Protein AF-A0A812T1U4-F1 (afdb_monomer_lite)

pLDDT: mean 76.72, std 20.04, range [26.53, 98.31]

Foldseek 3Di:
DDDDDDDDPADQVLVPDDDPPPDDDDDFAWDQDPVGIDTPCNVVPDDDPSRVVSNVVRVVVVLVVVVKDKDKDDFADPVLVVCVVVVDDDDDDDDDDDCSNDRIDIDIDDDPPDDDDDDDDDDADDPFPDDVVVVVVVVVVVVVLVVVLVVCVVVQVVLLVPADPLLSLLCVVDSLVSVVVVCVVVVQQQPCVSVCSRQPDALFAEDDDSVPFAWDWDAFPDAPVRLLVCLLVQVVCLFVVQVVQCPDVVLLVVQVVVQVVCVVSSQKADQADPVVVCVVPNSRFHAFEWHWDDDDPDIDIATHLPVSRSQSRYIGTGDDDDDDVVVVVVVVVQLVVCQDAPRQKGWDQDPVRDIRMDGHHPCSNHVVSVVDDDDDDDDVPVQSSTFHRPVCQSHQKYWGQPSVVRGITIIGGGTGGPPRPSSND

Radius of gyration: 28.0 Å; chains: 1; bounding box: 69×72×66 Å

Structure (mmCIF, N/CA/C/O backbone):
data_AF-A0A812T1U4-F1
#
_entry.id   AF-A0A812T1U4-F1
#
loop_
_atom_site.group_PDB
_atom_site.id
_atom_site.type_symbol
_atom_site.label_atom_id
_atom_site.label_alt_id
_atom_site.label_comp_id
_atom_site.label_asym_id
_atom_site.label_entity_id
_atom_site.label_seq_id
_atom_site.pdbx_PDB_ins_code
_atom_site.Cartn_x
_atom_site.Cartn_y
_atom_site.Cartn_z
_atom_site.occupancy
_atom_site.B_iso_or_equiv
_atom_site.auth_seq_id
_atom_site.auth_comp_id
_atom_site.auth_asym_id
_atom_site.auth_atom_id
_atom_site.pdbx_PDB_model_num
ATOM 1 N N . GLN A 1 1 ? 27.457 31.556 13.138 1.00 38.19 1 GLN A N 1
ATOM 2 C CA . GLN A 1 1 ? 26.352 31.742 12.168 1.00 38.19 1 GLN A CA 1
ATOM 3 C C . GLN A 1 1 ? 26.131 30.428 11.429 1.00 38.19 1 GLN A C 1
ATOM 5 O O . GLN A 1 1 ? 27.093 29.910 10.874 1.00 38.19 1 GLN A O 1
ATOM 10 N N . LYS A 1 2 ? 24.913 29.862 11.443 1.00 26.53 2 LYS A N 1
ATOM 11 C CA . LYS A 1 2 ? 24.573 28.718 10.578 1.00 26.53 2 LYS A CA 1
ATOM 12 C C . LYS A 1 2 ? 24.678 29.180 9.121 1.00 26.53 2 LYS A C 1
ATOM 14 O O . LYS A 1 2 ? 23.979 30.112 8.738 1.00 26.53 2 LYS A O 1
ATOM 19 N N . LYS A 1 3 ? 25.567 28.565 8.339 1.00 39.50 3 LYS A N 1
ATOM 20 C CA . LYS A 1 3 ? 25.643 28.759 6.888 1.00 39.50 3 LYS A CA 1
ATOM 21 C C . LYS A 1 3 ? 24.873 27.618 6.235 1.00 39.50 3 LYS A C 1
ATOM 23 O O . LYS A 1 3 ? 25.298 26.471 6.315 1.00 39.50 3 LYS A O 1
ATOM 28 N N . THR A 1 4 ? 23.729 27.926 5.640 1.00 40.19 4 THR A N 1
ATOM 29 C CA . THR A 1 4 ? 22.984 26.981 4.804 1.00 40.19 4 THR A CA 1
ATOM 30 C C . THR A 1 4 ? 23.529 27.117 3.386 1.00 40.19 4 THR A C 1
ATOM 32 O O . THR A 1 4 ? 23.420 28.188 2.796 1.00 40.19 4 THR A O 1
ATOM 35 N N . GLY A 1 5 ? 24.182 26.077 2.870 1.00 48.78 5 GLY A N 1
ATOM 36 C CA . GLY A 1 5 ? 24.695 26.037 1.500 1.00 48.78 5 GLY A CA 1
ATOM 37 C C . GLY A 1 5 ? 23.808 25.162 0.622 1.00 48.78 5 GLY A C 1
ATOM 38 O O . GLY A 1 5 ? 23.358 24.106 1.062 1.00 48.78 5 GLY A O 1
ATOM 39 N N . LEU A 1 6 ? 23.561 25.594 -0.613 1.00 52.59 6 LEU A N 1
ATOM 40 C CA . LEU A 1 6 ? 23.028 24.714 -1.648 1.00 52.59 6 LEU A CA 1
ATOM 41 C C . LEU A 1 6 ? 24.143 23.740 -2.052 1.00 52.59 6 LEU A C 1
ATOM 43 O O . LEU A 1 6 ? 25.269 24.175 -2.300 1.00 52.59 6 LEU A O 1
ATOM 47 N N . LEU A 1 7 ? 23.854 22.441 -2.113 1.00 48.19 7 LEU A N 1
ATOM 48 C CA . LEU A 1 7 ? 24.822 21.464 -2.609 1.00 48.19 7 LEU A CA 1
ATOM 49 C C . LEU A 1 7 ? 25.038 21.720 -4.112 1.00 48.19 7 LEU A C 1
ATOM 51 O O . LEU A 1 7 ? 24.124 21.522 -4.907 1.00 48.19 7 LEU A O 1
ATOM 55 N N . SER A 1 8 ? 26.218 22.205 -4.496 1.00 54.97 8 SER A N 1
ATOM 56 C CA . SER A 1 8 ? 26.558 22.532 -5.886 1.00 54.97 8 SER A CA 1
ATOM 57 C C . SER A 1 8 ? 27.960 22.031 -6.220 1.00 54.97 8 SER A C 1
ATOM 59 O O . SER A 1 8 ? 28.877 22.153 -5.410 1.00 54.97 8 SER A O 1
ATOM 61 N N . THR A 1 9 ? 28.139 21.496 -7.430 1.00 57.91 9 THR A N 1
ATOM 62 C CA . THR A 1 9 ? 29.446 21.072 -7.965 1.00 57.91 9 THR A CA 1
ATOM 63 C C . THR A 1 9 ? 30.246 22.229 -8.568 1.00 57.91 9 THR A C 1
ATOM 65 O O . THR A 1 9 ? 31.389 22.043 -8.985 1.00 57.91 9 THR A O 1
ATOM 68 N N . ILE A 1 10 ? 29.658 23.429 -8.616 1.00 62.69 10 ILE A N 1
ATOM 69 C CA . ILE A 1 10 ? 30.299 24.655 -9.094 1.00 62.69 10 ILE A CA 1
ATOM 70 C C . ILE A 1 10 ? 30.198 25.773 -8.043 1.00 62.69 10 ILE A C 1
ATOM 72 O O . ILE A 1 10 ? 29.199 25.837 -7.318 1.00 62.69 10 ILE A O 1
ATOM 76 N N . PRO A 1 11 ? 31.191 26.676 -7.952 1.00 70.31 11 PRO A N 1
ATOM 77 C CA . PRO A 1 11 ? 31.105 27.843 -7.079 1.00 70.31 11 PRO A CA 1
ATOM 78 C C . PRO A 1 11 ? 29.953 28.772 -7.489 1.00 70.31 11 PRO A C 1
ATOM 80 O O . PRO A 1 11 ? 29.873 29.166 -8.651 1.00 70.31 11 PRO A O 1
ATOM 83 N N . LEU A 1 12 ? 29.102 29.153 -6.530 1.00 75.56 12 LEU A N 1
ATOM 84 C CA . LEU A 1 12 ? 27.962 30.064 -6.725 1.00 75.56 12 LEU A CA 1
ATOM 85 C C . LEU A 1 12 ? 28.115 31.324 -5.843 1.00 75.56 12 LEU A C 1
ATOM 87 O O . LEU A 1 12 ? 27.427 31.469 -4.828 1.00 75.56 12 LEU A O 1
ATOM 91 N N . PRO A 1 13 ? 29.077 32.219 -6.147 1.00 73.38 13 PRO A N 1
ATOM 92 C CA . PRO A 1 13 ? 29.398 33.363 -5.294 1.00 73.38 13 PRO A CA 1
ATOM 93 C C . PRO A 1 13 ? 28.250 34.372 -5.146 1.00 73.38 13 PRO A C 1
ATOM 95 O O . PRO A 1 13 ? 28.152 35.025 -4.106 1.00 73.38 13 PRO A O 1
ATOM 98 N N . GLY A 1 14 ? 27.347 34.473 -6.124 1.00 70.31 14 GLY A N 1
ATOM 99 C CA . GLY A 1 14 ? 26.141 35.298 -6.067 1.00 70.31 14 GLY A CA 1
ATOM 100 C C . GLY A 1 14 ? 25.152 34.867 -4.979 1.00 70.31 14 GLY A C 1
ATOM 101 O O . GLY A 1 14 ? 24.302 35.663 -4.572 1.00 70.31 14 GLY A O 1
ATOM 102 N N . MET A 1 15 ? 25.299 33.646 -4.450 1.00 67.06 15 MET A N 1
ATOM 103 C CA . MET A 1 15 ? 24.523 33.133 -3.317 1.00 67.06 15 MET A CA 1
ATOM 104 C C . MET A 1 15 ? 25.089 33.531 -1.950 1.00 67.06 15 MET A C 1
ATOM 106 O O . MET A 1 15 ? 24.393 33.407 -0.945 1.00 67.06 15 MET A O 1
ATOM 110 N N . HIS A 1 16 ? 26.321 34.041 -1.874 1.00 69.88 16 HIS A N 1
ATOM 111 C CA . HIS A 1 16 ? 26.973 34.401 -0.609 1.00 69.88 16 HIS A CA 1
ATOM 112 C C . HIS A 1 16 ? 26.516 35.758 -0.045 1.00 69.88 16 HIS A C 1
ATOM 114 O O . HIS A 1 16 ? 27.284 36.460 0.616 1.00 69.88 16 HIS A O 1
ATOM 120 N N . LYS A 1 17 ? 25.260 36.153 -0.285 1.00 65.31 17 LYS A N 1
ATOM 121 C CA . LYS A 1 17 ? 24.719 37.402 0.255 1.00 65.31 17 LYS A CA 1
ATOM 122 C C . LYS A 1 17 ? 24.514 37.281 1.761 1.00 65.31 17 LYS A C 1
ATOM 124 O O . LYS A 1 17 ? 23.802 36.405 2.244 1.00 65.31 17 LYS A O 1
ATOM 129 N N . VAL A 1 18 ? 25.122 38.201 2.500 1.00 65.75 18 VAL A N 1
ATOM 130 C CA . VAL A 1 18 ? 24.920 38.344 3.942 1.00 65.75 18 VAL A CA 1
ATOM 131 C C . VAL A 1 18 ? 23.742 39.286 4.174 1.00 65.75 18 VAL A C 1
ATOM 133 O O . VAL A 1 18 ? 23.595 40.291 3.477 1.00 65.75 18 VAL A O 1
ATOM 136 N N . CYS A 1 19 ? 22.884 38.957 5.140 1.00 67.50 19 CYS A N 1
ATOM 137 C CA . CYS A 1 19 ? 21.792 39.842 5.530 1.00 67.50 19 CYS A CA 1
ATOM 138 C C . CYS A 1 19 ? 22.345 41.207 5.969 1.00 67.50 19 CYS A C 1
ATOM 140 O O . CYS A 1 19 ? 23.274 41.280 6.770 1.00 67.50 19 CYS A O 1
ATOM 142 N N . SER A 1 20 ? 21.736 42.290 5.481 1.00 75.56 20 SER A N 1
ATOM 143 C CA . SER A 1 20 ? 22.103 43.667 5.836 1.00 75.56 20 SER A CA 1
ATOM 144 C C . SER A 1 20 ? 21.688 44.080 7.253 1.00 75.56 20 SER A C 1
ATOM 146 O O . SER A 1 20 ? 21.967 45.203 7.662 1.00 75.56 20 SER A O 1
ATOM 148 N N . GLY A 1 21 ? 20.961 43.223 7.980 1.00 75.25 21 GLY A N 1
ATOM 149 C CA . GLY A 1 21 ? 20.426 43.501 9.316 1.00 75.25 21 GLY A CA 1
ATOM 150 C C . GLY A 1 21 ? 19.278 44.518 9.350 1.00 75.25 21 GLY A C 1
ATOM 151 O O . GLY A 1 21 ? 18.773 44.826 10.421 1.00 75.25 21 GLY A O 1
ATOM 152 N N . ARG A 1 22 ? 18.838 45.038 8.194 1.00 77.50 22 ARG A N 1
ATOM 153 C CA . ARG A 1 22 ? 17.796 46.083 8.093 1.00 77.50 22 ARG A CA 1
ATOM 154 C C . ARG A 1 22 ? 16.358 45.551 8.117 1.00 77.50 22 ARG A C 1
ATOM 156 O O . ARG A 1 22 ? 15.426 46.307 7.865 1.00 77.50 22 ARG A O 1
ATOM 163 N N . HIS A 1 23 ? 16.168 44.260 8.365 1.00 68.25 23 HIS A N 1
ATOM 164 C CA . HIS A 1 23 ? 14.854 43.630 8.460 1.00 68.25 23 HIS A CA 1
ATOM 165 C C . HIS A 1 23 ? 14.842 42.583 9.573 1.00 68.25 23 HIS A C 1
ATOM 167 O O . HIS A 1 23 ? 15.887 42.081 9.988 1.00 68.25 23 HIS A O 1
ATOM 173 N N . VAL A 1 24 ? 13.645 42.250 10.051 1.00 72.75 24 VAL A N 1
ATOM 174 C CA . VAL A 1 24 ? 13.451 41.254 11.106 1.00 72.75 24 VAL A CA 1
ATOM 175 C C . VAL A 1 24 ? 13.296 39.878 10.469 1.00 72.75 24 VAL A C 1
ATOM 177 O O . VAL A 1 24 ? 12.391 39.656 9.666 1.00 72.75 24 VAL A O 1
ATOM 180 N N . HIS A 1 25 ? 14.165 38.942 10.841 1.00 66.19 25 HIS A N 1
ATOM 181 C CA . HIS A 1 25 ? 13.988 37.539 10.485 1.00 66.19 25 HIS A CA 1
ATOM 182 C C . HIS A 1 25 ? 12.832 36.950 11.296 1.00 66.19 25 HIS A C 1
ATOM 184 O O . HIS A 1 25 ? 12.813 37.046 12.525 1.00 66.19 25 HIS A O 1
ATOM 190 N N . LEU A 1 26 ? 11.868 36.325 10.619 1.00 62.53 26 LEU A N 1
ATOM 191 C CA . LEU A 1 26 ? 10.802 35.601 11.302 1.00 62.53 26 LEU A CA 1
ATOM 192 C C . LEU A 1 26 ? 11.386 34.402 12.059 1.00 62.53 26 LEU A C 1
ATOM 194 O O . LEU A 1 26 ? 12.300 33.723 11.589 1.00 62.53 26 LEU A O 1
ATOM 198 N N . ARG A 1 27 ? 10.844 34.135 13.250 1.00 56.94 27 ARG A N 1
ATOM 199 C CA . ARG A 1 27 ? 11.218 32.958 14.039 1.00 56.94 27 ARG A CA 1
ATOM 200 C C . ARG A 1 27 ? 10.773 31.680 13.328 1.00 56.94 27 ARG A C 1
ATOM 202 O O . ARG A 1 27 ? 9.658 31.605 12.817 1.00 56.94 27 ARG A O 1
ATOM 209 N N . TRP A 1 28 ? 11.626 30.664 13.353 1.00 53.03 28 TRP A N 1
ATOM 210 C CA . TRP A 1 28 ? 11.275 29.330 12.876 1.00 53.03 28 TRP A CA 1
ATOM 211 C C . TRP A 1 28 ? 10.192 28.718 13.7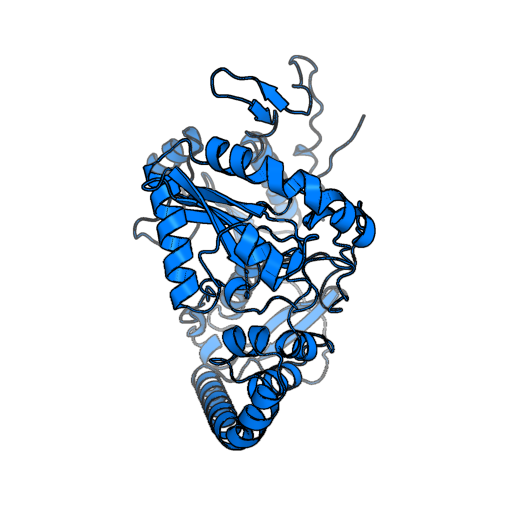79 1.00 53.03 28 TRP A C 1
ATOM 213 O O . TRP A 1 28 ? 10.327 28.747 15.003 1.00 53.03 28 TRP A O 1
ATOM 223 N N . GLY A 1 29 ? 9.116 28.190 13.188 1.00 60.25 29 GLY A N 1
ATOM 224 C CA . GLY A 1 29 ? 8.018 27.554 13.921 1.00 60.25 29 GLY A CA 1
ATOM 225 C C . GLY A 1 29 ? 6.615 27.988 13.476 1.00 60.25 29 GLY A C 1
ATOM 226 O O . GLY A 1 29 ? 6.457 28.734 12.507 1.00 60.25 29 GLY A O 1
ATOM 227 N N . PRO A 1 30 ? 5.570 27.509 14.169 1.00 56.62 30 PRO A N 1
ATOM 228 C CA . PRO A 1 30 ? 4.186 27.842 13.862 1.00 56.62 30 PRO A CA 1
ATOM 229 C C . PRO A 1 30 ? 3.851 29.297 14.231 1.00 56.62 30 PRO A C 1
ATOM 231 O O . PRO A 1 30 ? 4.093 29.765 15.344 1.00 56.62 30 PRO A O 1
ATOM 234 N N . ILE A 1 31 ? 3.249 30.008 13.283 1.00 65.00 31 ILE A N 1
ATOM 235 C CA . ILE A 1 31 ? 2.696 31.354 13.418 1.00 65.00 31 ILE A CA 1
ATOM 236 C C . ILE A 1 31 ? 1.168 31.301 13.318 1.00 65.00 31 ILE A C 1
ATOM 238 O O . ILE A 1 31 ? 0.587 30.636 12.458 1.00 65.00 31 ILE A O 1
ATOM 242 N N . LYS A 1 32 ? 0.501 32.005 14.232 1.00 62.50 32 LYS A N 1
ATOM 243 C CA . LYS A 1 32 ? -0.959 32.101 14.284 1.00 62.50 32 LYS A CA 1
ATOM 244 C C . LYS A 1 32 ? -1.407 33.313 13.469 1.00 62.50 32 LYS A C 1
ATOM 246 O O . LYS A 1 32 ? -1.052 34.438 13.808 1.00 62.50 32 LYS A O 1
ATOM 251 N N . SER A 1 33 ? -2.178 33.086 12.410 1.00 64.81 33 SER A N 1
ATOM 252 C CA . SER A 1 33 ? -2.801 34.132 11.594 1.00 64.81 33 SER A CA 1
ATOM 253 C C . SER A 1 33 ? -4.320 34.164 11.818 1.00 64.81 33 SER A C 1
ATOM 255 O O . SER A 1 33 ? -4.885 33.300 12.493 1.00 64.81 33 SER A O 1
ATOM 257 N N . LYS A 1 34 ? -5.012 35.145 11.219 1.00 60.62 34 LYS A N 1
ATOM 258 C CA . LYS A 1 34 ? -6.488 35.217 11.217 1.00 60.62 34 LYS A CA 1
ATOM 259 C C . LYS A 1 34 ? -7.152 34.007 10.529 1.00 60.62 34 LYS A C 1
ATOM 261 O O . LYS A 1 34 ? -8.337 33.780 10.733 1.00 60.62 34 LYS A O 1
ATOM 266 N N . GLN A 1 35 ? -6.398 33.239 9.739 1.00 58.62 35 GLN A N 1
ATOM 267 C CA . GLN A 1 35 ? -6.857 32.072 8.973 1.00 58.62 35 GLN A CA 1
ATOM 268 C C . GLN A 1 35 ? -6.468 30.733 9.627 1.00 58.62 35 GLN A C 1
ATOM 270 O O . GLN A 1 35 ? -6.761 29.675 9.078 1.00 58.62 35 GLN A O 1
ATOM 275 N N . GLY A 1 36 ? -5.824 30.761 10.800 1.00 70.44 36 GLY A N 1
ATOM 276 C CA . GLY A 1 36 ? -5.428 29.570 11.550 1.00 70.44 36 GLY A CA 1
ATOM 277 C C . GLY A 1 36 ? -3.931 29.514 11.849 1.00 70.44 36 GLY A C 1
ATOM 278 O O . GLY A 1 36 ? -3.212 30.510 11.764 1.00 70.44 36 GLY A O 1
ATOM 279 N N . TRP A 1 37 ? -3.458 28.337 12.247 1.00 64.50 37 TRP A N 1
ATOM 280 C CA . TRP A 1 37 ? -2.034 28.087 12.454 1.00 64.50 37 TRP A CA 1
ATOM 281 C C . TRP A 1 37 ? -1.370 27.749 11.118 1.00 64.50 37 TRP A C 1
ATOM 283 O O . TRP A 1 37 ? -1.842 26.883 10.389 1.00 64.50 37 TRP A O 1
ATOM 293 N N . SER A 1 38 ? -0.264 28.419 10.809 1.00 58.03 38 SER A N 1
ATOM 294 C CA . SER A 1 38 ? 0.562 28.161 9.624 1.00 58.03 38 SER A CA 1
ATOM 295 C C . SER A 1 38 ? 2.026 28.103 10.043 1.00 58.03 38 SER A C 1
ATOM 297 O O . SER A 1 38 ? 2.408 28.750 11.011 1.00 58.03 38 SER A O 1
ATOM 299 N N . PHE A 1 39 ? 2.863 27.317 9.375 1.00 59.88 39 PHE A N 1
ATOM 300 C CA . PHE A 1 39 ? 4.300 27.348 9.661 1.00 59.88 39 PHE A CA 1
ATOM 301 C C . PHE A 1 39 ? 4.907 28.614 9.047 1.00 59.88 39 PHE A C 1
ATOM 303 O O . PHE A 1 39 ? 4.528 28.980 7.934 1.00 59.88 39 PHE A O 1
ATOM 310 N N . ALA A 1 40 ? 5.838 29.283 9.733 1.00 58.09 40 ALA A N 1
ATOM 311 C CA . ALA A 1 40 ? 6.442 30.530 9.243 1.00 58.09 40 ALA A CA 1
ATOM 312 C C . ALA A 1 40 ? 7.093 30.380 7.854 1.00 58.09 40 ALA A C 1
ATOM 314 O O . ALA A 1 40 ? 7.128 31.331 7.085 1.00 58.09 40 ALA A O 1
ATOM 315 N N . THR A 1 41 ? 7.518 29.162 7.510 1.00 54.84 41 THR A N 1
ATOM 316 C CA . THR A 1 41 ? 8.144 28.797 6.232 1.00 54.84 41 THR A CA 1
ATOM 317 C C . THR A 1 41 ? 7.149 28.291 5.178 1.00 54.84 41 THR A C 1
ATOM 319 O O . THR A 1 41 ? 7.551 27.828 4.118 1.00 54.84 41 THR A O 1
ATOM 322 N N . SER A 1 42 ? 5.837 28.341 5.432 1.00 53.03 42 SER A N 1
ATOM 323 C CA . SER A 1 42 ? 4.819 27.827 4.494 1.00 53.03 42 SER A CA 1
ATOM 324 C C . SER A 1 42 ? 4.758 28.584 3.159 1.00 53.03 42 SER A C 1
ATOM 326 O O . SER A 1 42 ? 4.234 28.046 2.191 1.00 53.03 42 SER A O 1
ATOM 328 N N . GLN A 1 43 ? 5.329 29.792 3.088 1.00 49.81 43 GLN A N 1
ATOM 329 C CA . GLN A 1 43 ? 5.524 30.551 1.845 1.00 49.81 43 GLN A CA 1
ATOM 330 C C . GLN A 1 43 ? 6.910 30.333 1.203 1.00 49.81 43 GLN A C 1
ATOM 332 O O . GLN A 1 43 ? 7.129 30.762 0.075 1.00 49.81 43 GLN A O 1
ATOM 337 N N . GLU A 1 44 ? 7.837 29.641 1.877 1.00 51.44 44 GLU A N 1
ATOM 338 C CA . GLU A 1 44 ? 9.193 29.338 1.377 1.00 51.44 44 GLU A CA 1
ATOM 339 C C . GLU A 1 44 ? 9.232 28.110 0.450 1.00 51.44 44 GLU A C 1
ATOM 341 O O . GLU A 1 44 ? 10.293 27.726 -0.035 1.00 51.44 44 GLU A O 1
ATOM 346 N N . THR A 1 45 ? 8.085 27.488 0.153 1.00 42.31 45 THR A N 1
ATOM 347 C CA . THR A 1 45 ? 7.982 26.374 -0.808 1.00 42.31 45 THR A CA 1
ATOM 348 C C . THR A 1 45 ? 8.310 26.771 -2.254 1.00 42.31 45 THR A C 1
ATOM 350 O O . THR A 1 45 ? 8.355 25.904 -3.123 1.00 42.31 45 THR A O 1
ATOM 353 N N . ALA A 1 46 ? 8.548 28.058 -2.524 1.00 53.19 46 ALA A N 1
ATOM 354 C CA . ALA A 1 46 ? 9.036 28.570 -3.798 1.00 53.19 46 ALA A CA 1
ATOM 355 C C . ALA A 1 46 ? 10.349 29.343 -3.590 1.00 53.19 46 ALA A C 1
ATOM 357 O O . ALA A 1 46 ? 10.442 30.203 -2.715 1.00 53.19 46 ALA A O 1
ATOM 358 N N . TYR A 1 47 ? 11.362 29.059 -4.413 1.00 58.94 47 TYR A N 1
ATOM 359 C CA . TYR A 1 47 ? 12.610 29.821 -4.414 1.00 58.94 47 TYR A CA 1
ATOM 360 C C . TYR A 1 47 ? 12.350 31.283 -4.832 1.00 58.94 47 TYR A C 1
ATOM 362 O O . TYR A 1 47 ? 11.717 31.499 -5.871 1.00 58.94 47 TYR A O 1
ATOM 370 N N . PRO A 1 48 ? 12.836 32.294 -4.081 1.00 64.62 48 PRO A N 1
ATOM 371 C CA . PRO A 1 48 ? 12.642 33.698 -4.439 1.00 64.62 48 PRO A CA 1
ATOM 372 C C . PRO A 1 48 ? 13.208 34.042 -5.831 1.00 64.62 48 PRO A C 1
ATOM 374 O O . PRO A 1 48 ? 14.257 33.513 -6.212 1.00 64.62 48 PRO A O 1
ATOM 377 N N . PRO A 1 49 ? 12.589 34.956 -6.597 1.00 60.06 49 PRO A N 1
ATOM 378 C CA . PRO A 1 49 ? 13.076 35.340 -7.926 1.00 60.06 49 PRO A CA 1
ATOM 379 C C . PRO A 1 49 ? 14.536 35.813 -7.941 1.00 60.06 49 PRO A C 1
ATOM 381 O O . PRO A 1 49 ? 15.304 35.467 -8.839 1.00 60.06 49 PRO A O 1
ATOM 384 N N . GLU A 1 50 ? 14.949 36.567 -6.925 1.00 62.53 50 GLU A N 1
ATOM 385 C CA . GLU A 1 50 ? 16.310 37.080 -6.774 1.00 62.53 50 GLU A CA 1
ATOM 386 C C . GLU A 1 50 ? 17.316 35.954 -6.520 1.00 62.53 50 GLU A C 1
ATOM 388 O O . GLU A 1 50 ? 18.449 36.022 -6.999 1.00 62.53 50 GLU A O 1
ATOM 393 N N . PHE A 1 51 ? 16.891 34.909 -5.801 1.00 68.88 51 PHE A N 1
ATOM 394 C CA . PHE A 1 51 ? 17.674 33.694 -5.592 1.00 68.88 51 PHE A CA 1
ATOM 395 C C . PHE A 1 51 ? 17.882 32.966 -6.923 1.00 68.88 51 PHE A C 1
ATOM 397 O O . PHE A 1 51 ? 19.021 32.706 -7.312 1.00 68.88 51 PHE A O 1
ATOM 404 N N . CYS A 1 52 ? 16.802 32.711 -7.666 1.00 67.00 52 CYS A N 1
ATOM 405 C CA . CYS A 1 52 ? 16.862 32.030 -8.960 1.00 67.00 52 CYS A CA 1
ATOM 406 C C . CYS A 1 52 ? 17.737 32.792 -9.967 1.00 67.00 52 CYS A C 1
ATOM 408 O O . CYS A 1 52 ? 18.532 32.186 -10.685 1.00 67.00 52 CYS A O 1
ATOM 410 N N . LYS A 1 53 ? 17.638 34.128 -9.986 1.00 68.38 53 LYS A N 1
ATOM 411 C CA . LYS A 1 53 ? 18.433 34.992 -10.867 1.00 68.38 53 LYS A CA 1
ATOM 412 C C . LYS A 1 53 ? 19.928 34.927 -10.549 1.00 68.38 53 LYS A C 1
ATOM 414 O O . LYS A 1 53 ? 20.727 34.830 -11.476 1.00 68.38 53 LYS A O 1
ATOM 419 N N . ALA A 1 54 ? 20.300 34.945 -9.268 1.00 71.12 54 ALA A N 1
ATOM 420 C CA . ALA A 1 54 ? 21.698 34.849 -8.850 1.00 71.12 54 ALA A CA 1
ATOM 421 C C . ALA A 1 54 ? 22.322 33.499 -9.250 1.00 71.12 54 ALA A C 1
ATOM 423 O O . ALA A 1 54 ? 23.400 33.469 -9.837 1.00 71.12 54 ALA A O 1
ATOM 424 N N . VAL A 1 55 ? 21.604 32.393 -9.020 1.00 71.75 55 VAL A N 1
ATOM 425 C CA . VAL A 1 55 ? 22.054 31.045 -9.409 1.00 71.75 55 VAL A CA 1
ATOM 426 C C . VAL A 1 55 ? 22.219 30.930 -10.928 1.00 71.75 55 VAL A C 1
ATOM 428 O O . VAL A 1 55 ? 23.241 30.439 -11.405 1.00 71.75 55 VAL A O 1
ATOM 431 N N . ALA A 1 56 ? 21.247 31.421 -11.702 1.00 70.88 56 ALA A N 1
ATOM 432 C CA . ALA A 1 56 ? 21.304 31.383 -13.163 1.00 70.88 56 ALA A CA 1
ATOM 433 C C . ALA A 1 56 ? 22.492 32.183 -13.729 1.00 70.88 56 ALA A C 1
ATOM 435 O O . ALA A 1 56 ? 23.136 31.737 -14.679 1.00 70.88 56 ALA A O 1
ATOM 436 N N . GLN A 1 57 ? 22.805 33.339 -13.137 1.00 74.25 57 GLN A N 1
ATOM 437 C CA . GLN A 1 57 ? 23.946 34.168 -13.535 1.00 74.25 57 GLN A CA 1
ATOM 438 C C . GLN A 1 57 ? 25.287 33.475 -13.268 1.00 74.25 57 GLN A C 1
ATOM 440 O O . GLN A 1 57 ? 26.135 33.430 -14.160 1.00 74.25 57 GLN A O 1
ATOM 445 N N . ASP A 1 58 ? 25.468 32.890 -12.085 1.00 74.62 58 ASP A N 1
ATOM 446 C CA . ASP A 1 58 ? 26.710 32.191 -11.739 1.00 74.62 58 ASP A CA 1
ATOM 447 C C . ASP A 1 58 ? 26.940 30.960 -12.633 1.00 74.62 58 ASP A C 1
ATOM 449 O O . ASP A 1 58 ? 28.055 30.737 -13.115 1.00 74.62 58 ASP A O 1
ATOM 453 N N . ILE A 1 59 ? 25.877 30.201 -12.935 1.00 71.00 59 ILE A N 1
ATOM 454 C CA . ILE A 1 59 ? 25.924 29.077 -13.884 1.00 71.00 59 ILE A CA 1
ATOM 455 C C . ILE A 1 59 ? 26.304 29.568 -15.287 1.00 71.00 59 ILE A C 1
ATOM 457 O O . ILE A 1 59 ? 27.168 28.972 -15.931 1.00 71.00 59 ILE A O 1
ATOM 461 N N . ALA A 1 60 ? 25.697 30.658 -15.764 1.00 67.75 60 ALA A N 1
ATOM 462 C CA . ALA A 1 60 ? 25.991 31.223 -17.079 1.00 67.75 60 ALA A CA 1
ATOM 463 C C . ALA A 1 60 ? 27.471 31.627 -17.210 1.00 67.75 60 ALA A C 1
ATOM 465 O O . ALA A 1 60 ? 28.132 31.262 -18.183 1.00 67.75 60 ALA A O 1
ATOM 466 N N . ILE A 1 61 ? 28.020 32.300 -16.197 1.00 72.38 61 ILE A N 1
ATOM 467 C CA . ILE A 1 61 ? 29.437 32.688 -16.158 1.00 72.38 61 ILE A CA 1
ATOM 468 C C . ILE A 1 61 ? 30.342 31.450 -16.141 1.00 72.38 61 ILE A C 1
ATOM 470 O O . ILE A 1 61 ? 31.348 31.404 -16.854 1.00 72.38 61 ILE A O 1
ATOM 474 N N . ALA A 1 62 ? 29.999 30.430 -15.349 1.00 70.25 62 ALA A N 1
ATOM 475 C CA . ALA A 1 62 ? 30.765 29.187 -15.283 1.00 70.25 62 ALA A CA 1
ATOM 476 C C . ALA A 1 62 ? 30.787 28.442 -16.630 1.00 70.25 62 ALA A C 1
ATOM 478 O O . ALA A 1 62 ? 31.822 27.894 -17.011 1.00 70.25 62 ALA A O 1
ATOM 479 N N . LEU A 1 63 ? 29.673 28.453 -17.366 1.00 59.56 63 LEU A N 1
ATOM 480 C CA . LEU A 1 63 ? 29.574 27.870 -18.704 1.00 59.56 63 LEU A CA 1
ATOM 481 C C . LEU A 1 63 ? 30.383 28.672 -19.732 1.00 59.56 63 LEU A C 1
ATOM 483 O O . LEU A 1 63 ? 31.171 28.086 -20.470 1.00 59.56 63 LEU A O 1
ATOM 487 N N . GLN A 1 64 ? 30.285 30.002 -19.738 1.00 71.31 64 GLN A N 1
ATOM 488 C CA . GLN A 1 64 ? 31.083 30.845 -20.640 1.00 71.31 64 GLN A CA 1
ATOM 489 C C . GLN A 1 64 ? 32.591 30.645 -20.441 1.00 71.31 64 GLN A C 1
ATOM 491 O O . GLN A 1 64 ? 33.327 30.486 -21.412 1.00 71.31 64 GLN A O 1
ATOM 496 N N . LYS A 1 65 ? 33.054 30.553 -19.185 1.00 67.50 65 LYS A N 1
ATOM 497 C CA . LYS A 1 65 ? 34.464 30.263 -18.861 1.00 67.50 65 LYS A CA 1
ATOM 498 C C . LYS A 1 65 ? 34.950 28.912 -19.389 1.00 67.50 65 LYS A C 1
ATOM 500 O O . LYS A 1 65 ? 36.145 28.739 -19.593 1.00 67.50 65 LYS A O 1
ATOM 505 N N . LYS A 1 66 ? 34.041 27.960 -19.610 1.00 59.84 66 LYS A N 1
ATOM 506 C CA . LYS A 1 66 ? 34.340 26.645 -20.193 1.00 59.84 66 LYS A CA 1
ATOM 507 C C . LYS A 1 66 ? 34.180 26.610 -21.720 1.00 59.84 66 LYS A C 1
ATOM 509 O O . LYS A 1 66 ? 34.156 25.529 -22.297 1.00 59.84 66 LYS A O 1
ATOM 514 N N . GLY A 1 67 ? 34.068 27.772 -22.368 1.00 55.53 67 GLY A N 1
ATOM 515 C CA . GLY A 1 67 ? 34.007 27.892 -23.826 1.00 55.53 67 GLY A CA 1
ATOM 516 C C . GLY A 1 67 ? 32.618 27.674 -24.426 1.00 55.53 67 GLY A C 1
ATOM 517 O O . GLY A 1 67 ? 32.502 27.503 -25.636 1.00 55.53 67 GLY A O 1
ATOM 518 N N . PHE A 1 68 ? 31.561 27.672 -23.609 1.00 55.22 68 PHE A N 1
ATOM 519 C CA . PHE A 1 68 ? 30.193 27.545 -24.105 1.00 55.22 68 PHE A CA 1
ATOM 520 C C . PHE A 1 68 ? 29.628 28.909 -24.514 1.00 55.22 68 PHE A C 1
ATOM 522 O O . PHE A 1 68 ? 29.708 29.884 -23.763 1.00 55.22 68 PHE A O 1
ATOM 529 N N . SER A 1 69 ? 28.994 28.969 -25.684 1.00 61.75 69 SER A N 1
ATOM 530 C CA . SER A 1 69 ? 28.258 30.155 -26.132 1.00 61.75 69 SER A CA 1
ATOM 531 C C . SER A 1 69 ? 26.823 30.113 -25.609 1.00 61.75 69 SER A C 1
ATOM 533 O O . SER A 1 69 ? 26.154 29.083 -25.714 1.00 61.75 69 SER A O 1
ATOM 535 N N . LEU A 1 70 ? 26.358 31.232 -25.047 1.00 57.00 70 LEU A N 1
ATOM 536 C CA . LEU A 1 70 ? 25.008 31.391 -24.508 1.00 57.00 70 LEU A CA 1
ATOM 537 C C . LEU A 1 70 ? 24.222 32.372 -25.382 1.00 57.00 70 LEU A C 1
ATOM 539 O O . LEU A 1 70 ? 24.646 33.516 -25.538 1.00 57.00 70 LEU A O 1
ATOM 543 N N . THR A 1 71 ? 23.072 31.956 -25.911 1.00 56.72 71 THR A N 1
ATOM 544 C CA . THR A 1 71 ? 22.133 32.836 -26.633 1.00 56.72 71 THR A CA 1
ATOM 545 C C . THR A 1 71 ? 20.821 32.957 -25.863 1.00 56.72 71 THR A C 1
ATOM 547 O O . THR A 1 71 ? 20.270 31.946 -25.417 1.00 56.72 71 THR A O 1
ATOM 550 N N . GLN A 1 72 ? 20.324 34.187 -25.694 1.00 52.12 72 GLN A N 1
ATOM 551 C CA . GLN A 1 72 ? 19.003 34.450 -25.114 1.00 52.12 72 GLN A CA 1
ATOM 552 C C . GLN A 1 72 ? 17.912 34.164 -26.152 1.00 52.12 72 GLN A C 1
ATOM 554 O O . GLN A 1 72 ? 17.993 34.648 -27.279 1.00 52.12 72 GLN A O 1
ATOM 559 N N . GLU A 1 73 ? 16.893 33.390 -25.778 1.00 49.81 73 GLU A N 1
ATOM 560 C CA . GLU A 1 73 ? 15.648 33.312 -26.559 1.00 49.81 73 GLU A CA 1
ATOM 561 C C . GLU A 1 73 ? 14.679 34.458 -26.190 1.00 49.81 73 GLU A C 1
ATOM 563 O O . GLU A 1 73 ? 14.851 35.061 -25.126 1.00 49.81 73 GLU A O 1
ATOM 568 N N . PRO A 1 74 ? 13.662 34.761 -27.030 1.00 44.06 74 PRO A N 1
ATOM 569 C CA . PRO A 1 74 ? 12.758 35.899 -26.834 1.00 44.06 74 PRO A CA 1
ATOM 570 C C . PRO A 1 74 ? 12.012 35.886 -25.489 1.00 44.06 74 PRO A C 1
ATOM 572 O O . PRO A 1 74 ? 11.725 34.823 -24.934 1.00 44.06 74 PRO A O 1
ATOM 575 N N . GLU A 1 75 ? 11.671 37.083 -24.998 1.00 48.97 75 GLU A N 1
ATOM 576 C CA . GLU A 1 75 ? 11.009 37.301 -23.705 1.00 48.97 75 GLU A CA 1
ATOM 577 C C . GLU A 1 75 ? 9.628 36.633 -23.591 1.00 48.97 75 GLU A C 1
ATOM 579 O O . GLU A 1 75 ? 8.886 36.457 -24.561 1.00 48.97 75 GLU A O 1
ATOM 584 N N . ALA A 1 76 ? 9.283 36.258 -22.357 1.00 50.81 76 ALA A N 1
ATOM 585 C CA . ALA A 1 76 ? 8.034 35.588 -22.026 1.00 50.81 76 ALA A CA 1
ATOM 586 C C . ALA A 1 76 ? 6.800 36.495 -22.213 1.00 50.81 76 ALA A C 1
ATOM 588 O O . ALA A 1 76 ? 6.829 37.701 -21.994 1.00 50.81 76 ALA A O 1
ATOM 589 N N . THR A 1 77 ? 5.664 35.898 -22.578 1.00 52.47 77 THR A N 1
ATOM 590 C CA . THR A 1 77 ? 4.399 36.623 -22.810 1.00 52.47 77 THR A CA 1
ATOM 591 C C . THR A 1 77 ? 3.827 37.286 -21.540 1.00 52.47 77 THR A C 1
ATOM 593 O O . THR A 1 77 ? 4.078 36.832 -20.421 1.00 52.47 77 THR A O 1
ATOM 596 N N . GLN A 1 78 ? 2.975 38.312 -21.676 1.00 49.81 78 GLN A N 1
ATOM 597 C CA . GLN A 1 78 ? 2.297 38.966 -20.534 1.00 49.81 78 GLN A CA 1
ATOM 598 C C . GLN A 1 78 ? 1.497 37.988 -19.645 1.00 49.81 78 GLN A C 1
ATOM 600 O O . GLN A 1 78 ? 1.429 38.169 -18.429 1.00 49.81 78 GLN A O 1
ATOM 605 N N . ALA A 1 79 ? 0.953 36.908 -20.220 1.00 48.47 79 ALA A N 1
ATOM 606 C CA . ALA A 1 79 ? 0.242 35.862 -19.479 1.00 48.47 79 ALA A CA 1
ATOM 607 C C . ALA A 1 79 ? 1.155 35.095 -18.500 1.00 48.47 79 ALA A C 1
ATOM 609 O O . ALA A 1 79 ? 0.748 34.779 -17.382 1.00 48.47 79 ALA A O 1
ATOM 610 N N . SER A 1 80 ? 2.411 34.851 -18.887 1.00 51.00 80 SER A N 1
ATOM 611 C CA . SER A 1 80 ? 3.437 34.242 -18.027 1.00 51.00 80 SER A CA 1
ATOM 612 C C . SER A 1 80 ? 3.830 35.158 -16.861 1.00 51.00 80 SER A C 1
ATOM 614 O O . SER A 1 80 ? 3.986 34.684 -15.738 1.00 51.00 80 SER A O 1
ATOM 616 N N . HIS A 1 81 ? 3.900 36.475 -17.081 1.00 50.44 81 HIS A N 1
ATOM 617 C CA . HIS A 1 81 ? 4.181 37.446 -16.016 1.00 50.44 81 HIS A CA 1
ATOM 618 C C . HIS A 1 81 ? 3.063 37.509 -14.960 1.00 50.44 81 HIS A C 1
ATOM 620 O O . HIS A 1 81 ? 3.349 37.556 -13.762 1.00 50.44 81 HIS A O 1
ATOM 626 N N . ALA A 1 82 ? 1.795 37.443 -15.380 1.00 50.09 82 ALA A N 1
ATOM 627 C CA . ALA A 1 82 ? 0.647 37.450 -14.471 1.00 50.09 82 ALA A CA 1
ATOM 628 C C . ALA A 1 82 ? 0.550 36.175 -13.603 1.00 50.09 82 ALA A C 1
ATOM 630 O O . ALA A 1 82 ? 0.193 36.253 -12.426 1.00 50.09 82 ALA A O 1
ATOM 631 N N . ALA A 1 83 ? 0.908 35.005 -14.148 1.00 49.25 83 ALA A N 1
ATOM 632 C CA . ALA A 1 83 ? 0.916 33.737 -13.409 1.00 49.25 83 ALA A CA 1
ATOM 633 C C . ALA A 1 83 ? 2.009 33.686 -12.322 1.00 49.25 83 ALA A C 1
ATOM 635 O O . ALA A 1 83 ? 1.760 33.201 -11.216 1.00 49.25 83 ALA A O 1
ATOM 636 N N . ILE A 1 84 ? 3.188 34.255 -12.608 1.00 50.38 84 ILE A N 1
ATOM 637 C CA . ILE A 1 84 ? 4.313 34.365 -11.665 1.00 50.38 84 ILE A CA 1
ATOM 638 C C . ILE A 1 84 ? 3.972 35.322 -10.512 1.00 50.38 84 ILE A C 1
ATOM 640 O O . ILE A 1 84 ? 4.179 34.979 -9.348 1.00 50.38 84 ILE A O 1
ATOM 644 N N . ALA A 1 85 ? 3.391 36.491 -10.811 1.00 50.78 85 ALA A N 1
ATOM 645 C CA . ALA A 1 85 ? 3.007 37.481 -9.798 1.00 50.78 85 ALA A CA 1
ATOM 646 C C . ALA A 1 85 ? 1.940 36.960 -8.815 1.00 50.78 85 ALA A C 1
ATOM 648 O O . ALA A 1 85 ? 1.898 37.375 -7.659 1.00 50.78 85 ALA A O 1
ATOM 649 N N . ALA A 1 86 ? 1.095 36.025 -9.254 1.00 48.81 86 ALA A N 1
ATOM 650 C CA . ALA A 1 86 ? 0.043 35.436 -8.433 1.00 48.81 86 ALA A CA 1
ATOM 651 C C . ALA A 1 86 ? 0.503 34.244 -7.569 1.00 48.81 86 ALA A C 1
ATOM 653 O O . ALA A 1 86 ? -0.330 33.695 -6.847 1.00 48.81 86 ALA A O 1
ATOM 654 N N . GLN A 1 87 ? 1.766 33.794 -7.675 1.00 47.31 87 GLN A N 1
ATOM 655 C CA . GLN A 1 87 ? 2.281 32.554 -7.056 1.00 47.31 87 GLN A CA 1
ATOM 656 C C . GLN A 1 87 ? 1.360 31.326 -7.253 1.00 47.31 87 GLN A C 1
ATOM 658 O O . GLN A 1 87 ? 1.364 30.380 -6.465 1.00 47.31 87 GLN A O 1
ATOM 663 N N . LYS A 1 88 ? 0.538 31.323 -8.309 1.00 39.50 88 LYS A N 1
ATOM 664 C CA . LYS A 1 88 ? -0.396 30.238 -8.618 1.00 39.50 88 LYS A CA 1
ATOM 665 C C . LYS A 1 88 ? 0.238 29.346 -9.673 1.00 39.50 88 LYS A C 1
ATOM 667 O O . LYS A 1 88 ? 0.391 29.772 -10.810 1.00 39.50 88 LYS A O 1
ATOM 672 N N . GLN A 1 89 ? 0.528 28.092 -9.330 1.00 38.59 89 GLN A N 1
ATOM 673 C CA . GLN A 1 89 ? 0.792 27.071 -10.347 1.00 38.59 89 GLN A CA 1
ATOM 674 C C . GLN A 1 89 ? -0.528 26.697 -11.046 1.00 38.59 89 GLN A C 1
ATOM 676 O O . GLN A 1 89 ? -1.448 26.210 -10.376 1.00 38.59 89 GLN A O 1
ATOM 681 N N . PRO A 1 90 ? -0.675 26.909 -12.366 1.00 36.25 90 PRO A N 1
ATOM 682 C CA . PRO A 1 90 ? -1.891 26.523 -13.066 1.00 36.25 90 PRO A CA 1
ATOM 683 C C . PRO A 1 90 ? -1.946 25.002 -13.274 1.00 36.25 90 PRO A C 1
ATOM 685 O O . PRO A 1 90 ? -0.984 24.364 -13.699 1.00 36.25 90 PRO A O 1
ATOM 688 N N . ARG A 1 91 ? -3.112 24.397 -13.009 1.00 37.22 91 ARG A N 1
ATOM 689 C CA . ARG A 1 91 ? -3.404 23.002 -13.372 1.00 37.22 91 ARG A CA 1
ATOM 690 C C . ARG A 1 91 ? -4.028 22.941 -14.772 1.00 37.22 91 ARG A C 1
ATOM 692 O O . ARG A 1 91 ? -5.044 23.575 -15.018 1.00 37.22 91 ARG A O 1
ATOM 699 N N . LYS A 1 92 ? -3.393 22.147 -15.644 1.00 34.09 92 LYS A N 1
ATOM 700 C CA . LYS A 1 92 ? -3.798 21.618 -16.968 1.00 34.09 92 LYS A CA 1
ATOM 701 C C . LYS A 1 92 ? -5.041 22.216 -17.661 1.00 34.09 92 LYS A C 1
ATOM 703 O O . LYS A 1 92 ? -6.171 21.877 -17.331 1.00 34.09 92 LYS A O 1
ATOM 708 N N . GLY A 1 93 ? -4.786 22.851 -18.805 1.00 33.31 93 GLY A N 1
ATOM 709 C CA . GLY A 1 93 ? -5.655 22.879 -19.986 1.00 33.31 93 GLY A CA 1
ATOM 710 C C . GLY A 1 93 ? -4.791 22.658 -21.236 1.00 33.31 93 GLY A C 1
ATOM 711 O O . GLY A 1 93 ? -3.650 23.100 -21.267 1.00 33.31 93 GLY A O 1
ATOM 712 N N . ARG A 1 94 ? -5.284 21.887 -22.211 1.00 37.44 94 ARG A N 1
ATOM 713 C CA . ARG A 1 94 ? -4.555 21.370 -23.390 1.00 37.44 94 ARG A CA 1
ATOM 714 C C . ARG A 1 94 ? -3.742 22.459 -24.132 1.00 37.44 94 ARG A C 1
ATOM 716 O O . ARG A 1 94 ? -4.327 23.335 -24.751 1.00 37.44 94 ARG A O 1
ATOM 723 N N . GLY A 1 95 ? -2.413 22.344 -24.110 1.00 33.56 95 GLY A N 1
ATOM 724 C CA . GLY A 1 95 ? -1.424 23.193 -24.798 1.00 33.56 95 GLY A CA 1
ATOM 725 C C . GLY A 1 95 ? -0.010 22.605 -24.622 1.00 33.56 95 GLY A C 1
ATOM 726 O O . GLY A 1 95 ? 0.143 21.727 -23.771 1.00 33.56 95 GLY A O 1
ATOM 727 N N . PRO A 1 96 ? 0.985 22.975 -25.454 1.00 30.19 96 PRO A N 1
ATOM 728 C CA . PRO A 1 96 ? 2.194 22.185 -25.717 1.00 30.19 96 PRO A CA 1
ATOM 729 C C . PRO A 1 96 ? 3.025 21.887 -24.462 1.00 30.19 96 PRO A C 1
ATOM 731 O O . PRO A 1 96 ? 3.126 22.690 -23.541 1.00 30.19 96 PRO A O 1
ATOM 734 N N . VAL A 1 97 ? 3.612 20.691 -24.445 1.00 31.80 97 VAL A N 1
ATOM 735 C CA . VAL A 1 97 ? 4.330 20.118 -23.302 1.00 31.80 97 VAL A CA 1
ATOM 736 C C . VAL A 1 97 ? 5.777 20.623 -23.285 1.00 31.80 97 VAL A C 1
ATOM 738 O O . VAL A 1 97 ? 6.554 20.313 -24.183 1.00 31.80 97 VAL A O 1
ATOM 741 N N . GLY A 1 98 ? 6.113 21.392 -22.250 1.00 37.88 98 GLY A N 1
ATOM 742 C CA . GLY A 1 98 ? 7.427 21.956 -21.912 1.00 37.88 98 GLY A CA 1
ATOM 743 C C . GLY A 1 98 ? 7.210 23.168 -20.990 1.00 37.88 98 GLY A C 1
ATOM 744 O O . GLY A 1 98 ? 6.179 23.822 -21.149 1.00 37.88 98 GLY A O 1
ATOM 745 N N . PRO A 1 99 ? 8.083 23.477 -20.010 1.00 35.94 99 PRO A N 1
ATOM 746 C CA . PRO A 1 99 ? 7.844 24.601 -19.106 1.00 35.94 99 PRO A CA 1
ATOM 747 C C . PRO A 1 99 ? 7.877 25.917 -19.899 1.00 35.94 99 PRO A C 1
ATOM 749 O O . PRO A 1 99 ? 8.938 26.412 -20.279 1.00 35.94 99 PRO A O 1
ATOM 752 N N . SER A 1 100 ? 6.702 26.486 -20.181 1.00 42.41 100 SER A N 1
ATOM 753 C CA . SER A 1 100 ? 6.538 27.800 -20.823 1.00 42.41 100 SER A CA 1
ATOM 754 C C . SER A 1 100 ? 6.630 28.954 -19.815 1.00 42.41 100 SER A C 1
ATOM 756 O O . SER A 1 100 ? 6.157 30.053 -20.084 1.00 42.41 100 SER A O 1
ATOM 758 N N . GLU A 1 101 ? 7.163 28.685 -18.626 1.00 45.91 101 GLU A N 1
ATOM 759 C CA . GLU A 1 101 ? 6.961 29.489 -17.417 1.00 45.91 101 GLU A CA 1
ATOM 760 C C . GLU A 1 101 ? 8.232 30.189 -16.909 1.00 45.91 101 GLU A C 1
ATOM 762 O O . GLU A 1 101 ? 8.217 30.815 -15.854 1.00 45.91 101 GLU A O 1
ATOM 767 N N . TYR A 1 102 ? 9.319 30.169 -17.687 1.00 46.34 102 TYR A N 1
ATOM 768 C CA . TYR A 1 102 ? 10.529 30.936 -17.385 1.00 46.34 102 TYR A CA 1
ATOM 769 C C . TYR A 1 102 ? 10.572 32.245 -18.180 1.00 46.34 102 TYR A C 1
ATOM 771 O O . TYR A 1 102 ? 10.432 32.237 -19.401 1.00 46.34 102 TYR A O 1
ATOM 779 N N . ALA A 1 103 ? 10.817 33.360 -17.484 1.00 43.16 103 ALA A N 1
ATOM 780 C CA . ALA A 1 103 ? 10.949 34.695 -18.077 1.00 43.16 103 ALA A CA 1
ATOM 781 C C . ALA A 1 103 ? 12.142 34.828 -19.047 1.00 43.16 103 ALA A C 1
ATOM 783 O O . ALA A 1 103 ? 12.157 35.722 -19.888 1.00 43.16 103 ALA A O 1
ATOM 784 N N . THR A 1 104 ? 13.146 33.950 -18.941 1.00 43.94 104 THR A N 1
ATOM 785 C CA . THR A 1 104 ? 14.345 33.957 -19.788 1.00 43.94 104 THR A CA 1
ATOM 786 C C . THR A 1 104 ? 14.824 32.526 -20.005 1.00 43.94 104 THR A C 1
ATOM 788 O O . THR A 1 104 ? 14.915 31.752 -19.050 1.00 43.94 104 THR A O 1
ATOM 791 N N . LYS A 1 105 ? 15.150 32.168 -21.250 1.00 48.69 105 LYS A N 1
ATOM 792 C CA . LYS A 1 105 ? 15.763 30.880 -21.601 1.00 48.69 105 LYS A CA 1
ATOM 793 C C . LYS A 1 105 ? 17.160 31.118 -22.156 1.00 48.69 105 LYS A C 1
ATOM 795 O O . LYS A 1 105 ? 17.394 32.099 -22.859 1.00 48.69 105 LYS A O 1
ATOM 800 N N . VAL A 1 106 ? 18.069 30.197 -21.853 1.00 44.22 106 VAL A N 1
ATOM 801 C CA . VAL A 1 106 ? 19.442 30.227 -22.354 1.00 44.22 106 VAL A CA 1
ATOM 802 C C . VAL A 1 106 ? 19.711 28.929 -23.103 1.00 44.22 106 VAL A C 1
ATOM 804 O O . VAL A 1 106 ? 19.666 27.849 -22.511 1.00 44.22 106 VAL A O 1
ATOM 807 N N . ALA A 1 107 ? 19.974 29.035 -24.403 1.00 43.75 107 ALA A N 1
ATOM 808 C CA . ALA A 1 107 ? 20.448 27.918 -25.212 1.00 43.75 107 ALA A CA 1
ATOM 809 C C . ALA A 1 107 ? 21.980 27.847 -25.138 1.00 43.75 107 ALA A C 1
ATOM 811 O O . ALA A 1 107 ? 22.652 28.879 -25.132 1.00 43.75 107 ALA A O 1
ATOM 812 N N . VAL A 1 108 ? 22.521 26.629 -25.047 1.00 38.62 108 VAL A N 1
ATOM 813 C CA . VAL A 1 108 ? 23.953 26.368 -24.845 1.00 38.62 108 VAL A CA 1
ATOM 814 C C . VAL A 1 108 ? 24.476 25.481 -25.973 1.00 38.62 108 VAL A C 1
ATOM 816 O O . VAL A 1 108 ? 23.952 24.383 -26.171 1.00 38.62 108 VAL A O 1
ATOM 819 N N . THR A 1 109 ? 25.529 25.921 -26.667 1.00 43.97 109 THR A N 1
ATOM 820 C CA . THR A 1 109 ? 26.129 25.206 -27.813 1.00 43.97 109 THR A CA 1
ATOM 821 C C . THR A 1 109 ? 27.583 24.816 -27.513 1.00 43.97 109 THR A C 1
ATOM 823 O O . THR A 1 109 ? 28.316 25.598 -26.907 1.00 43.97 109 THR A O 1
ATOM 826 N N . ILE A 1 110 ? 27.998 23.601 -27.901 1.00 40.91 110 ILE A N 1
ATOM 827 C CA . ILE A 1 110 ? 29.325 23.024 -27.594 1.00 40.91 110 ILE A CA 1
ATOM 828 C C . ILE A 1 110 ? 30.277 23.194 -28.797 1.00 40.91 110 ILE A C 1
ATOM 830 O O . ILE A 1 110 ? 29.857 22.880 -29.913 1.00 40.91 110 ILE A O 1
ATOM 834 N N . PRO A 1 111 ? 31.542 23.626 -28.612 1.00 41.03 111 PRO A N 1
ATOM 835 C CA . PRO A 1 111 ? 32.533 23.683 -29.691 1.00 41.03 111 PRO A CA 1
ATOM 836 C C . PRO A 1 111 ? 32.946 22.290 -30.198 1.00 41.03 111 PRO A C 1
ATOM 838 O O . PRO A 1 111 ? 33.103 21.357 -29.416 1.00 41.03 111 PRO A O 1
ATOM 841 N N . ALA A 1 112 ? 33.184 22.163 -31.506 1.00 44.06 112 ALA A N 1
ATOM 842 C CA . ALA A 1 112 ? 33.481 20.892 -32.182 1.00 44.06 112 ALA A CA 1
ATOM 843 C C . ALA A 1 112 ? 34.871 20.281 -31.878 1.00 44.06 112 ALA A C 1
ATOM 845 O O . ALA A 1 112 ? 35.129 19.148 -32.270 1.00 44.06 112 ALA A O 1
ATOM 846 N N . ALA A 1 113 ? 35.763 21.007 -31.197 1.00 39.41 113 ALA A N 1
ATOM 847 C CA . ALA A 1 113 ? 37.191 20.684 -31.079 1.00 39.41 113 ALA A CA 1
ATOM 848 C C . ALA A 1 113 ? 37.590 20.055 -29.725 1.00 39.41 113 ALA A C 1
ATOM 850 O O . ALA A 1 113 ? 38.585 20.454 -29.125 1.00 39.41 113 ALA A O 1
ATOM 851 N N . VAL A 1 114 ? 36.807 19.103 -29.208 1.00 37.00 114 VAL A N 1
ATOM 852 C CA . VAL A 1 114 ? 37.158 18.361 -27.981 1.00 37.00 114 VAL A CA 1
ATOM 853 C C . VAL A 1 114 ? 37.573 16.940 -28.354 1.00 37.00 114 VAL A C 1
ATOM 855 O O . VAL A 1 114 ? 36.729 16.151 -28.781 1.00 37.00 114 VAL A O 1
ATOM 858 N N . ASP A 1 115 ? 38.856 16.613 -28.178 1.00 36.62 115 ASP A N 1
ATOM 859 C CA . ASP A 1 115 ? 39.390 15.285 -28.494 1.00 36.62 115 ASP A CA 1
ATOM 860 C C . ASP A 1 115 ? 38.987 14.231 -27.443 1.00 36.62 115 ASP A C 1
ATOM 862 O O . ASP A 1 115 ? 39.192 14.438 -26.242 1.00 36.62 115 ASP A O 1
ATOM 866 N N . PRO A 1 116 ? 38.407 13.087 -27.858 1.00 38.72 116 PRO A N 1
ATOM 867 C CA . PRO A 1 116 ? 37.977 12.040 -26.942 1.00 38.72 116 PRO A CA 1
ATOM 868 C C . PRO A 1 116 ? 39.063 10.967 -26.695 1.00 38.72 116 PRO A C 1
ATOM 870 O O . PRO A 1 116 ? 39.808 10.611 -27.608 1.00 38.72 116 PRO A O 1
ATOM 873 N N . PRO A 1 117 ? 39.107 10.370 -25.487 1.00 36.19 117 PRO A N 1
ATOM 874 C CA . PRO A 1 117 ? 40.064 9.320 -25.136 1.00 36.19 117 PRO A CA 1
ATOM 875 C C . PRO A 1 117 ? 39.804 7.988 -25.869 1.00 36.19 117 PRO A C 1
ATOM 877 O O . PRO A 1 117 ? 38.667 7.656 -26.228 1.00 36.19 117 PRO A O 1
ATOM 880 N N . GLN A 1 118 ? 40.886 7.229 -26.089 1.00 29.83 118 GLN A N 1
ATOM 881 C CA . GLN A 1 118 ? 41.007 6.238 -27.167 1.00 29.83 118 GLN A CA 1
ATOM 882 C C . GLN A 1 118 ? 40.698 4.762 -26.837 1.00 29.83 118 GLN A C 1
ATOM 884 O O . GLN A 1 118 ? 40.631 3.981 -27.780 1.00 29.83 118 GLN A O 1
ATOM 889 N N . GLU A 1 119 ? 40.412 4.338 -25.599 1.00 31.53 119 GLU A N 1
ATOM 890 C CA . GLU A 1 119 ? 40.196 2.895 -25.313 1.00 31.53 119 GLU A CA 1
ATOM 891 C C . GLU A 1 119 ? 38.854 2.546 -24.631 1.00 31.53 119 GLU A C 1
ATOM 893 O O . GLU A 1 119 ? 38.244 3.376 -23.954 1.00 31.53 119 GLU A O 1
ATOM 898 N N . ILE A 1 120 ? 38.332 1.335 -24.922 1.00 40.81 120 ILE A N 1
ATOM 899 C CA . ILE A 1 120 ? 36.918 0.898 -24.770 1.00 40.81 120 ILE A CA 1
ATOM 900 C C . ILE A 1 120 ? 36.813 -0.547 -24.242 1.00 40.81 120 ILE A C 1
ATOM 902 O O . ILE A 1 120 ? 37.543 -1.408 -24.731 1.00 40.81 120 ILE A O 1
ATOM 906 N N . PRO A 1 121 ? 35.824 -0.878 -23.387 1.00 36.03 121 PRO A N 1
ATOM 907 C CA . PRO A 1 121 ? 35.405 -2.259 -23.128 1.00 36.03 121 PRO A CA 1
ATOM 908 C C . PRO A 1 121 ? 34.531 -2.852 -24.251 1.00 36.03 121 PRO A C 1
ATOM 910 O O . PRO A 1 121 ? 33.757 -2.165 -24.916 1.00 36.03 121 PRO A O 1
ATOM 913 N N . THR A 1 122 ? 34.602 -4.170 -24.424 1.00 33.56 122 THR A N 1
ATOM 914 C CA . THR A 1 122 ? 34.225 -4.906 -25.646 1.00 33.56 122 THR A CA 1
ATOM 915 C C . THR A 1 122 ? 32.749 -5.314 -25.810 1.00 33.56 122 THR A C 1
ATOM 917 O O . THR A 1 122 ? 32.440 -6.038 -26.757 1.00 33.56 122 THR A O 1
ATOM 920 N N . LYS A 1 123 ? 31.795 -4.883 -24.964 1.00 36.19 123 LYS A N 1
ATOM 921 C CA . LYS A 1 123 ? 30.368 -5.270 -25.124 1.00 36.19 123 LYS A CA 1
ATOM 922 C C . LYS A 1 123 ? 29.367 -4.132 -24.895 1.00 36.19 123 LYS A C 1
ATOM 924 O O . LYS A 1 123 ? 29.418 -3.437 -23.887 1.00 36.19 123 LYS A O 1
ATOM 929 N N . ALA A 1 124 ? 28.410 -4.008 -25.822 1.00 35.91 124 ALA A N 1
ATOM 930 C CA . ALA A 1 124 ? 27.332 -3.016 -25.804 1.00 35.91 124 ALA A CA 1
ATOM 931 C C . ALA A 1 124 ? 26.087 -3.487 -25.005 1.00 35.91 124 ALA A C 1
ATOM 933 O O . ALA A 1 124 ? 25.755 -4.674 -25.037 1.00 35.91 124 ALA A O 1
ATOM 934 N N . PRO A 1 125 ? 25.344 -2.580 -24.339 1.00 42.62 125 PRO A N 1
ATOM 935 C CA . PRO A 1 125 ? 24.098 -2.899 -23.625 1.00 42.62 125 PRO A CA 1
ATOM 936 C C . PRO A 1 125 ? 22.886 -3.199 -24.512 1.00 42.62 125 PRO A C 1
ATOM 938 O O . PRO A 1 125 ? 22.684 -2.629 -25.580 1.00 42.62 125 PRO A O 1
ATOM 941 N N . GLN A 1 126 ? 21.988 -4.022 -23.972 1.00 49.34 126 GLN A N 1
ATOM 942 C CA . GLN A 1 126 ?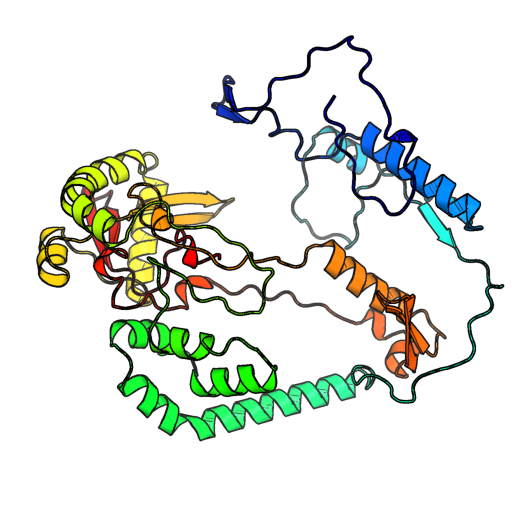 20.861 -4.685 -24.642 1.00 49.34 126 GLN A CA 1
ATOM 943 C C . GLN A 1 126 ? 19.642 -3.792 -25.010 1.00 49.34 126 GLN A C 1
ATOM 945 O O . GLN A 1 126 ? 18.599 -4.314 -25.399 1.00 49.34 126 GLN A O 1
ATOM 950 N N . GLY A 1 127 ? 19.736 -2.459 -24.927 1.00 48.62 127 GLY A N 1
ATOM 951 C CA . GLY A 1 127 ? 18.631 -1.508 -25.179 1.00 48.62 127 GLY A CA 1
ATOM 952 C C . GLY A 1 127 ? 18.478 -1.001 -26.625 1.00 48.62 127 GLY A C 1
ATOM 953 O O . GLY A 1 127 ? 17.721 -0.065 -26.868 1.00 48.62 127 GLY A O 1
ATOM 954 N N . LEU A 1 128 ? 19.205 -1.576 -27.589 1.00 51.81 128 LEU A N 1
ATOM 955 C CA . LEU A 1 128 ? 19.493 -0.946 -28.889 1.00 51.81 128 LEU A CA 1
ATOM 956 C C . LEU A 1 128 ? 18.926 -1.711 -30.102 1.00 51.81 128 LEU A C 1
ATOM 958 O O . LEU A 1 128 ? 19.463 -1.597 -31.195 1.00 51.81 128 LEU A O 1
ATOM 962 N N . GLN A 1 129 ? 17.849 -2.490 -29.942 1.00 59.25 129 GLN A N 1
ATOM 963 C CA . GLN A 1 129 ? 17.264 -3.324 -31.018 1.00 59.25 129 GLN A CA 1
ATOM 964 C C . GLN A 1 129 ? 16.115 -2.658 -31.815 1.00 59.25 129 GLN A C 1
ATOM 966 O O . GLN A 1 129 ? 15.396 -3.329 -32.551 1.00 59.25 129 GLN A O 1
ATOM 971 N N . GLY A 1 130 ? 15.896 -1.346 -31.667 1.00 64.25 130 GLY A N 1
ATOM 972 C CA . GLY A 1 130 ? 14.859 -0.620 -32.420 1.00 64.25 130 GLY A CA 1
ATOM 973 C C . GLY A 1 130 ? 13.415 -0.884 -31.981 1.00 64.25 130 GLY A C 1
ATOM 974 O O . GLY A 1 130 ? 13.156 -1.588 -31.006 1.00 64.25 130 GLY A O 1
ATOM 975 N N . VAL A 1 131 ? 12.451 -0.285 -32.687 1.00 71.12 131 VAL A N 1
ATOM 976 C CA . VAL A 1 131 ? 11.025 -0.315 -32.301 1.00 71.12 131 VAL A CA 1
ATOM 977 C C . VAL A 1 131 ? 10.443 -1.723 -32.411 1.00 71.12 131 VAL A C 1
ATOM 979 O O . VAL A 1 131 ? 9.799 -2.191 -31.471 1.00 71.12 131 VAL A O 1
ATOM 982 N N . GLU A 1 132 ? 10.682 -2.405 -33.531 1.00 75.31 132 GLU A N 1
ATOM 983 C CA . GLU A 1 132 ? 10.156 -3.756 -33.762 1.00 75.31 132 GLU A CA 1
ATOM 984 C C . GLU A 1 132 ? 10.821 -4.792 -32.849 1.00 75.31 132 GLU A C 1
ATOM 986 O O . GLU A 1 132 ? 10.127 -5.648 -32.306 1.00 75.31 132 GLU A O 1
ATOM 991 N N . GLY A 1 133 ? 12.122 -4.656 -32.559 1.00 74.12 133 GLY A N 1
ATOM 992 C CA . GLY A 1 133 ? 12.802 -5.510 -31.580 1.00 74.12 133 GLY A CA 1
ATOM 993 C C . GLY A 1 133 ? 12.216 -5.367 -30.171 1.00 74.12 133 GLY A C 1
ATOM 994 O O . GLY A 1 133 ? 11.936 -6.362 -29.502 1.00 74.12 133 GLY A O 1
ATOM 995 N N . ILE A 1 134 ? 11.934 -4.135 -29.729 1.00 75.38 134 ILE A N 1
ATOM 996 C CA . ILE A 1 134 ? 11.280 -3.895 -28.432 1.00 75.38 134 ILE A CA 1
ATOM 997 C C . ILE A 1 134 ? 9.838 -4.420 -28.413 1.00 75.38 134 ILE A C 1
ATOM 999 O O . ILE A 1 134 ? 9.415 -4.966 -27.391 1.00 75.38 134 ILE A O 1
ATOM 1003 N N . LYS A 1 135 ? 9.076 -4.286 -29.509 1.00 79.56 135 LYS A N 1
ATOM 1004 C CA . LYS A 1 135 ? 7.731 -4.875 -29.620 1.00 79.56 135 LYS A CA 1
ATOM 1005 C C . LYS A 1 135 ? 7.788 -6.395 -29.519 1.00 79.56 135 LYS A C 1
ATOM 1007 O O . LYS A 1 135 ? 7.127 -6.941 -28.644 1.00 79.56 135 LYS A O 1
ATOM 1012 N N . ALA A 1 136 ? 8.611 -7.049 -30.337 1.00 81.38 136 ALA A N 1
ATOM 1013 C CA . ALA A 1 136 ? 8.771 -8.500 -30.335 1.00 81.38 136 ALA A CA 1
ATOM 1014 C C . ALA A 1 136 ? 9.182 -9.017 -28.949 1.00 81.38 136 ALA A C 1
ATOM 1016 O O . ALA A 1 136 ? 8.569 -9.948 -28.437 1.00 81.38 136 ALA A O 1
ATOM 1017 N N . LYS A 1 137 ? 10.137 -8.351 -28.284 1.00 80.38 137 LYS A N 1
ATOM 1018 C CA . LYS A 1 137 ? 10.546 -8.687 -26.913 1.00 80.38 137 LYS A CA 1
ATOM 1019 C C . LYS A 1 137 ? 9.399 -8.557 -25.907 1.00 80.38 137 LYS A C 1
ATOM 1021 O O . LYS A 1 137 ? 9.244 -9.418 -25.047 1.00 80.38 137 LYS A O 1
ATOM 1026 N N . ARG A 1 138 ? 8.603 -7.484 -25.983 1.00 83.38 138 ARG A N 1
ATOM 1027 C CA . ARG A 1 138 ? 7.444 -7.281 -25.095 1.00 83.38 138 ARG A CA 1
ATOM 1028 C C . ARG A 1 138 ? 6.360 -8.325 -25.335 1.00 83.38 138 ARG A C 1
ATOM 1030 O O . ARG A 1 138 ? 5.827 -8.840 -24.361 1.00 83.38 138 ARG A O 1
ATOM 1037 N N . THR A 1 139 ? 6.065 -8.639 -26.595 1.00 90.44 139 THR A N 1
ATOM 1038 C CA . THR A 1 139 ? 5.122 -9.699 -26.968 1.00 90.44 139 THR A CA 1
ATOM 1039 C C . THR A 1 139 ? 5.598 -11.041 -26.425 1.00 90.44 139 THR A C 1
ATOM 1041 O O . THR A 1 139 ? 4.879 -11.655 -25.650 1.00 90.44 139 THR A O 1
ATOM 1044 N N . ALA A 1 140 ? 6.852 -11.421 -26.684 1.00 90.06 140 ALA A N 1
ATOM 1045 C CA . ALA A 1 140 ? 7.425 -12.665 -26.176 1.00 90.06 140 ALA A CA 1
ATOM 1046 C C . ALA A 1 140 ? 7.397 -12.751 -24.639 1.00 90.06 140 ALA A C 1
ATOM 1048 O O . ALA A 1 140 ? 7.068 -13.798 -24.088 1.00 90.06 140 ALA A O 1
ATOM 1049 N N . ALA A 1 141 ? 7.698 -11.655 -23.932 1.00 88.12 141 ALA A N 1
ATOM 1050 C CA . ALA A 1 141 ? 7.619 -11.616 -22.471 1.00 88.12 141 ALA A CA 1
ATOM 1051 C C . ALA A 1 141 ? 6.176 -11.771 -21.957 1.00 88.12 141 ALA A C 1
ATOM 1053 O O . ALA A 1 141 ? 5.945 -12.473 -20.974 1.00 88.12 141 ALA A O 1
ATOM 1054 N N . LEU A 1 142 ? 5.201 -11.131 -22.611 1.00 92.81 142 LEU A N 1
ATOM 1055 C CA . LEU A 1 142 ? 3.785 -11.278 -22.268 1.00 92.81 142 LEU A CA 1
ATOM 1056 C C . LEU A 1 142 ? 3.295 -12.703 -22.527 1.00 92.81 142 LEU A C 1
ATOM 1058 O O . LEU A 1 142 ? 2.663 -13.283 -21.648 1.00 92.81 142 LEU A O 1
ATOM 1062 N N . ASP A 1 143 ? 3.623 -13.276 -23.683 1.00 94.62 143 ASP A N 1
ATOM 1063 C CA . ASP A 1 143 ? 3.253 -14.644 -24.048 1.00 94.62 143 ASP A CA 1
ATOM 1064 C C . ASP A 1 143 ? 3.842 -15.651 -23.055 1.00 94.62 143 ASP A C 1
ATOM 1066 O O . ASP A 1 143 ? 3.129 -16.526 -22.555 1.00 94.62 143 ASP A O 1
ATOM 1070 N N . TYR A 1 144 ? 5.113 -15.466 -22.683 1.00 96.00 144 TYR A N 1
ATOM 1071 C CA . TYR A 1 144 ? 5.777 -16.255 -21.649 1.00 96.00 144 TYR A CA 1
ATOM 1072 C C . TYR A 1 144 ? 5.020 -16.198 -20.316 1.00 96.00 144 TYR A C 1
ATOM 1074 O O . TYR A 1 144 ? 4.625 -17.241 -19.792 1.00 96.00 144 TYR A O 1
ATOM 1082 N N . TYR A 1 145 ? 4.744 -15.005 -19.775 1.00 96.19 145 TYR A N 1
ATOM 1083 C CA . TYR A 1 145 ? 4.052 -14.889 -18.486 1.00 96.19 145 TYR A CA 1
ATOM 1084 C C . TYR A 1 145 ? 2.583 -15.336 -18.543 1.00 96.19 145 TYR A C 1
ATOM 1086 O O . TYR A 1 145 ? 2.066 -15.854 -17.552 1.00 96.19 145 TYR A O 1
ATOM 1094 N N . CYS A 1 146 ? 1.912 -15.207 -19.690 1.00 97.12 146 CYS A N 1
ATOM 1095 C CA . CYS A 1 146 ? 0.585 -15.781 -19.913 1.00 97.12 146 CYS A CA 1
ATOM 1096 C C . CYS A 1 146 ? 0.620 -17.313 -19.834 1.00 97.12 146 CYS A C 1
ATOM 1098 O O . CYS A 1 146 ? -0.211 -17.905 -19.142 1.00 97.12 146 CYS A O 1
ATOM 1100 N N . ALA A 1 147 ? 1.602 -17.956 -20.471 1.00 97.12 147 ALA A N 1
ATOM 1101 C CA . ALA A 1 147 ? 1.789 -19.401 -20.381 1.00 97.12 147 ALA A CA 1
ATOM 1102 C C . ALA A 1 147 ? 2.141 -19.841 -18.948 1.00 97.12 147 ALA A C 1
ATOM 1104 O O . ALA A 1 147 ? 1.546 -20.789 -18.429 1.00 97.12 147 ALA A O 1
ATOM 1105 N N . ARG A 1 148 ? 3.041 -19.115 -18.264 1.00 97.94 148 ARG A N 1
ATOM 1106 C CA . ARG A 1 148 ? 3.388 -19.376 -16.855 1.00 97.94 148 ARG A CA 1
ATOM 1107 C C . ARG A 1 148 ? 2.179 -19.265 -15.932 1.00 97.94 148 ARG A C 1
ATOM 1109 O O . ARG A 1 148 ? 1.982 -20.141 -15.097 1.00 97.94 148 ARG A O 1
ATOM 1116 N N . LYS A 1 149 ? 1.324 -18.254 -16.116 1.00 97.25 149 LYS A N 1
ATOM 1117 C CA . LYS A 1 149 ? 0.081 -18.096 -15.343 1.00 97.25 149 LYS A CA 1
ATOM 1118 C C . LYS A 1 149 ? -0.791 -19.353 -15.395 1.00 97.25 149 LYS A C 1
ATOM 1120 O O . LYS A 1 149 ? -1.296 -19.778 -14.360 1.00 97.25 149 LYS A O 1
ATOM 1125 N N . VAL A 1 150 ? -0.977 -19.925 -16.587 1.00 97.94 150 VAL A N 1
ATOM 1126 C CA . VAL A 1 150 ? -1.775 -21.147 -16.777 1.00 97.94 150 VAL A CA 1
ATOM 1127 C C . VAL A 1 150 ? -1.081 -22.342 -16.126 1.00 97.94 150 VAL A C 1
ATOM 1129 O O . VAL A 1 150 ? -1.709 -23.070 -15.362 1.00 97.94 150 VAL A O 1
ATOM 1132 N N . ALA A 1 151 ? 0.224 -22.505 -16.359 1.00 98.19 151 ALA A N 1
ATOM 1133 C CA . ALA A 1 151 ? 1.003 -23.607 -15.795 1.00 98.19 151 ALA A CA 1
ATOM 1134 C C . ALA A 1 151 ? 0.995 -23.623 -14.254 1.00 98.19 151 ALA A C 1
ATOM 1136 O O . ALA A 1 151 ? 0.960 -24.691 -13.650 1.00 98.19 151 ALA A O 1
ATOM 1137 N N . LEU A 1 152 ? 0.986 -22.448 -13.620 1.00 98.25 152 LEU A N 1
ATOM 1138 C CA . LEU A 1 152 ? 1.011 -22.293 -12.163 1.00 98.25 152 LEU A CA 1
ATOM 1139 C C . LEU A 1 152 ? -0.372 -22.385 -11.503 1.00 98.25 152 LEU A C 1
ATOM 1141 O O . LEU A 1 152 ? -0.457 -22.373 -10.278 1.00 98.25 152 LEU A O 1
ATOM 1145 N N . GLN A 1 153 ? -1.467 -22.470 -12.265 1.00 97.75 153 GLN A N 1
ATOM 1146 C CA . GLN A 1 153 ? -2.822 -22.318 -11.721 1.00 97.75 153 GLN A CA 1
ATOM 1147 C C . GLN A 1 153 ? -3.161 -23.344 -10.627 1.00 97.75 153 GLN A C 1
ATOM 1149 O O . GLN A 1 153 ? -3.790 -22.994 -9.627 1.00 97.75 153 GLN A O 1
ATOM 1154 N N . LYS A 1 154 ? -2.743 -24.604 -10.793 1.00 98.31 154 LYS A N 1
ATOM 1155 C CA . LYS A 1 154 ? -2.982 -25.662 -9.800 1.00 98.31 154 LYS A CA 1
ATOM 1156 C C . LYS A 1 154 ? -2.267 -25.361 -8.480 1.00 98.31 154 LYS A C 1
ATOM 1158 O O . LYS A 1 154 ? -2.877 -25.446 -7.414 1.00 98.31 154 LYS A O 1
ATOM 1163 N N . ASP A 1 155 ? -1.001 -24.971 -8.560 1.00 98.25 155 ASP A N 1
ATOM 1164 C CA . ASP A 1 155 ? -0.181 -24.665 -7.388 1.00 98.25 155 ASP A CA 1
ATOM 1165 C C . ASP A 1 155 ? -0.630 -23.359 -6.722 1.00 98.25 155 ASP A C 1
ATOM 1167 O O . ASP A 1 155 ? -0.617 -23.254 -5.499 1.00 98.25 155 ASP A O 1
ATOM 1171 N N . GLU A 1 156 ? -1.114 -22.390 -7.504 1.00 98.06 156 GLU A N 1
ATOM 1172 C CA . GLU A 1 156 ? -1.692 -21.134 -7.017 1.00 98.06 156 GLU A CA 1
ATOM 1173 C C . GLU A 1 156 ? -2.929 -21.403 -6.148 1.00 98.06 156 GLU A C 1
ATOM 1175 O O . GLU A 1 156 ? -3.077 -20.823 -5.070 1.00 98.06 156 GLU A O 1
ATOM 1180 N N . LEU A 1 157 ? -3.806 -22.317 -6.583 1.00 97.56 157 LEU A N 1
ATOM 1181 C CA . LEU A 1 157 ? -4.969 -22.744 -5.801 1.00 97.56 157 LEU A CA 1
ATOM 1182 C C . LEU A 1 157 ? -4.545 -23.450 -4.508 1.00 97.56 157 LEU A C 1
ATOM 1184 O O . LEU A 1 157 ? -5.097 -23.159 -3.446 1.00 97.56 157 LEU A O 1
ATOM 1188 N N . ALA A 1 158 ? -3.545 -24.333 -4.577 1.00 98.19 158 ALA A N 1
ATOM 1189 C CA . ALA A 1 158 ? -3.021 -25.035 -3.408 1.00 98.19 158 ALA A CA 1
ATOM 1190 C C . ALA A 1 158 ? -2.352 -24.082 -2.400 1.00 98.19 158 ALA A C 1
ATOM 1192 O O . ALA A 1 158 ? -2.545 -24.234 -1.193 1.00 98.19 158 ALA A O 1
ATOM 1193 N N . LEU A 1 159 ? -1.606 -23.080 -2.878 1.00 98.06 159 LEU A N 1
ATOM 1194 C CA . LEU A 1 159 ? -1.024 -22.021 -2.054 1.00 98.06 159 LEU A CA 1
ATOM 1195 C C . LEU A 1 159 ? -2.128 -21.222 -1.358 1.00 98.06 159 LEU A C 1
ATOM 1197 O O . LEU A 1 159 ? -2.139 -21.114 -0.133 1.00 98.06 159 LEU A O 1
ATOM 1201 N N . LYS A 1 160 ? -3.100 -20.714 -2.124 1.00 97.69 160 LYS A N 1
ATOM 1202 C CA . LYS A 1 160 ? -4.207 -19.917 -1.583 1.00 97.69 160 LYS A CA 1
ATOM 1203 C C . LYS A 1 160 ? -5.058 -20.693 -0.592 1.00 97.69 160 LYS A C 1
ATOM 1205 O O . LYS A 1 160 ? -5.535 -20.102 0.369 1.00 97.69 160 LYS A O 1
ATOM 1210 N N . ALA A 1 161 ? -5.245 -21.998 -0.774 1.00 97.31 161 ALA A N 1
ATOM 1211 C CA . ALA A 1 161 ? -5.982 -22.823 0.180 1.00 97.31 161 ALA A CA 1
ATOM 1212 C C . ALA A 1 161 ? -5.337 -22.826 1.579 1.00 97.31 161 ALA A C 1
ATOM 1214 O O . ALA A 1 161 ? -6.066 -22.858 2.569 1.00 97.31 161 ALA A O 1
ATOM 1215 N N . LYS A 1 162 ? -4.002 -22.730 1.651 1.00 97.00 162 LYS A N 1
ATOM 1216 C CA . LYS A 1 162 ? -3.217 -22.715 2.897 1.00 97.00 162 LYS A CA 1
ATOM 1217 C C . LYS A 1 162 ? -3.115 -21.332 3.550 1.00 97.00 162 LYS A C 1
ATOM 1219 O O . LYS A 1 162 ? -2.768 -21.248 4.722 1.00 97.00 162 LYS A O 1
ATOM 1224 N N . MET A 1 163 ? -3.394 -20.257 2.811 1.00 97.94 163 MET A N 1
ATOM 1225 C CA . MET A 1 163 ? -3.338 -18.892 3.341 1.00 97.94 163 MET A CA 1
ATOM 1226 C C . MET A 1 163 ? -4.432 -18.651 4.385 1.00 97.94 163 MET A C 1
ATOM 1228 O O . MET A 1 163 ? -5.561 -19.136 4.247 1.00 97.94 163 MET A O 1
ATOM 1232 N N . HIS A 1 164 ? -4.121 -17.825 5.388 1.00 97.94 164 HIS A N 1
ATOM 1233 C CA . HIS A 1 164 ? -5.103 -17.380 6.375 1.00 97.94 164 HIS A CA 1
ATOM 1234 C C . HIS A 1 164 ? -6.330 -16.756 5.673 1.00 97.94 164 HIS A C 1
ATOM 1236 O O . HIS A 1 164 ? -6.141 -15.989 4.723 1.00 97.94 164 HIS A O 1
ATOM 1242 N N . PRO A 1 165 ? -7.580 -17.025 6.110 1.00 96.69 165 PRO A N 1
ATOM 1243 C CA . PRO A 1 165 ? -8.787 -16.572 5.411 1.00 96.69 165 PRO A CA 1
ATOM 1244 C C . PRO A 1 165 ? -8.834 -15.065 5.123 1.00 96.69 165 PRO A C 1
ATOM 1246 O O . PRO A 1 165 ? -9.272 -14.668 4.043 1.00 96.69 165 PRO A O 1
ATOM 1249 N N . ASP A 1 166 ? -8.347 -14.245 6.057 1.00 96.00 166 ASP A N 1
ATOM 1250 C CA . ASP A 1 166 ? -8.323 -12.780 5.925 1.00 96.00 166 ASP A CA 1
ATOM 1251 C C . ASP A 1 166 ? -7.356 -12.316 4.825 1.00 96.00 166 ASP A C 1
ATOM 1253 O O . ASP A 1 166 ? -7.731 -11.525 3.960 1.00 96.00 166 ASP A O 1
ATOM 1257 N N . VAL A 1 167 ? -6.144 -12.879 4.798 1.00 97.94 167 VAL A N 1
ATOM 1258 C CA . VAL A 1 167 ? -5.131 -12.589 3.773 1.00 97.94 167 VAL A CA 1
ATOM 1259 C C . VAL A 1 167 ? -5.609 -13.102 2.424 1.00 97.94 167 VAL A C 1
ATOM 1261 O O . VAL A 1 167 ? -5.615 -12.381 1.428 1.00 97.94 167 VAL A O 1
ATOM 1264 N N . ARG A 1 168 ? -6.095 -14.346 2.404 1.00 97.00 168 ARG A N 1
ATOM 1265 C CA . ARG A 1 168 ? -6.650 -14.986 1.218 1.00 97.00 168 ARG A CA 1
ATOM 1266 C C . ARG A 1 168 ? -7.730 -14.122 0.583 1.00 97.00 168 ARG A C 1
ATOM 1268 O O . ARG A 1 168 ? -7.682 -13.939 -0.625 1.00 97.00 168 ARG A O 1
ATOM 1275 N N . GLY A 1 169 ? -8.661 -13.575 1.366 1.00 95.06 169 GLY A N 1
ATOM 1276 C CA . GLY A 1 169 ? -9.743 -12.720 0.869 1.00 95.06 169 GLY A CA 1
ATOM 1277 C C . GLY A 1 169 ? -9.245 -11.527 0.048 1.00 95.06 169 GLY A C 1
ATOM 1278 O O . GLY A 1 169 ? -9.721 -11.314 -1.066 1.00 95.06 169 GLY A O 1
ATOM 1279 N N . VAL A 1 170 ? -8.240 -10.804 0.549 1.00 96.44 170 VAL A N 1
ATOM 1280 C CA . VAL A 1 170 ? -7.657 -9.637 -0.141 1.00 96.44 170 VAL A CA 1
ATOM 1281 C C . VAL A 1 170 ? -6.803 -10.056 -1.343 1.00 96.44 170 VAL A C 1
ATOM 1283 O O . VAL A 1 170 ? -6.839 -9.415 -2.397 1.00 96.44 170 VAL A O 1
ATOM 1286 N N . MET A 1 171 ? -6.059 -11.157 -1.212 1.00 96.25 171 MET A N 1
ATOM 1287 C CA . MET A 1 171 ? -5.090 -11.604 -2.217 1.00 96.25 171 MET A CA 1
ATOM 1288 C C . MET A 1 171 ? -5.696 -12.511 -3.302 1.00 96.25 171 MET A C 1
ATOM 1290 O O . MET A 1 171 ? -5.039 -12.769 -4.312 1.00 96.25 171 MET A O 1
ATOM 1294 N N . GLN A 1 172 ? -6.952 -12.956 -3.154 1.00 94.06 172 GLN A N 1
ATOM 1295 C CA . GLN A 1 172 ? -7.644 -13.870 -4.079 1.00 94.06 172 GLN A CA 1
ATOM 1296 C C . GLN A 1 172 ? -7.505 -13.489 -5.568 1.00 94.06 172 GLN A C 1
ATOM 1298 O O . GLN A 1 172 ? -7.179 -14.368 -6.370 1.00 94.06 172 GLN A O 1
ATOM 1303 N N . PRO A 1 173 ? -7.688 -12.218 -5.983 1.00 93.12 173 PRO A N 1
ATOM 1304 C CA . PRO A 1 173 ? -7.633 -11.847 -7.400 1.00 93.12 173 PRO A CA 1
ATOM 1305 C C . PRO A 1 173 ? -6.222 -11.859 -8.016 1.00 93.12 173 PRO A C 1
ATOM 1307 O O . PRO A 1 173 ? -6.078 -11.643 -9.220 1.00 93.12 173 PRO A O 1
ATOM 1310 N N . LYS A 1 174 ? -5.168 -12.038 -7.210 1.00 94.69 174 LYS A N 1
ATOM 1311 C CA . LYS A 1 174 ? -3.762 -11.900 -7.624 1.00 94.69 174 LYS A CA 1
ATOM 1312 C C . LYS A 1 174 ? -3.158 -13.260 -7.968 1.00 94.69 174 LYS A C 1
ATOM 1314 O O . LYS A 1 174 ? -3.547 -14.253 -7.374 1.00 94.69 174 LYS A O 1
ATOM 1319 N N . ASN A 1 175 ? -2.216 -13.312 -8.911 1.00 96.94 175 ASN A N 1
ATOM 1320 C CA . ASN A 1 175 ? -1.467 -14.537 -9.231 1.00 96.94 175 ASN A CA 1
ATOM 1321 C C . ASN A 1 175 ? -0.120 -14.472 -8.499 1.00 96.94 175 ASN A C 1
ATOM 1323 O O . ASN A 1 175 ? 0.830 -13.889 -9.021 1.00 96.94 175 ASN A O 1
ATOM 1327 N N . LEU A 1 176 ? -0.069 -14.971 -7.266 1.00 97.69 176 LEU A N 1
ATOM 1328 C CA . LEU A 1 176 ? 1.064 -14.806 -6.360 1.00 97.69 176 LEU A CA 1
ATOM 1329 C C . LEU A 1 176 ? 2.291 -15.582 -6.840 1.00 97.69 176 LEU A C 1
ATOM 1331 O O . LEU A 1 176 ? 3.383 -15.025 -6.860 1.00 97.69 176 LEU A O 1
ATOM 1335 N N . LEU A 1 177 ? 2.137 -16.828 -7.291 1.00 98.06 177 LEU A N 1
ATOM 1336 C CA . LEU A 1 177 ? 3.261 -17.623 -7.796 1.00 98.06 177 LEU A CA 1
ATOM 1337 C C . LEU A 1 177 ? 3.836 -17.046 -9.087 1.00 98.06 177 LEU A C 1
ATOM 1339 O O . LEU A 1 177 ? 5.052 -17.002 -9.251 1.00 98.06 177 LEU A O 1
ATOM 1343 N N . LEU A 1 178 ? 2.976 -16.537 -9.975 1.00 97.81 178 LEU A N 1
ATOM 1344 C CA . LEU A 1 178 ? 3.440 -15.802 -11.151 1.00 97.81 178 LEU A CA 1
ATOM 1345 C C . LEU A 1 178 ? 4.218 -14.553 -10.726 1.00 97.81 178 LEU A C 1
ATOM 1347 O O . LEU A 1 178 ? 5.286 -14.285 -11.262 1.00 97.81 178 LEU A O 1
ATOM 1351 N N . PHE A 1 179 ? 3.704 -13.808 -9.743 1.00 96.69 179 PHE A N 1
ATOM 1352 C CA . PHE A 1 179 ? 4.397 -12.642 -9.204 1.00 96.69 179 PHE A CA 1
ATOM 1353 C C . PHE A 1 179 ? 5.759 -13.023 -8.608 1.00 96.69 179 PHE A C 1
ATOM 1355 O O . PHE A 1 179 ? 6.735 -12.335 -8.879 1.00 96.69 179 PHE A O 1
ATOM 1362 N N . LYS A 1 180 ? 5.869 -14.158 -7.906 1.00 96.31 180 LYS A N 1
ATOM 1363 C CA . LYS A 1 180 ? 7.145 -14.698 -7.411 1.00 96.31 180 LYS A CA 1
ATOM 1364 C C . LYS A 1 180 ? 8.154 -14.941 -8.532 1.00 96.31 180 LYS A C 1
ATOM 1366 O O . LYS A 1 180 ? 9.314 -14.558 -8.401 1.00 96.31 180 LYS A O 1
ATOM 1371 N N . GLU A 1 181 ? 7.727 -15.561 -9.633 1.00 94.88 181 GLU A N 1
ATOM 1372 C CA . GLU A 1 181 ? 8.595 -15.753 -10.801 1.00 94.88 181 GLU A CA 1
ATOM 1373 C C . GLU A 1 181 ? 9.014 -14.413 -11.406 1.00 94.88 181 GLU A C 1
ATOM 1375 O O . GLU A 1 181 ? 10.195 -14.212 -11.670 1.00 94.88 181 GLU A O 1
ATOM 1380 N N . MET A 1 182 ? 8.081 -13.466 -11.537 1.00 94.31 182 MET A N 1
ATOM 1381 C CA . MET A 1 182 ? 8.378 -12.123 -12.042 1.00 94.31 182 MET A CA 1
ATOM 1382 C C . MET A 1 182 ? 9.369 -11.361 -11.153 1.00 94.31 182 MET A C 1
ATOM 1384 O O . MET A 1 182 ? 10.218 -10.649 -11.681 1.00 94.31 182 MET A O 1
ATOM 1388 N N . LEU A 1 183 ? 9.287 -11.502 -9.824 1.00 91.75 183 LEU A N 1
ATOM 1389 C CA . LEU A 1 183 ? 10.245 -10.904 -8.887 1.00 91.75 183 LEU A CA 1
ATOM 1390 C C . LEU A 1 183 ? 11.658 -11.448 -9.124 1.00 91.75 183 LEU A C 1
ATOM 1392 O O . LEU A 1 183 ? 12.601 -10.664 -9.237 1.00 91.75 183 LEU A O 1
ATOM 1396 N N . ARG A 1 184 ? 11.794 -12.772 -9.274 1.00 90.75 184 ARG A N 1
ATOM 1397 C CA . ARG A 1 184 ? 13.073 -13.423 -9.588 1.00 90.75 184 ARG A CA 1
ATOM 1398 C C . ARG A 1 184 ? 13.611 -12.974 -10.945 1.00 90.75 184 ARG A C 1
ATOM 1400 O O . ARG A 1 184 ? 14.774 -12.604 -11.048 1.00 90.75 184 ARG A O 1
ATOM 1407 N N . ASP A 1 185 ? 12.768 -12.986 -11.973 1.00 89.19 185 ASP A N 1
ATOM 1408 C CA . ASP A 1 185 ? 13.155 -12.632 -13.341 1.00 89.19 185 ASP A CA 1
ATOM 1409 C C . ASP A 1 185 ? 13.532 -11.136 -13.456 1.00 89.19 185 ASP A C 1
ATOM 1411 O O . ASP A 1 185 ? 14.336 -10.756 -14.308 1.00 89.19 185 ASP A O 1
ATOM 1415 N N . ALA A 1 186 ? 12.992 -10.285 -12.574 1.00 86.44 186 ALA A N 1
ATOM 1416 C CA . ALA A 1 186 ? 13.363 -8.876 -12.427 1.00 86.44 186 ALA A CA 1
ATOM 1417 C C . ALA A 1 186 ? 14.538 -8.634 -11.455 1.00 86.44 186 ALA A C 1
ATOM 1419 O O . ALA A 1 186 ? 14.900 -7.477 -11.229 1.00 86.44 186 ALA A O 1
ATOM 1420 N N . CYS A 1 187 ? 15.126 -9.689 -10.879 1.00 87.00 187 CYS A N 1
ATOM 1421 C CA . CYS A 1 187 ? 16.184 -9.615 -9.867 1.00 87.00 187 CYS A CA 1
ATOM 1422 C C . CYS A 1 187 ? 15.814 -8.706 -8.675 1.00 87.00 187 CYS A C 1
ATOM 1424 O O . CYS A 1 187 ? 16.632 -7.929 -8.162 1.00 87.00 187 CYS A O 1
ATOM 1426 N N . VAL A 1 188 ? 14.554 -8.769 -8.232 1.00 86.62 188 VAL A N 1
ATOM 1427 C CA . VAL A 1 188 ? 14.152 -8.156 -6.964 1.00 86.62 188 VAL A CA 1
ATOM 1428 C C . VAL A 1 188 ? 14.844 -8.937 -5.848 1.00 86.62 188 VAL A C 1
ATOM 1430 O O . VAL A 1 188 ? 14.736 -10.151 -5.775 1.00 86.62 188 VAL A O 1
ATOM 1433 N N . GLY A 1 189 ? 15.610 -8.222 -5.034 1.00 85.00 189 GLY A N 1
ATOM 1434 C CA . GLY A 1 189 ? 16.471 -8.749 -3.971 1.00 85.00 189 GLY A CA 1
ATOM 1435 C C . GLY A 1 189 ? 15.864 -8.505 -2.597 1.00 85.00 189 GLY A C 1
ATOM 1436 O O . GLY A 1 189 ? 16.586 -8.144 -1.684 1.00 85.00 189 GLY A O 1
ATOM 1437 N N . ASP A 1 190 ? 14.539 -8.592 -2.529 1.00 89.88 190 ASP A N 1
ATOM 1438 C CA . ASP A 1 190 ? 13.774 -8.606 -1.290 1.00 89.88 190 ASP A CA 1
ATOM 1439 C C . ASP A 1 190 ? 13.220 -10.028 -1.150 1.00 89.88 190 ASP A C 1
ATOM 1441 O O . ASP A 1 190 ? 12.272 -10.413 -1.845 1.00 89.88 190 ASP A O 1
ATOM 1445 N N . ASP A 1 191 ? 13.882 -10.824 -0.314 1.00 86.19 191 ASP A N 1
ATOM 1446 C CA . ASP A 1 191 ? 13.570 -12.243 -0.131 1.00 86.19 191 ASP A CA 1
ATOM 1447 C C . ASP A 1 191 ? 12.286 -12.455 0.693 1.00 86.19 191 ASP A C 1
ATOM 1449 O O . ASP A 1 191 ? 11.643 -13.506 0.588 1.00 86.19 191 ASP A O 1
ATOM 1453 N N . ASN A 1 192 ? 11.870 -11.442 1.462 1.00 90.62 192 ASN A N 1
ATOM 1454 C CA . ASN A 1 192 ? 10.711 -11.492 2.351 1.00 90.62 192 ASN A CA 1
ATOM 1455 C C . ASN A 1 192 ? 9.418 -11.046 1.658 1.00 90.62 192 ASN A C 1
ATOM 1457 O O . ASN A 1 192 ? 8.338 -11.515 2.022 1.00 90.62 192 ASN A O 1
ATOM 1461 N N . LEU A 1 193 ? 9.502 -10.245 0.591 1.00 92.75 193 LEU A N 1
ATOM 1462 C CA . LEU A 1 193 ? 8.333 -9.702 -0.108 1.00 92.75 193 LEU A CA 1
ATOM 1463 C C . LEU A 1 193 ? 7.292 -10.764 -0.479 1.00 92.75 193 LEU A C 1
ATOM 1465 O O . LEU A 1 193 ? 6.089 -10.565 -0.315 1.00 92.75 193 LEU A O 1
ATOM 1469 N N . PHE A 1 194 ? 7.727 -11.914 -1.001 1.00 95.56 194 PHE A N 1
ATOM 1470 C CA . PHE A 1 194 ? 6.783 -12.972 -1.359 1.00 95.56 194 PHE A CA 1
ATOM 1471 C C . PHE A 1 194 ? 6.091 -13.567 -0.126 1.00 95.56 194 PHE A C 1
ATOM 1473 O O . PHE A 1 194 ? 4.898 -13.870 -0.186 1.00 95.56 194 PHE A O 1
ATOM 1480 N N . HIS A 1 195 ? 6.823 -13.719 0.980 1.00 95.38 195 HIS A N 1
ATOM 1481 C CA . HIS A 1 195 ? 6.256 -14.173 2.241 1.00 95.38 195 HIS A CA 1
ATOM 1482 C C . HIS A 1 195 ? 5.174 -13.198 2.721 1.00 95.38 195 HIS A C 1
ATOM 1484 O O . HIS A 1 195 ? 4.052 -13.648 2.949 1.00 95.38 195 HIS A O 1
ATOM 1490 N N . ASP A 1 196 ? 5.435 -11.890 2.728 1.00 95.19 196 ASP A N 1
ATOM 1491 C CA . ASP A 1 196 ? 4.477 -10.865 3.177 1.00 95.19 196 ASP A CA 1
ATOM 1492 C C . ASP A 1 196 ? 3.195 -10.830 2.334 1.00 95.19 196 ASP A C 1
ATOM 1494 O O . ASP A 1 196 ? 2.091 -10.642 2.846 1.00 95.19 196 ASP A O 1
ATOM 1498 N N . PHE A 1 197 ? 3.292 -11.115 1.032 1.00 96.12 197 PHE A N 1
ATOM 1499 C CA . PHE A 1 197 ? 2.112 -11.289 0.177 1.00 96.12 197 PHE A CA 1
ATOM 1500 C C . PHE A 1 197 ? 1.257 -12.511 0.565 1.00 96.12 197 PHE A C 1
ATOM 1502 O O . PHE A 1 197 ? 0.062 -12.546 0.254 1.00 96.12 197 PHE A O 1
ATOM 1509 N N . THR A 1 198 ? 1.845 -13.521 1.211 1.00 97.31 198 THR A N 1
ATOM 1510 C CA . THR A 1 198 ? 1.166 -14.769 1.603 1.00 97.31 198 THR A CA 1
ATOM 1511 C C . THR A 1 198 ? 0.739 -14.821 3.072 1.00 97.31 198 THR A C 1
ATOM 1513 O O . THR A 1 198 ? -0.246 -15.496 3.382 1.00 97.31 198 THR A O 1
ATOM 1516 N N . SER A 1 199 ? 1.421 -14.094 3.958 1.00 96.81 199 SER A N 1
ATOM 1517 C CA . SER A 1 199 ? 1.145 -14.011 5.400 1.00 96.81 199 SER A CA 1
ATOM 1518 C C . SER A 1 199 ? 0.441 -12.707 5.803 1.00 96.81 199 SER A C 1
ATOM 1520 O O . SER A 1 199 ? -0.279 -12.684 6.800 1.00 96.81 199 SER A O 1
ATOM 1522 N N . GLY A 1 200 ? 0.560 -11.653 4.991 1.00 96.62 200 GLY A N 1
ATOM 1523 C CA . GLY A 1 200 ? 0.052 -10.308 5.251 1.00 96.62 200 GLY A CA 1
ATOM 1524 C C . GLY A 1 200 ? 1.127 -9.372 5.812 1.00 96.62 200 GLY A C 1
ATOM 1525 O O . GLY A 1 200 ? 2.112 -9.796 6.401 1.00 96.62 200 GLY A O 1
ATOM 1526 N N . PHE A 1 201 ? 0.915 -8.071 5.651 1.00 96.00 201 PHE A N 1
ATOM 1527 C CA . PHE A 1 201 ? 1.865 -7.035 6.046 1.00 96.00 201 PHE A CA 1
ATOM 1528 C C . PHE A 1 201 ? 1.601 -6.550 7.472 1.00 96.00 201 PHE A C 1
ATOM 1530 O O . PHE A 1 201 ? 0.452 -6.292 7.848 1.00 96.00 201 PHE A O 1
ATOM 1537 N N . ARG A 1 202 ? 2.668 -6.403 8.261 1.00 95.75 202 ARG A N 1
ATOM 1538 C CA . ARG A 1 202 ? 2.600 -5.869 9.626 1.00 95.75 202 ARG A CA 1
ATOM 1539 C C . ARG A 1 202 ? 2.261 -4.375 9.621 1.00 95.75 202 ARG A C 1
ATOM 1541 O O . ARG A 1 202 ? 2.678 -3.615 8.746 1.00 95.75 202 ARG A O 1
ATOM 1548 N N . ILE A 1 203 ? 1.506 -3.942 10.624 1.00 95.75 203 ILE A N 1
ATOM 1549 C CA . ILE A 1 203 ? 1.226 -2.524 10.911 1.00 95.75 203 ILE A CA 1
ATOM 1550 C C . ILE A 1 203 ? 1.706 -2.098 12.302 1.00 95.75 203 ILE A C 1
ATOM 1552 O O . ILE A 1 203 ? 1.563 -0.934 12.672 1.00 95.75 203 ILE A O 1
ATOM 1556 N N . THR A 1 204 ? 2.280 -3.034 13.060 1.00 95.81 204 THR A N 1
ATOM 1557 C CA . THR A 1 204 ? 2.927 -2.805 14.355 1.00 95.81 204 THR A CA 1
ATOM 1558 C C . THR A 1 204 ? 4.240 -3.579 14.436 1.00 95.81 204 THR A C 1
ATOM 1560 O O . THR A 1 204 ? 4.413 -4.571 13.728 1.00 95.81 204 THR A O 1
ATOM 1563 N N . GLY A 1 205 ? 5.140 -3.161 15.325 1.00 94.69 205 GLY A N 1
ATOM 1564 C CA . GLY A 1 205 ? 6.414 -3.841 15.546 1.00 94.69 205 GLY A CA 1
ATOM 1565 C C . GLY A 1 205 ? 7.502 -3.426 14.559 1.00 94.69 205 GLY A C 1
ATOM 1566 O O . GLY A 1 205 ? 7.463 -2.352 13.961 1.00 94.69 205 GLY A O 1
ATOM 1567 N N . GLU A 1 206 ? 8.520 -4.265 14.437 1.00 92.88 206 GLU A N 1
ATOM 1568 C CA . GLU A 1 206 ? 9.658 -4.012 13.559 1.00 92.88 206 GLU A CA 1
ATOM 1569 C C . GLU A 1 206 ? 9.355 -4.460 12.129 1.00 92.88 206 GLU A C 1
ATOM 1571 O O . GLU A 1 206 ? 8.834 -5.555 11.916 1.00 92.88 206 GLU A O 1
ATOM 1576 N N . LEU A 1 207 ? 9.635 -3.584 11.160 1.00 90.75 207 LEU A N 1
ATOM 1577 C CA . LEU A 1 207 ? 9.522 -3.904 9.741 1.00 90.75 207 LEU A CA 1
ATOM 1578 C C . LEU A 1 207 ? 10.870 -4.404 9.221 1.00 90.75 207 LEU A C 1
ATOM 1580 O O . LEU A 1 207 ? 11.891 -3.715 9.338 1.00 90.75 207 LEU A O 1
ATOM 1584 N N . GLU A 1 208 ? 10.849 -5.588 8.618 1.00 88.19 208 GLU A N 1
ATOM 1585 C CA . GLU A 1 208 ? 12.023 -6.190 7.992 1.00 88.19 208 GLU A CA 1
ATOM 1586 C C . GLU A 1 208 ? 12.519 -5.320 6.823 1.00 88.19 208 GLU A C 1
ATOM 1588 O O . GLU A 1 208 ? 11.707 -4.845 6.024 1.00 88.19 208 GLU A O 1
ATOM 1593 N N . PRO A 1 209 ? 13.837 -5.084 6.701 1.00 88.56 209 PRO A N 1
ATOM 1594 C CA . PRO A 1 209 ? 14.387 -4.318 5.591 1.00 88.56 209 PRO A CA 1
ATOM 1595 C C . PRO A 1 209 ? 14.263 -5.092 4.273 1.00 88.56 209 PRO A C 1
ATOM 1597 O O . PRO A 1 209 ? 14.589 -6.277 4.201 1.00 88.56 209 PRO A O 1
ATOM 1600 N N . SER A 1 210 ? 13.882 -4.396 3.202 1.00 87.81 210 SER A N 1
ATOM 1601 C CA . SER A 1 210 ? 13.836 -4.953 1.843 1.00 87.81 210 SER A CA 1
ATOM 1602 C C . SER A 1 210 ? 15.221 -5.079 1.195 1.00 87.81 210 SER A C 1
ATOM 1604 O O . SER A 1 210 ? 15.383 -5.769 0.189 1.00 87.81 210 SER A O 1
ATOM 1606 N N . GLY A 1 211 ? 16.219 -4.345 1.703 1.00 87.19 211 GLY A N 1
ATOM 1607 C CA . GLY A 1 211 ? 17.548 -4.214 1.105 1.00 87.19 211 GLY A CA 1
ATOM 1608 C C . GLY A 1 211 ? 17.571 -3.364 -0.172 1.00 87.19 211 GLY A C 1
ATOM 1609 O O . GLY A 1 211 ? 18.599 -3.295 -0.853 1.00 87.19 211 GLY A O 1
ATOM 1610 N N . LYS A 1 212 ? 16.447 -2.733 -0.543 1.00 84.62 212 LYS A N 1
ATOM 1611 C CA . LYS A 1 212 ? 16.307 -1.937 -1.774 1.00 84.62 212 LYS A CA 1
ATOM 1612 C C . LYS A 1 212 ? 16.499 -0.450 -1.568 1.00 84.62 212 LYS A C 1
ATOM 1614 O O . LYS A 1 212 ? 16.728 0.265 -2.546 1.00 84.62 212 LYS A O 1
ATOM 1619 N N . PHE A 1 213 ? 16.409 0.016 -0.334 1.00 86.75 213 PHE A N 1
ATOM 1620 C CA . PHE A 1 213 ? 16.401 1.434 -0.032 1.00 86.75 213 PHE A CA 1
ATOM 1621 C C . PHE A 1 213 ? 17.558 1.803 0.898 1.00 86.75 213 PHE A C 1
ATOM 1623 O O . PHE A 1 213 ? 18.116 0.947 1.583 1.00 86.75 213 PHE A O 1
ATOM 1630 N N . PRO A 1 214 ? 17.964 3.086 0.934 1.00 88.06 214 PRO A N 1
ATOM 1631 C CA . PRO A 1 214 ? 18.972 3.529 1.881 1.00 88.06 214 PRO A CA 1
ATOM 1632 C C . PRO A 1 214 ? 18.569 3.188 3.325 1.00 88.06 214 PRO A C 1
ATOM 1634 O O . PRO A 1 214 ? 17.414 3.434 3.702 1.00 88.06 214 PRO A O 1
ATOM 1637 N N . PRO A 1 215 ? 19.506 2.685 4.149 1.00 88.31 215 PRO A N 1
ATOM 1638 C CA . PRO A 1 215 ? 19.210 2.333 5.528 1.00 88.31 215 PRO A CA 1
ATOM 1639 C C . PRO A 1 215 ? 18.801 3.575 6.323 1.00 88.31 215 PRO A C 1
ATOM 1641 O O . PRO A 1 215 ? 19.358 4.668 6.165 1.00 88.31 215 PRO A O 1
ATOM 1644 N N . LYS A 1 216 ? 17.830 3.399 7.213 1.00 87.94 216 LYS A N 1
ATOM 1645 C CA . LYS A 1 216 ? 17.342 4.414 8.146 1.00 87.94 216 LYS A CA 1
ATOM 1646 C C . LYS A 1 216 ? 17.010 3.717 9.448 1.00 87.94 216 LYS A C 1
ATOM 1648 O O . LYS A 1 216 ? 16.239 2.782 9.449 1.00 87.94 216 LYS A O 1
ATOM 1653 N N . CYS A 1 217 ? 17.519 4.208 10.567 1.00 87.25 217 CYS A N 1
ATOM 1654 C CA . CYS A 1 217 ? 17.111 3.687 11.865 1.00 87.25 217 CYS A CA 1
ATOM 1655 C C . CYS A 1 217 ? 16.097 4.640 12.496 1.00 87.25 217 CYS A C 1
ATOM 1657 O O . CYS A 1 217 ? 16.444 5.759 12.884 1.00 87.25 217 CYS A O 1
ATOM 1659 N N . LYS A 1 218 ? 14.836 4.213 12.582 1.00 89.50 218 LYS A N 1
ATOM 1660 C CA . LYS A 1 218 ? 13.826 4.857 13.424 1.00 89.50 218 LYS A CA 1
ATOM 1661 C C . LYS A 1 218 ? 13.205 3.797 14.319 1.00 89.50 218 LYS A C 1
ATOM 1663 O O . LYS A 1 218 ? 12.425 2.973 13.860 1.00 89.50 218 LYS A O 1
ATOM 1668 N N . VAL A 1 219 ? 13.538 3.864 15.599 1.00 92.75 219 VAL A N 1
ATOM 1669 C CA . VAL A 1 219 ? 13.030 2.942 16.616 1.00 92.75 219 VAL A CA 1
ATOM 1670 C C . VAL A 1 219 ? 11.609 3.336 17.025 1.00 92.75 219 VAL A C 1
ATOM 1672 O O . VAL A 1 219 ? 11.292 4.527 17.118 1.00 92.75 219 VAL A O 1
ATOM 1675 N N . ALA A 1 220 ? 10.765 2.337 17.283 1.00 93.94 220 ALA A N 1
ATOM 1676 C CA . ALA A 1 220 ? 9.440 2.517 17.861 1.00 93.94 220 ALA A CA 1
ATOM 1677 C C . ALA A 1 220 ? 9.501 3.310 19.181 1.00 93.94 220 ALA A C 1
ATOM 1679 O O . ALA A 1 220 ? 10.322 3.048 20.059 1.00 93.94 220 ALA A O 1
ATOM 1680 N N . ALA A 1 221 ? 8.596 4.276 19.336 1.00 93.88 221 ALA A N 1
ATOM 1681 C CA . ALA A 1 221 ? 8.472 5.078 20.554 1.00 93.88 221 ALA A CA 1
ATOM 1682 C C . ALA A 1 221 ? 7.608 4.396 21.631 1.00 93.88 221 ALA A C 1
ATOM 1684 O O . ALA A 1 221 ? 7.587 4.842 22.777 1.00 93.88 221 ALA A O 1
ATOM 1685 N N . LEU A 1 222 ? 6.869 3.346 21.262 1.00 92.69 222 LEU A N 1
ATOM 1686 C CA . LEU A 1 222 ? 5.976 2.592 22.136 1.00 92.69 222 LEU A CA 1
ATOM 1687 C C . LEU A 1 222 ? 6.088 1.098 21.815 1.00 92.69 222 LEU A C 1
ATOM 1689 O O . LEU A 1 222 ? 6.112 0.722 20.647 1.00 92.69 222 LEU A O 1
ATOM 1693 N N . SER A 1 223 ? 6.126 0.233 22.830 1.00 94.81 223 SER A N 1
ATOM 1694 C CA . SER A 1 223 ? 6.108 -1.214 22.596 1.00 94.81 223 SER A CA 1
ATOM 1695 C C . SER A 1 223 ? 4.706 -1.695 22.195 1.00 94.81 223 SER A C 1
ATOM 1697 O O . SER A 1 223 ? 3.691 -1.128 22.610 1.00 94.81 223 SER A O 1
ATOM 1699 N N . VAL A 1 224 ? 4.624 -2.789 21.432 1.00 95.12 224 VAL A N 1
ATOM 1700 C CA . VAL A 1 224 ? 3.338 -3.414 21.067 1.00 95.12 224 VAL A CA 1
ATOM 1701 C C . VAL A 1 224 ? 2.551 -3.850 22.311 1.00 95.12 224 VAL A C 1
ATOM 1703 O O . VAL A 1 224 ? 1.333 -3.674 22.380 1.00 95.12 224 VAL A O 1
ATOM 1706 N N . ALA A 1 225 ? 3.249 -4.372 23.323 1.00 93.88 225 ALA A N 1
ATOM 1707 C CA . ALA A 1 225 ? 2.642 -4.792 24.581 1.00 93.88 225 ALA A CA 1
ATOM 1708 C C . ALA A 1 225 ? 2.048 -3.607 25.360 1.00 93.88 225 ALA A C 1
ATOM 1710 O O . ALA A 1 225 ? 0.955 -3.722 25.913 1.00 93.88 225 ALA A O 1
ATOM 1711 N N . ASP A 1 226 ? 2.731 -2.460 25.385 1.00 92.94 226 ASP A N 1
ATOM 1712 C CA . ASP A 1 226 ? 2.214 -1.268 26.057 1.00 92.94 226 ASP A CA 1
ATOM 1713 C C . ASP A 1 226 ? 1.052 -0.641 25.291 1.00 92.94 226 ASP A C 1
ATOM 1715 O O . ASP A 1 226 ? 0.074 -0.236 25.918 1.00 92.94 226 ASP A O 1
ATOM 1719 N N . LEU A 1 227 ? 1.084 -0.650 23.952 1.00 93.19 227 LEU A N 1
ATOM 1720 C CA . LEU A 1 227 ? -0.058 -0.223 23.143 1.00 93.19 227 LEU A CA 1
ATOM 1721 C C . LEU A 1 227 ? -1.317 -1.036 23.477 1.00 93.19 227 LEU A C 1
ATOM 1723 O O . LEU A 1 227 ? -2.376 -0.446 23.702 1.00 93.19 227 LEU A O 1
ATOM 1727 N N . ARG A 1 228 ? -1.214 -2.366 23.597 1.00 93.00 228 ARG A N 1
ATOM 1728 C CA . ARG A 1 228 ? -2.352 -3.221 23.987 1.00 93.00 228 ARG A CA 1
ATOM 1729 C C . ARG A 1 228 ? -2.965 -2.823 25.330 1.00 93.00 228 ARG A C 1
ATOM 1731 O O . ARG A 1 228 ? -4.187 -2.783 25.451 1.00 93.00 228 ARG A O 1
ATOM 1738 N N . LYS A 1 229 ? -2.154 -2.423 26.315 1.00 90.19 229 LYS A N 1
ATOM 1739 C CA . LYS A 1 229 ? -2.657 -1.950 27.621 1.00 90.19 229 LYS A CA 1
ATOM 1740 C C . LYS A 1 229 ? -3.512 -0.681 27.499 1.00 90.19 229 LYS A C 1
ATOM 1742 O O . LYS A 1 229 ? -4.388 -0.450 28.334 1.00 90.19 229 LYS A O 1
ATOM 1747 N N . THR A 1 230 ? -3.307 0.128 26.456 1.00 88.50 230 THR A N 1
ATOM 1748 C CA . THR A 1 230 ? -4.100 1.348 26.209 1.00 88.50 230 THR A CA 1
ATOM 1749 C C . THR A 1 230 ? -5.467 1.082 25.571 1.00 88.50 230 THR A C 1
ATOM 1751 O O . THR A 1 230 ? -6.334 1.957 25.622 1.00 88.50 230 THR A O 1
ATOM 1754 N N . ALA A 1 231 ? -5.700 -0.125 25.037 1.00 86.62 231 ALA A N 1
ATOM 1755 C CA . ALA A 1 231 ? -6.913 -0.506 24.310 1.00 86.62 231 ALA A CA 1
ATOM 1756 C C . ALA A 1 231 ? -8.203 -0.135 25.048 1.00 86.62 231 ALA A C 1
ATOM 1758 O O . ALA A 1 231 ? -9.086 0.508 24.480 1.00 86.62 231 ALA A O 1
ATOM 1759 N N . LYS A 1 232 ? -8.291 -0.457 26.346 1.00 84.06 232 LYS A N 1
ATOM 1760 C CA . LYS A 1 232 ? -9.476 -0.156 27.169 1.00 84.06 232 LYS A CA 1
ATOM 1761 C C . LYS A 1 232 ? -9.849 1.329 27.117 1.00 84.06 232 LYS A C 1
ATOM 1763 O O . LYS A 1 232 ? -11.014 1.656 26.926 1.00 84.06 232 LYS A O 1
ATOM 1768 N N . TRP A 1 233 ? -8.865 2.220 27.225 1.00 84.19 233 TRP A N 1
ATOM 1769 C CA . TRP A 1 233 ? -9.078 3.667 27.189 1.00 84.19 233 TRP A CA 1
ATOM 1770 C C . TRP A 1 233 ? -9.389 4.169 25.776 1.00 84.19 233 TRP A C 1
ATOM 1772 O O . TRP A 1 233 ? -10.330 4.943 25.593 1.00 84.19 233 TRP A O 1
ATOM 1782 N N . ALA A 1 234 ? -8.646 3.695 24.771 1.00 86.88 234 ALA A N 1
ATOM 1783 C CA . ALA A 1 234 ? -8.835 4.089 23.375 1.00 86.88 234 ALA A CA 1
ATOM 1784 C C . ALA A 1 234 ? -10.273 3.821 22.891 1.00 86.88 234 ALA A C 1
ATOM 1786 O O . ALA A 1 234 ? -10.888 4.688 22.266 1.00 86.88 234 ALA A O 1
ATOM 1787 N N . LYS A 1 235 ? -10.854 2.673 23.271 1.00 83.62 235 LYS A N 1
ATOM 1788 C CA . LYS A 1 235 ? -12.236 2.289 22.931 1.00 83.62 235 LYS A CA 1
ATOM 1789 C C . LYS A 1 235 ? -13.289 3.281 23.423 1.00 83.62 235 LYS A C 1
ATOM 1791 O O . LYS A 1 235 ? -14.226 3.594 22.692 1.00 83.62 235 LYS A O 1
ATOM 1796 N N . HIS A 1 236 ? -13.138 3.812 24.634 1.00 83.19 236 HIS A N 1
ATOM 1797 C CA . HIS A 1 236 ? -14.094 4.781 25.178 1.00 83.19 236 HIS A CA 1
ATOM 1798 C C . HIS A 1 236 ? -13.928 6.180 24.569 1.00 83.19 236 HIS A C 1
ATOM 1800 O O . HIS A 1 236 ? -14.896 6.933 24.462 1.00 83.19 236 HIS A O 1
ATOM 1806 N N . LEU A 1 237 ? -12.716 6.534 24.135 1.00 91.19 237 LEU A N 1
ATOM 1807 C CA . LEU A 1 237 ? -12.416 7.867 23.611 1.00 91.19 237 LEU A CA 1
ATOM 1808 C C . LEU A 1 237 ? -12.706 8.007 22.111 1.00 91.19 237 LEU A C 1
ATOM 1810 O O . LEU A 1 237 ? -13.114 9.094 21.682 1.00 91.19 237 LEU A O 1
ATOM 1814 N N . VAL A 1 238 ? -12.559 6.931 21.328 1.00 92.94 238 VAL A N 1
ATOM 1815 C CA . VAL A 1 238 ? -12.636 6.978 19.856 1.00 92.94 238 VAL A CA 1
ATOM 1816 C C . VAL A 1 238 ? -13.985 7.465 19.339 1.00 92.94 238 VAL A C 1
ATOM 1818 O O . VAL A 1 238 ? -14.040 8.174 18.332 1.00 92.94 238 VAL A O 1
ATOM 1821 N N . ALA A 1 239 ? -15.076 7.185 20.058 1.00 91.88 239 ALA A N 1
ATOM 1822 C CA . ALA A 1 239 ? -16.397 7.668 19.675 1.00 91.88 239 ALA A CA 1
ATOM 1823 C C . ALA A 1 239 ? -16.462 9.207 19.670 1.00 91.88 239 ALA A C 1
ATOM 1825 O O . ALA A 1 239 ? -16.950 9.819 18.716 1.00 91.88 239 ALA A O 1
ATOM 1826 N N . SER A 1 240 ? -15.897 9.845 20.703 1.00 91.94 240 SER A N 1
ATOM 1827 C CA . SER A 1 240 ? -15.801 11.307 20.779 1.00 91.94 240 SER A CA 1
ATOM 1828 C C . SER A 1 240 ? -14.916 11.873 19.663 1.00 91.94 240 SER A C 1
ATOM 1830 O O . SER A 1 240 ? -15.245 12.900 19.066 1.00 91.94 240 SER A O 1
ATOM 1832 N N . SER A 1 241 ? -13.827 11.178 19.327 1.00 93.69 241 SER A N 1
ATOM 1833 C CA . SER A 1 241 ? -12.908 11.566 18.259 1.00 93.69 241 SER A CA 1
ATOM 1834 C C . SER A 1 241 ? -13.560 11.503 16.878 1.00 93.69 241 SER A C 1
ATOM 1836 O O . SER A 1 241 ? -13.413 12.445 16.096 1.00 93.69 241 SER A O 1
ATOM 1838 N N . CYS A 1 242 ? -14.350 10.462 16.600 1.00 94.12 242 CYS A N 1
ATOM 1839 C CA . CYS A 1 242 ? -15.127 10.344 15.364 1.00 94.12 242 CYS A CA 1
ATOM 1840 C C . CYS A 1 242 ? -16.114 11.506 15.212 1.00 94.12 242 CYS A C 1
ATOM 1842 O O . CYS A 1 242 ? -16.144 12.161 14.170 1.00 94.12 242 CYS A O 1
ATOM 1844 N N . ARG A 1 243 ? -16.855 11.834 16.279 1.00 94.00 243 ARG A N 1
ATOM 1845 C CA . ARG A 1 243 ? -17.785 12.976 16.289 1.00 94.00 243 ARG A CA 1
ATOM 1846 C C . ARG A 1 243 ? -17.071 14.304 16.039 1.00 94.00 243 ARG A C 1
ATOM 1848 O O . ARG A 1 243 ? -17.543 15.108 15.242 1.00 94.00 243 ARG A O 1
ATOM 1855 N N . ARG A 1 244 ? -15.901 14.523 16.655 1.00 92.38 244 ARG A N 1
ATOM 1856 C CA . ARG A 1 244 ? -15.091 15.736 16.428 1.00 92.38 244 ARG A CA 1
ATOM 1857 C C . ARG A 1 244 ? -14.578 15.863 14.993 1.00 92.38 244 ARG A C 1
ATOM 1859 O O . ARG A 1 244 ? -14.414 16.990 14.528 1.00 92.38 244 ARG A O 1
ATOM 1866 N N . ALA A 1 245 ? -14.302 14.752 14.312 1.00 90.38 245 ALA A N 1
ATOM 1867 C CA . ALA A 1 245 ? -13.844 14.765 12.923 1.00 90.38 245 ALA A CA 1
ATOM 1868 C C . ALA A 1 245 ? -14.988 14.895 11.904 1.00 90.38 245 ALA A C 1
ATOM 1870 O O . ALA A 1 245 ? -14.776 15.418 10.814 1.00 90.38 245 ALA A O 1
ATOM 1871 N N . ALA A 1 246 ? -16.208 14.501 12.267 1.00 90.94 246 ALA A N 1
ATOM 1872 C CA . ALA A 1 246 ? -17.394 14.557 11.415 1.00 90.94 246 ALA A CA 1
ATOM 1873 C C . ALA A 1 246 ? -18.123 15.920 11.441 1.00 90.94 246 ALA A C 1
ATOM 1875 O O . ALA A 1 246 ? -19.352 15.970 11.440 1.00 90.94 246 ALA A O 1
ATOM 1876 N N . LYS A 1 247 ? -17.387 17.044 11.473 1.00 88.25 247 LYS A N 1
ATOM 1877 C CA . LYS A 1 247 ? -17.994 18.396 11.486 1.00 88.25 247 LYS A CA 1
ATOM 1878 C C . LYS A 1 247 ? -18.805 18.680 10.225 1.00 88.25 247 LYS A C 1
ATOM 1880 O O . LYS A 1 247 ? -19.875 19.277 10.295 1.00 88.25 247 LYS A O 1
ATOM 1885 N N . ASP A 1 248 ? -18.281 18.251 9.082 1.00 93.25 248 ASP A N 1
ATOM 1886 C CA . ASP A 1 248 ? -18.984 18.304 7.809 1.00 93.25 248 ASP A CA 1
ATOM 1887 C C . ASP A 1 248 ? -19.745 16.988 7.605 1.00 93.25 248 ASP A C 1
ATOM 1889 O O . ASP A 1 248 ? -19.154 15.927 7.376 1.00 93.25 248 ASP A O 1
ATOM 1893 N N . LYS A 1 249 ? -21.078 17.067 7.692 1.00 93.00 249 LYS A N 1
ATOM 1894 C CA . LYS A 1 249 ? -21.964 15.909 7.531 1.00 93.00 249 LYS A CA 1
ATOM 1895 C C . LYS A 1 249 ? -21.874 15.296 6.133 1.00 93.00 249 LYS A C 1
ATOM 1897 O O . LYS A 1 249 ? -22.007 14.082 6.016 1.00 93.00 249 LYS A O 1
ATOM 1902 N N . ALA A 1 250 ? -21.644 16.087 5.083 1.00 93.56 250 ALA A N 1
ATOM 1903 C CA . ALA A 1 250 ? -21.515 15.565 3.724 1.00 93.56 250 ALA A CA 1
ATOM 1904 C C . ALA A 1 250 ? -20.217 14.759 3.573 1.00 93.56 250 ALA A C 1
ATOM 1906 O O . ALA A 1 250 ? -20.233 13.654 3.026 1.00 93.56 250 ALA A O 1
ATOM 1907 N N . VAL A 1 251 ? -19.115 15.261 4.140 1.00 95.38 251 VAL A N 1
ATOM 1908 C CA . VAL A 1 251 ? -17.835 14.537 4.190 1.00 95.38 251 VAL A CA 1
ATOM 1909 C C . VAL A 1 251 ? -17.962 13.248 4.995 1.00 95.38 251 VAL A C 1
ATOM 1911 O O . VAL A 1 251 ? -17.546 12.189 4.529 1.00 95.38 251 VAL A O 1
ATOM 1914 N N . ALA A 1 252 ? -18.579 13.305 6.173 1.00 95.44 252 ALA A N 1
ATOM 1915 C CA . ALA A 1 252 ? -18.772 12.130 7.015 1.00 95.44 252 ALA A CA 1
ATOM 1916 C C . ALA A 1 252 ? -19.664 11.065 6.344 1.00 95.44 252 ALA A C 1
ATOM 1918 O O . ALA A 1 252 ? -19.314 9.885 6.354 1.00 95.44 252 ALA A O 1
ATOM 1919 N N . LYS A 1 253 ? -20.744 11.470 5.658 1.00 95.88 253 LYS A N 1
ATOM 1920 C CA . LYS A 1 253 ? -21.563 10.562 4.833 1.00 95.88 253 LYS A CA 1
ATOM 1921 C C . LYS A 1 253 ? -20.764 9.921 3.698 1.00 95.88 253 LYS A C 1
ATOM 1923 O O . LYS A 1 253 ? -20.930 8.731 3.435 1.00 95.88 253 LYS A O 1
ATOM 1928 N N . ALA A 1 254 ? -19.882 10.675 3.042 1.00 95.75 254 ALA A N 1
ATOM 1929 C CA . ALA A 1 254 ? -19.009 10.131 2.004 1.00 95.75 254 ALA A CA 1
ATOM 1930 C C . ALA A 1 254 ? -18.024 9.090 2.565 1.00 95.75 254 ALA A C 1
ATOM 1932 O O . ALA A 1 254 ? -17.837 8.047 1.944 1.00 95.75 254 ALA A O 1
ATOM 1933 N N . VAL A 1 255 ? -17.455 9.320 3.754 1.00 96.69 255 VAL A N 1
ATOM 1934 C CA . VAL A 1 255 ? -16.579 8.348 4.436 1.00 96.69 255 VAL A CA 1
ATOM 1935 C C . VAL A 1 255 ? -17.337 7.087 4.843 1.00 96.69 255 VAL A C 1
ATOM 1937 O O . VAL A 1 255 ? -16.826 5.982 4.654 1.00 96.69 255 VAL A O 1
ATOM 1940 N N . TRP A 1 256 ? -18.553 7.233 5.376 1.00 97.12 256 TRP A N 1
ATOM 1941 C CA . TRP A 1 256 ? -19.419 6.101 5.708 1.00 97.12 256 TRP A CA 1
ATOM 1942 C C . TRP A 1 256 ? -19.713 5.251 4.468 1.00 97.12 256 TRP A C 1
ATOM 1944 O O . TRP A 1 256 ? -19.449 4.048 4.459 1.00 97.12 256 TRP A O 1
ATOM 1954 N N . LYS A 1 257 ? -20.151 5.897 3.380 1.00 96.50 257 LYS A N 1
ATOM 1955 C CA . LYS A 1 257 ? -20.395 5.241 2.092 1.00 96.50 257 LYS A CA 1
ATOM 1956 C C . LYS A 1 257 ? -19.146 4.536 1.562 1.00 96.50 257 LYS A C 1
ATOM 1958 O O . LYS A 1 257 ? -19.222 3.367 1.206 1.00 96.50 257 LYS A O 1
ATOM 1963 N N . GLU A 1 258 ? -17.995 5.210 1.556 1.00 95.50 258 GLU A N 1
ATOM 1964 C CA . GLU A 1 258 ? -16.734 4.608 1.111 1.00 95.50 258 GLU A CA 1
ATOM 1965 C C . GLU A 1 258 ? -16.368 3.382 1.962 1.00 95.50 258 GLU A C 1
ATOM 1967 O O . GLU A 1 258 ? -15.869 2.394 1.434 1.00 95.50 258 GLU A O 1
ATOM 1972 N N . SER A 1 259 ? -16.642 3.405 3.268 1.00 96.88 259 SER A N 1
ATOM 1973 C CA . SER A 1 259 ? -16.388 2.262 4.155 1.00 96.88 259 SER A CA 1
ATOM 1974 C C . SER A 1 259 ? -17.247 1.052 3.767 1.00 96.88 259 SER A C 1
ATOM 1976 O O . SER A 1 259 ? -16.723 -0.054 3.650 1.00 96.88 259 SER A O 1
ATOM 1978 N N . LEU A 1 260 ? -18.531 1.258 3.458 1.00 97.62 260 LEU A N 1
ATOM 1979 C CA . LEU A 1 260 ? -19.413 0.196 2.956 1.00 97.62 260 LEU A CA 1
ATOM 1980 C C . LEU A 1 260 ? -18.990 -0.312 1.567 1.00 97.62 260 LEU A C 1
ATOM 1982 O O . LEU A 1 260 ? -18.979 -1.521 1.333 1.00 97.62 260 LEU A O 1
ATOM 1986 N N . ASP A 1 261 ? -18.555 0.575 0.668 1.00 96.25 261 ASP A N 1
ATOM 1987 C CA . ASP A 1 261 ? -17.998 0.179 -0.633 1.00 96.25 261 ASP A CA 1
ATOM 1988 C C . ASP A 1 261 ? -16.731 -0.685 -0.459 1.00 96.25 261 ASP A C 1
ATOM 1990 O O . ASP A 1 261 ? -16.479 -1.608 -1.237 1.00 96.25 261 ASP A O 1
ATOM 1994 N N . GLN A 1 262 ? -15.918 -0.413 0.568 1.00 95.75 262 GLN A N 1
ATOM 1995 C CA . GLN A 1 262 ? -14.734 -1.215 0.893 1.00 95.75 262 GLN A CA 1
ATOM 1996 C C . GLN A 1 262 ? -15.085 -2.564 1.540 1.00 95.75 262 GLN A C 1
ATOM 1998 O O . GLN A 1 262 ? -14.344 -3.527 1.331 1.00 95.75 262 GLN A O 1
ATOM 2003 N N . VAL A 1 263 ? -16.222 -2.676 2.238 1.00 97.31 263 VAL A N 1
ATOM 2004 C CA . VAL A 1 263 ? -16.770 -3.975 2.672 1.00 97.31 263 VAL A CA 1
ATOM 2005 C C . VAL A 1 263 ? -17.138 -4.830 1.460 1.00 97.31 263 VAL A C 1
ATOM 2007 O O . VAL A 1 263 ? -16.710 -5.978 1.370 1.00 97.31 263 VAL A O 1
ATOM 2010 N N . GLN A 1 264 ? -17.839 -4.263 0.473 1.00 95.75 264 GLN A N 1
ATOM 2011 C CA . GLN A 1 264 ? -18.210 -4.989 -0.754 1.00 95.75 264 GLN A CA 1
ATOM 2012 C C . GLN A 1 264 ? -16.990 -5.484 -1.548 1.00 95.75 264 GLN A C 1
ATOM 2014 O O . GLN A 1 264 ? -17.050 -6.516 -2.211 1.00 95.75 264 GLN A O 1
ATOM 2019 N N . ARG A 1 265 ? -15.867 -4.760 -1.472 1.00 93.38 265 ARG A N 1
ATOM 2020 C CA . ARG A 1 265 ? -14.591 -5.136 -2.107 1.00 93.38 265 ARG A CA 1
ATOM 2021 C C . ARG A 1 265 ? -13.791 -6.180 -1.322 1.00 93.38 265 ARG A C 1
ATOM 2023 O O . ARG A 1 265 ? -12.752 -6.612 -1.812 1.00 93.38 265 ARG A O 1
ATOM 2030 N N . GLY A 1 266 ? -14.231 -6.550 -0.119 1.00 95.19 266 GLY A N 1
ATOM 2031 C CA . GLY A 1 266 ? -13.512 -7.466 0.767 1.00 95.19 266 GLY A CA 1
ATOM 2032 C C . GLY A 1 266 ? -12.286 -6.851 1.451 1.00 95.19 266 GLY A C 1
ATOM 2033 O O . GLY A 1 266 ? -11.431 -7.586 1.935 1.00 95.19 266 GLY A O 1
ATOM 2034 N N . TRP A 1 267 ? -12.167 -5.519 1.486 1.00 96.19 267 TRP A N 1
ATOM 2035 C CA . TRP A 1 267 ? -11.060 -4.827 2.166 1.00 96.19 267 TR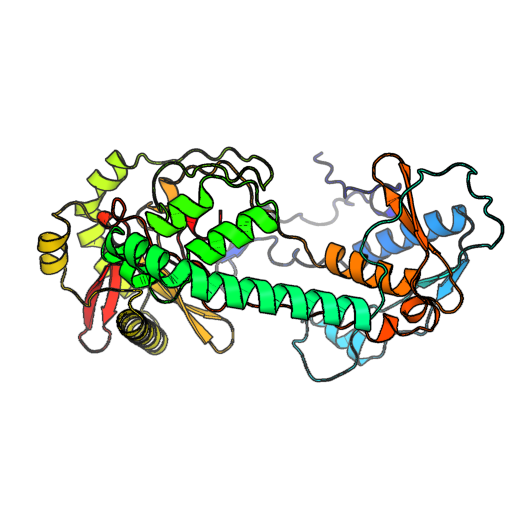P A CA 1
ATOM 2036 C C . TRP A 1 267 ? -11.367 -4.514 3.628 1.00 96.19 267 TRP A C 1
ATOM 2038 O O . TRP A 1 267 ? -10.445 -4.421 4.437 1.00 96.19 267 TRP A O 1
ATOM 2048 N N . LEU A 1 268 ? -12.650 -4.358 3.958 1.00 97.38 268 LEU A N 1
ATOM 2049 C CA . LEU A 1 268 ? -13.153 -4.189 5.317 1.00 97.38 268 LEU A CA 1
ATOM 2050 C C . LEU A 1 268 ? -14.147 -5.303 5.657 1.00 97.38 268 LEU A C 1
ATOM 2052 O O . LEU A 1 268 ? -14.786 -5.874 4.773 1.00 97.38 268 LEU A O 1
ATOM 2056 N N . ARG A 1 269 ? -14.324 -5.564 6.951 1.00 97.50 269 ARG A N 1
ATOM 2057 C CA . ARG A 1 269 ? -15.374 -6.435 7.485 1.00 97.50 269 ARG A CA 1
ATOM 2058 C C . ARG A 1 269 ? -16.180 -5.675 8.537 1.00 97.50 269 ARG A C 1
ATOM 2060 O O . ARG A 1 269 ? -15.592 -5.038 9.403 1.00 97.50 269 ARG A O 1
ATOM 2067 N N . GLY A 1 270 ? -17.505 -5.747 8.455 1.00 97.06 270 GLY A N 1
ATOM 2068 C CA . GLY A 1 270 ? -18.438 -5.000 9.303 1.00 97.06 270 GLY A CA 1
ATOM 2069 C C . GLY A 1 270 ? -19.598 -4.438 8.473 1.00 97.06 270 GLY A C 1
ATOM 2070 O O . GLY A 1 270 ? -19.811 -4.910 7.352 1.00 97.06 270 GLY A O 1
ATOM 2071 N N . PRO A 1 271 ? -20.324 -3.422 8.966 1.00 97.69 271 PRO A N 1
ATOM 2072 C CA . PRO A 1 271 ? -20.123 -2.734 10.244 1.00 97.69 271 PRO A CA 1
ATOM 2073 C C . PRO A 1 271 ? -20.459 -3.613 11.457 1.00 97.69 271 PRO A C 1
ATOM 2075 O O . PRO A 1 271 ? -21.342 -4.459 11.383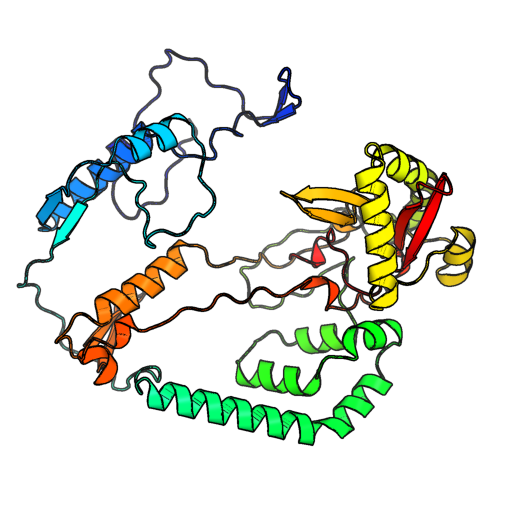 1.00 97.69 271 PRO A O 1
ATOM 2078 N N . PHE A 1 272 ? -19.781 -3.362 12.573 1.00 97.88 272 PHE A N 1
ATOM 2079 C CA . PHE A 1 272 ? -19.981 -4.022 13.861 1.00 97.88 272 PHE A CA 1
ATOM 2080 C C . PHE A 1 272 ? -20.175 -2.994 14.977 1.00 97.88 272 PHE A C 1
ATOM 2082 O O . PHE A 1 272 ? -19.675 -1.869 14.915 1.00 97.88 272 PHE A O 1
ATOM 2089 N N . SER A 1 273 ? -20.872 -3.392 16.026 1.00 95.88 273 SER A N 1
ATOM 2090 C CA . SER A 1 273 ? -20.874 -2.722 17.321 1.00 95.88 273 SER A CA 1
ATOM 2091 C C . SER A 1 273 ? -19.586 -3.018 18.104 1.00 95.88 273 SER A C 1
ATOM 2093 O O . SER A 1 273 ? -18.841 -3.949 17.797 1.00 95.88 273 SER A O 1
ATOM 2095 N N . SER A 1 274 ? -19.319 -2.236 19.156 1.00 94.62 274 SER A N 1
ATOM 2096 C CA . SER A 1 274 ? -18.148 -2.458 20.023 1.00 94.62 274 SER A CA 1
ATOM 2097 C C . SER A 1 274 ? -18.154 -3.849 20.669 1.00 94.62 274 SER A C 1
ATOM 2099 O O . SER A 1 274 ? -17.103 -4.475 20.761 1.00 94.62 274 SER A O 1
ATOM 2101 N N . SER A 1 275 ? -19.323 -4.345 21.093 1.00 95.00 275 SER A N 1
ATOM 2102 C CA . SER A 1 275 ? -19.453 -5.664 21.725 1.00 95.00 275 SER A CA 1
ATOM 2103 C C . SER A 1 275 ? -19.235 -6.806 20.733 1.00 95.00 275 SER A C 1
ATOM 2105 O O . SER A 1 275 ? -18.653 -7.828 21.090 1.00 95.00 275 SER A O 1
ATOM 2107 N N . GLU A 1 276 ? -19.637 -6.632 19.472 1.00 97.25 276 GLU A N 1
ATOM 2108 C CA . GLU A 1 276 ? -19.332 -7.595 18.412 1.00 97.25 276 GLU A CA 1
ATOM 2109 C C . GLU A 1 276 ? -17.831 -7.642 18.108 1.00 97.25 276 GLU A C 1
ATOM 2111 O O . GLU A 1 276 ? -17.301 -8.728 17.888 1.00 97.25 276 GLU A O 1
ATOM 2116 N N . ILE A 1 277 ? -17.114 -6.511 18.143 1.00 96.62 277 ILE A N 1
ATOM 2117 C CA . ILE A 1 277 ? -15.647 -6.532 18.033 1.00 96.62 277 ILE A CA 1
ATOM 2118 C C . ILE A 1 277 ? -15.018 -7.213 19.255 1.00 96.62 277 ILE A C 1
ATOM 2120 O O . ILE A 1 277 ? -14.142 -8.059 19.075 1.00 96.62 277 ILE A O 1
ATOM 2124 N N . ASP A 1 278 ? -15.482 -6.914 20.475 1.00 95.38 278 ASP A N 1
ATOM 2125 C CA . ASP A 1 278 ? -14.991 -7.572 21.696 1.00 95.38 278 ASP A CA 1
ATOM 2126 C C . ASP A 1 278 ? -15.161 -9.102 21.620 1.00 95.38 278 ASP A C 1
ATOM 2128 O O . ASP A 1 278 ? -14.241 -9.845 21.959 1.00 95.38 278 ASP A O 1
ATOM 2132 N N . ALA A 1 279 ? -16.295 -9.591 21.105 1.00 96.94 279 ALA A N 1
ATOM 2133 C CA . ALA A 1 279 ? -16.534 -11.022 20.910 1.00 96.94 279 ALA A CA 1
ATOM 2134 C C . ALA A 1 279 ? -15.600 -11.659 19.863 1.00 96.94 279 ALA A C 1
ATOM 2136 O O . ALA A 1 279 ? -15.325 -12.856 19.918 1.00 96.94 279 ALA A O 1
ATOM 2137 N N . ARG A 1 280 ? -15.119 -10.873 18.893 1.00 95.06 280 ARG A N 1
ATOM 2138 C CA . ARG A 1 280 ? -14.316 -11.358 17.759 1.00 95.06 280 ARG A CA 1
ATOM 2139 C C . ARG A 1 280 ? -12.813 -11.290 17.998 1.00 95.06 280 ARG A C 1
ATOM 2141 O O . ARG A 1 280 ? -12.094 -12.144 17.484 1.00 95.06 280 ARG A O 1
ATOM 2148 N N . LEU A 1 281 ? -12.344 -10.265 18.706 1.00 94.62 281 LEU A N 1
ATOM 2149 C CA . LEU A 1 281 ? -10.920 -9.962 18.896 1.00 94.62 281 LEU A CA 1
ATOM 2150 C C . LEU A 1 281 ? -10.487 -10.009 20.370 1.00 94.62 281 LEU A C 1
ATOM 2152 O O . LEU A 1 281 ? -9.306 -9.837 20.664 1.00 94.62 281 LEU A O 1
ATOM 2156 N N . GLY A 1 282 ? -11.422 -10.235 21.296 1.00 93.31 282 GLY A N 1
ATOM 2157 C CA . GLY A 1 282 ? -11.196 -10.042 22.724 1.00 93.31 282 GLY A CA 1
ATOM 2158 C C . GLY A 1 282 ? -11.253 -8.559 23.112 1.00 93.31 282 GLY A C 1
ATOM 2159 O O . GLY A 1 282 ? -11.510 -7.704 22.273 1.00 93.31 282 GLY A O 1
ATOM 2160 N N . PRO A 1 283 ? -11.014 -8.206 24.384 1.00 90.06 283 PRO A N 1
ATOM 2161 C CA . PRO A 1 283 ? -11.201 -6.838 24.871 1.00 90.06 283 PRO A CA 1
ATOM 2162 C C . PRO A 1 283 ? -10.025 -5.883 24.587 1.00 90.06 283 PRO A C 1
ATOM 2164 O O . PRO A 1 283 ? -10.125 -4.704 24.929 1.00 90.06 283 PRO A O 1
ATOM 2167 N N . GLU A 1 284 ? -8.917 -6.355 24.011 1.00 93.06 284 GLU A N 1
ATOM 2168 C CA . GLU A 1 284 ? -7.650 -5.610 23.880 1.00 93.06 284 GLU A CA 1
ATOM 2169 C C . GLU A 1 284 ? -7.380 -5.098 22.453 1.00 93.06 284 GLU A C 1
ATOM 2171 O O . GLU A 1 284 ? -6.251 -5.135 21.968 1.00 93.06 284 GLU A O 1
ATOM 2176 N N . TRP A 1 285 ? -8.414 -4.606 21.767 1.00 95.06 285 TRP A N 1
ATOM 2177 C CA . TRP A 1 285 ? -8.268 -3.944 20.466 1.00 95.06 285 TRP A CA 1
ATOM 2178 C C . TRP A 1 285 ? -8.214 -2.418 20.581 1.00 95.06 285 TRP A C 1
ATOM 2180 O O . TRP A 1 285 ? -8.829 -1.806 21.458 1.00 95.06 285 TRP A O 1
ATOM 2190 N N . VAL A 1 286 ? -7.499 -1.800 19.646 1.00 95.38 286 VAL A N 1
ATOM 2191 C CA . VAL A 1 286 ? -7.388 -0.351 19.472 1.00 95.38 286 VAL A CA 1
ATOM 2192 C C . VAL A 1 286 ? -8.019 0.003 18.131 1.00 95.38 286 VAL A C 1
ATOM 2194 O O . VAL A 1 286 ? -7.693 -0.609 17.116 1.00 95.38 286 VAL A O 1
ATOM 2197 N N . ALA A 1 287 ? -8.920 0.988 18.119 1.00 95.56 287 ALA A N 1
ATOM 2198 C CA . ALA A 1 287 ? -9.501 1.483 16.877 1.00 95.56 287 ALA A CA 1
ATOM 2199 C C . ALA A 1 287 ? -8.953 2.844 16.477 1.00 95.56 287 ALA A C 1
ATOM 2201 O O . ALA A 1 287 ? -8.880 3.766 17.287 1.00 95.56 287 ALA A O 1
ATOM 2202 N N . SER A 1 288 ? -8.688 2.988 15.186 1.00 95.69 288 SER A N 1
ATOM 2203 C CA . SER A 1 288 ? -8.407 4.263 14.548 1.00 95.69 288 SER A CA 1
ATOM 2204 C C . SER A 1 288 ? -9.685 4.926 14.075 1.00 95.69 288 SER A C 1
ATOM 2206 O O . SER A 1 288 ? -10.501 4.336 13.368 1.00 95.69 288 SER A O 1
ATOM 2208 N N . LYS A 1 289 ? -9.833 6.203 14.408 1.00 95.75 289 LYS A N 1
ATOM 2209 C CA . LYS A 1 289 ? -10.842 7.072 13.808 1.00 95.75 289 LYS A CA 1
ATOM 2210 C C . LYS A 1 289 ? -10.629 7.143 12.296 1.00 95.75 289 LYS A C 1
ATOM 2212 O O . LYS A 1 289 ? -9.554 7.537 11.842 1.00 95.75 289 LYS A O 1
ATOM 2217 N N . ARG A 1 290 ? -11.678 6.873 11.524 1.00 96.38 290 ARG A N 1
ATOM 2218 C CA . ARG A 1 290 ? -11.702 7.129 10.084 1.00 96.38 290 ARG A CA 1
ATOM 2219 C C . ARG A 1 290 ? -12.383 8.461 9.795 1.00 96.38 290 ARG A C 1
ATOM 2221 O O . ARG A 1 290 ? -13.502 8.704 10.244 1.00 96.38 290 ARG A O 1
ATOM 2228 N N . PHE A 1 291 ? -11.720 9.331 9.043 1.00 94.38 291 PHE A N 1
ATOM 2229 C CA . PHE A 1 291 ? -12.205 10.679 8.744 1.00 94.38 291 PHE A CA 1
ATOM 2230 C C . PHE A 1 291 ? -11.961 11.059 7.286 1.00 94.38 291 PHE A C 1
ATOM 2232 O O . PHE A 1 291 ? -11.184 10.418 6.587 1.00 94.38 291 PHE A O 1
ATOM 2239 N N . GLY A 1 292 ? -12.658 12.084 6.803 1.00 93.94 292 GLY A N 1
ATOM 2240 C CA . GLY A 1 292 ? -12.581 12.498 5.406 1.00 93.94 292 GLY A CA 1
ATOM 2241 C C . GLY A 1 292 ? -11.697 13.721 5.231 1.00 93.94 292 GLY A C 1
ATOM 2242 O O . GLY A 1 292 ? -11.799 14.674 6.003 1.00 93.94 292 GLY A O 1
ATOM 2243 N N . ILE A 1 293 ? -10.872 13.718 4.187 1.00 91.25 293 ILE A N 1
ATOM 2244 C CA . ILE A 1 293 ? -10.160 14.911 3.717 1.00 91.25 293 ILE A CA 1
ATOM 2245 C C . ILE A 1 293 ? -10.626 15.283 2.311 1.00 91.25 293 ILE A C 1
ATOM 2247 O O . ILE A 1 293 ? -10.819 14.416 1.456 1.00 91.25 293 ILE A O 1
ATOM 2251 N N . ILE A 1 294 ? -10.794 16.582 2.065 1.00 90.31 294 ILE A N 1
ATOM 2252 C CA . ILE A 1 294 ? -11.144 17.117 0.746 1.00 90.31 294 ILE A CA 1
ATOM 2253 C C . ILE A 1 294 ? -9.842 17.353 -0.024 1.00 90.31 294 ILE A C 1
ATOM 2255 O O . ILE A 1 294 ? -9.026 18.195 0.348 1.00 90.31 294 ILE A O 1
ATOM 2259 N N . GLN A 1 295 ? -9.629 16.592 -1.096 1.00 78.19 295 GLN A N 1
ATOM 2260 C CA . GLN A 1 295 ? -8.460 16.699 -1.968 1.00 78.19 295 GLN A CA 1
ATOM 2261 C C . GLN A 1 295 ? -8.906 17.024 -3.395 1.00 78.19 295 GLN A C 1
ATOM 2263 O O . GLN A 1 295 ? -9.155 16.140 -4.219 1.00 78.19 295 GLN A O 1
ATOM 2268 N N . GLY A 1 296 ? -8.993 18.327 -3.681 1.00 85.19 296 GLY A N 1
ATOM 2269 C CA . GLY A 1 296 ? -9.632 18.832 -4.894 1.00 85.19 296 GLY A CA 1
ATOM 2270 C C . GLY A 1 296 ? -11.132 18.557 -4.841 1.00 85.19 296 GLY A C 1
ATOM 2271 O O . GLY A 1 296 ? -11.782 18.896 -3.862 1.00 85.19 296 GLY A O 1
ATOM 2272 N N . GLU A 1 297 ? -11.661 17.896 -5.866 1.00 84.94 297 GLU A N 1
ATOM 2273 C CA . GLU A 1 297 ? -13.086 17.538 -5.960 1.00 84.94 297 GLU A CA 1
ATOM 2274 C C . GLU A 1 297 ? -13.429 16.203 -5.276 1.00 84.94 297 GLU A C 1
ATOM 2276 O O . GLU A 1 297 ? -14.587 15.797 -5.244 1.00 84.94 297 GLU A O 1
ATOM 2281 N N . LYS A 1 298 ? -12.430 15.477 -4.754 1.00 86.81 298 LYS A N 1
ATOM 2282 C CA . LYS A 1 298 ? -12.623 14.148 -4.160 1.00 86.81 298 LYS A CA 1
ATOM 2283 C C . LYS A 1 298 ? -12.525 14.210 -2.644 1.00 86.81 298 LYS A C 1
ATOM 2285 O O . LYS A 1 298 ? -11.588 14.796 -2.105 1.00 86.81 298 LYS A O 1
ATOM 2290 N N . ILE A 1 299 ? -13.436 13.516 -1.975 1.00 91.44 299 ILE A N 1
ATOM 2291 C CA . ILE A 1 299 ? -13.321 13.189 -0.554 1.00 91.44 299 ILE A CA 1
ATOM 2292 C C . ILE A 1 299 ? -12.600 11.845 -0.460 1.00 91.44 299 ILE A C 1
ATOM 2294 O O . ILE A 1 299 ? -12.953 10.915 -1.186 1.00 91.44 299 ILE A O 1
ATOM 2298 N N . ARG A 1 300 ? -11.567 11.755 0.380 1.00 87.69 300 ARG A N 1
ATOM 2299 C CA . ARG A 1 300 ? -10.861 10.496 0.658 1.00 87.69 300 ARG A CA 1
ATOM 2300 C C . ARG A 1 300 ? -10.983 10.158 2.128 1.00 87.69 300 ARG A C 1
ATOM 2302 O O . ARG A 1 300 ? -10.701 11.016 2.967 1.00 87.69 300 ARG A O 1
ATOM 2309 N N . ALA A 1 301 ? -11.368 8.925 2.428 1.00 92.50 301 ALA A N 1
ATOM 2310 C CA . ALA A 1 301 ? -11.295 8.416 3.782 1.00 92.50 301 ALA A CA 1
ATOM 2311 C C . ALA A 1 301 ? -9.838 8.141 4.197 1.00 92.50 301 ALA A C 1
ATOM 2313 O O . ALA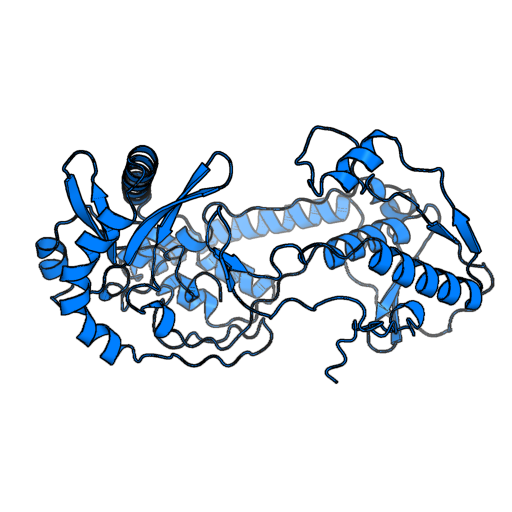 A 1 301 ? -9.061 7.533 3.460 1.00 92.50 301 ALA A O 1
ATOM 2314 N N . VAL A 1 302 ? -9.483 8.595 5.394 1.00 92.38 302 VAL A N 1
ATOM 2315 C CA . VAL A 1 302 ? -8.168 8.461 6.022 1.00 92.38 302 VAL A CA 1
ATOM 2316 C C . VAL A 1 302 ? -8.337 7.784 7.371 1.00 92.38 302 VAL A C 1
ATOM 2318 O O . VAL A 1 302 ? -9.264 8.102 8.114 1.00 92.38 302 VAL A O 1
ATOM 2321 N N . ASP A 1 303 ? -7.421 6.872 7.678 1.00 94.88 303 ASP A N 1
ATOM 2322 C CA . ASP A 1 303 ? -7.392 6.107 8.920 1.00 94.88 303 ASP A CA 1
ATOM 2323 C C . ASP A 1 303 ? -6.360 6.748 9.869 1.00 94.88 303 ASP A C 1
ATOM 2325 O O . ASP A 1 303 ? -5.176 6.779 9.546 1.00 94.88 303 ASP A O 1
ATOM 2329 N N . ASP A 1 304 ? -6.777 7.299 11.012 1.00 94.94 304 ASP A N 1
ATOM 2330 C CA . ASP A 1 304 ? -5.870 7.964 11.964 1.00 94.94 304 ASP A CA 1
ATOM 2331 C C . ASP A 1 304 ? -5.191 6.946 12.896 1.00 94.94 304 ASP A C 1
ATOM 2333 O O . ASP A 1 304 ? -5.647 6.684 14.012 1.00 94.94 304 ASP A O 1
ATOM 2337 N N . LEU A 1 305 ? -4.104 6.332 12.425 1.00 93.94 305 LEU A N 1
ATOM 2338 C CA . LEU A 1 305 ? -3.303 5.385 13.215 1.00 93.94 305 LEU A CA 1
ATOM 2339 C C . LEU A 1 305 ? -2.341 6.079 14.192 1.00 93.94 305 LEU A C 1
ATOM 2341 O O . LEU A 1 305 ? -1.656 5.417 14.972 1.00 93.94 305 LEU A O 1
ATOM 2345 N N . SER A 1 306 ? -2.308 7.412 14.191 1.00 92.88 306 SER A N 1
ATOM 2346 C CA . SER A 1 306 ? -1.455 8.195 15.083 1.00 92.88 306 SER A CA 1
ATOM 2347 C C . SER A 1 306 ? -2.169 8.586 16.378 1.00 92.88 306 SER A C 1
ATOM 2349 O O . SER A 1 306 ? -1.526 8.587 17.421 1.00 92.88 306 SER A O 1
ATOM 2351 N N . GLU A 1 307 ? -3.479 8.876 16.349 1.00 90.00 307 GLU A N 1
ATOM 2352 C CA . GLU A 1 307 ? -4.236 9.338 17.534 1.00 90.00 307 GLU A CA 1
ATOM 2353 C C . GLU A 1 307 ? -4.102 8.409 18.750 1.00 90.00 307 GLU A C 1
ATOM 2355 O O . GLU A 1 307 ? -3.958 8.885 19.875 1.00 90.00 307 GLU A O 1
ATOM 2360 N N . TYR A 1 308 ? -4.103 7.096 18.518 1.00 89.69 308 TYR A N 1
ATOM 2361 C CA . TYR A 1 308 ? -3.914 6.081 19.558 1.00 89.69 308 TYR A CA 1
ATOM 2362 C C . TYR A 1 308 ? -2.606 5.308 19.387 1.00 89.69 308 TYR A C 1
ATOM 2364 O O . TYR A 1 308 ? -2.517 4.151 19.771 1.00 89.69 308 TYR A O 1
ATOM 2372 N N . MET A 1 309 ? -1.581 5.960 18.829 1.00 91.62 309 MET A N 1
ATOM 2373 C CA . MET A 1 309 ? -0.181 5.522 18.881 1.00 91.62 309 MET A CA 1
ATOM 2374 C C . MET A 1 309 ? 0.147 4.188 18.183 1.00 91.62 309 MET A C 1
ATOM 2376 O O . MET A 1 309 ? 1.235 3.656 18.396 1.00 91.62 309 MET A O 1
ATOM 2380 N N . ILE A 1 310 ? -0.713 3.671 17.297 1.00 94.50 310 ILE A N 1
ATOM 2381 C CA . ILE A 1 310 ? -0.410 2.469 16.492 1.00 94.50 310 ILE A CA 1
ATOM 2382 C C . ILE A 1 310 ? 0.866 2.702 15.678 1.00 94.50 310 ILE A C 1
ATOM 2384 O O . ILE A 1 310 ? 1.829 1.944 15.788 1.00 94.50 310 ILE A O 1
ATOM 2388 N N . ASN A 1 311 ? 0.935 3.833 14.974 1.00 94.31 311 ASN A N 1
ATOM 2389 C CA . ASN A 1 311 ? 2.110 4.240 14.200 1.00 94.31 311 ASN A CA 1
ATOM 2390 C C . ASN A 1 311 ? 3.383 4.426 15.042 1.00 94.31 311 ASN A C 1
ATOM 2392 O O . ASN A 1 311 ? 4.485 4.379 14.499 1.00 94.31 311 ASN A O 1
ATOM 2396 N N . SER A 1 312 ? 3.255 4.654 16.351 1.00 94.44 312 SER A N 1
ATOM 2397 C CA . SER A 1 312 ? 4.394 4.801 17.264 1.00 94.44 312 SER A CA 1
ATOM 2398 C C . SER A 1 312 ? 5.009 3.466 17.676 1.00 94.44 312 SER A C 1
ATOM 2400 O O . SER A 1 312 ? 6.089 3.474 18.262 1.00 94.44 312 SER A O 1
ATOM 2402 N N . THR A 1 313 ? 4.357 2.344 17.359 1.00 95.88 313 THR A N 1
ATOM 2403 C CA . THR A 1 313 ? 4.896 0.992 17.585 1.00 95.88 313 THR A CA 1
ATOM 2404 C C . THR A 1 313 ? 5.729 0.456 16.431 1.00 95.88 313 THR A C 1
ATOM 2406 O O . THR A 1 313 ? 6.276 -0.637 16.543 1.00 95.88 313 THR A O 1
ATOM 2409 N N . VAL A 1 314 ? 5.814 1.206 15.330 1.00 94.69 314 VAL A N 1
ATOM 2410 C CA . VAL A 1 314 ? 6.522 0.787 14.123 1.00 94.69 314 VAL A CA 1
ATOM 2411 C C . VAL A 1 314 ? 7.982 1.224 14.193 1.00 94.69 314 VAL A C 1
ATOM 2413 O O . VAL A 1 314 ? 8.258 2.422 14.329 1.00 94.69 314 VAL A O 1
ATOM 2416 N N . SER A 1 315 ? 8.896 0.264 14.064 1.00 93.50 315 SER A N 1
ATOM 2417 C CA . SER A 1 315 ? 10.309 0.537 13.784 1.00 93.50 315 SER A CA 1
ATOM 2418 C C . SER A 1 315 ? 10.553 0.450 12.277 1.00 93.50 315 SER A C 1
ATOM 2420 O O . SER A 1 315 ? 10.164 -0.527 11.641 1.00 93.50 315 SER A O 1
ATOM 2422 N N . GLU A 1 316 ? 11.192 1.472 11.713 1.00 89.69 316 GLU A N 1
ATOM 2423 C CA . GLU A 1 316 ? 11.554 1.540 10.293 1.00 89.69 316 GLU A CA 1
ATOM 2424 C C . GLU A 1 316 ? 13.069 1.349 10.156 1.00 89.69 316 GLU A C 1
ATOM 2426 O O . GLU A 1 316 ? 13.838 2.015 10.863 1.00 89.69 316 GLU A O 1
ATOM 2431 N N . SER A 1 317 ? 13.473 0.474 9.234 1.00 89.75 317 SER A N 1
ATOM 2432 C CA . SER A 1 317 ? 14.866 0.112 8.930 1.00 89.75 317 SER A CA 1
ATOM 2433 C C . SER A 1 317 ? 15.389 0.749 7.632 1.00 89.75 317 SER A C 1
ATOM 2435 O O . SER A 1 317 ? 16.599 0.799 7.385 1.00 89.75 317 SER A O 1
ATOM 2437 N N . GLU A 1 318 ? 14.492 1.314 6.821 1.00 88.94 318 GLU A N 1
ATOM 2438 C CA . GLU A 1 318 ? 14.801 1.875 5.511 1.00 88.94 318 GLU A CA 1
ATOM 2439 C C . GLU A 1 318 ? 14.076 3.203 5.256 1.00 88.94 318 GLU A C 1
ATOM 2441 O O . GLU A 1 318 ? 13.096 3.569 5.911 1.00 88.94 318 GLU A O 1
ATOM 2446 N N . LYS A 1 319 ? 14.608 3.989 4.316 1.00 85.38 319 LYS A N 1
ATOM 2447 C CA . LYS A 1 319 ? 13.971 5.210 3.824 1.00 85.38 319 LYS A CA 1
ATOM 2448 C C . LYS A 1 319 ? 13.617 5.039 2.359 1.00 85.38 319 LYS A C 1
ATOM 2450 O O . LYS A 1 319 ? 14.506 5.119 1.516 1.00 85.38 319 LYS A O 1
ATOM 2455 N N . ILE A 1 320 ? 12.326 4.957 2.046 1.00 82.81 320 ILE A N 1
ATOM 2456 C CA . ILE A 1 320 ? 11.871 5.036 0.656 1.00 82.81 320 ILE A CA 1
ATOM 2457 C C . ILE A 1 320 ? 12.325 6.372 0.055 1.00 82.81 320 ILE A C 1
ATOM 2459 O O . ILE A 1 320 ? 11.933 7.457 0.498 1.00 82.81 320 ILE A O 1
ATOM 2463 N N . VAL A 1 321 ? 13.174 6.279 -0.964 1.00 78.88 321 VAL A N 1
ATOM 2464 C CA . VAL A 1 321 ? 13.570 7.394 -1.821 1.00 78.88 321 VAL A CA 1
ATOM 2465 C C . VAL A 1 321 ? 12.974 7.111 -3.189 1.00 78.88 321 VAL A C 1
ATOM 2467 O O . VAL A 1 321 ? 13.234 6.065 -3.777 1.00 78.88 321 VAL A O 1
ATOM 2470 N N . LEU A 1 322 ? 12.123 8.019 -3.654 1.00 73.69 322 LEU A N 1
ATOM 2471 C CA . LEU A 1 322 ? 11.528 7.948 -4.982 1.00 73.69 322 LEU A CA 1
ATOM 2472 C C . LEU A 1 322 ? 12.302 8.867 -5.919 1.00 73.69 322 LEU A C 1
ATOM 2474 O O . LEU A 1 322 ? 12.656 9.980 -5.524 1.00 73.69 322 LEU A O 1
ATOM 2478 N N . ASP A 1 323 ? 12.487 8.416 -7.156 1.00 68.00 323 ASP A N 1
ATOM 2479 C CA . ASP A 1 323 ? 12.989 9.262 -8.234 1.00 68.00 323 ASP A CA 1
ATOM 2480 C C . ASP A 1 323 ? 12.028 10.441 -8.460 1.00 68.00 323 ASP A C 1
ATOM 2482 O O . ASP A 1 323 ? 10.798 10.294 -8.464 1.00 68.00 323 ASP A O 1
ATOM 2486 N N . GLY A 1 324 ? 12.596 11.630 -8.615 1.00 71.06 324 GLY A N 1
ATOM 2487 C CA . GLY A 1 324 ? 11.887 12.879 -8.816 1.00 71.06 324 GLY A CA 1
ATOM 2488 C C . GLY A 1 324 ? 11.726 13.253 -10.289 1.00 71.06 324 GLY A C 1
ATOM 2489 O O . GLY A 1 324 ? 11.867 12.457 -11.221 1.00 71.06 324 GLY A O 1
ATOM 2490 N N . VAL A 1 325 ? 11.381 14.523 -10.513 1.00 71.81 325 VAL A N 1
ATOM 2491 C CA . VAL A 1 325 ? 11.239 15.068 -11.871 1.00 71.81 325 VAL A CA 1
ATOM 2492 C C . VAL A 1 325 ? 12.588 15.169 -12.584 1.00 71.81 325 VAL A C 1
ATOM 2494 O O . VAL A 1 325 ? 12.632 15.066 -13.808 1.00 71.81 325 VAL A O 1
ATOM 2497 N N . ASP A 1 326 ? 13.678 15.330 -11.835 1.00 71.19 326 ASP A N 1
ATOM 2498 C CA . ASP A 1 326 ? 15.021 15.513 -12.377 1.00 71.19 326 ASP A CA 1
ATOM 2499 C C . ASP A 1 326 ? 15.516 14.245 -13.074 1.00 71.19 326 ASP A C 1
ATOM 2501 O O . ASP A 1 326 ? 16.045 14.325 -14.181 1.00 71.19 326 ASP A O 1
ATOM 2505 N N . GLU A 1 327 ? 15.252 13.067 -12.509 1.00 68.62 327 GLU A N 1
ATOM 2506 C CA . GLU A 1 327 ? 15.556 11.773 -13.118 1.00 68.62 327 GLU A CA 1
ATOM 2507 C C . GLU A 1 327 ? 14.741 11.569 -14.401 1.00 68.62 327 GLU A C 1
ATOM 2509 O O . GLU A 1 327 ? 15.282 11.165 -15.434 1.00 68.62 327 GLU A O 1
ATOM 2514 N N . ILE A 1 328 ? 13.451 11.929 -14.389 1.00 68.12 328 ILE A N 1
ATOM 2515 C CA . ILE A 1 328 ? 12.592 11.876 -15.583 1.00 68.12 328 ILE A CA 1
ATOM 2516 C C . ILE A 1 328 ? 13.140 12.802 -16.678 1.00 68.12 328 ILE A C 1
ATOM 2518 O O . ILE A 1 328 ? 13.218 12.409 -17.846 1.00 68.12 328 ILE A O 1
ATOM 2522 N N . LEU A 1 329 ? 13.533 14.026 -16.316 1.00 67.38 329 LEU A N 1
ATOM 2523 C CA . LEU A 1 329 ? 14.125 14.997 -17.234 1.00 67.38 329 LEU A CA 1
ATOM 2524 C C . LEU A 1 329 ? 15.489 14.531 -17.746 1.00 67.38 329 LEU A C 1
ATOM 2526 O O . LEU A 1 329 ? 15.770 14.700 -18.932 1.00 67.38 329 LEU A O 1
ATOM 2530 N N . ALA A 1 330 ? 16.312 13.912 -16.902 1.00 67.50 330 ALA A N 1
ATOM 2531 C CA . ALA A 1 330 ? 17.602 13.351 -17.281 1.00 67.50 330 ALA A CA 1
ATOM 2532 C C . ALA A 1 330 ? 17.430 12.219 -18.301 1.00 67.50 330 ALA A C 1
ATOM 2534 O O . ALA A 1 330 ? 18.095 12.226 -19.338 1.00 67.50 330 ALA A O 1
ATOM 2535 N N . VAL A 1 331 ? 16.477 11.308 -18.076 1.00 69.06 331 VAL A N 1
ATOM 2536 C CA . VAL A 1 331 ? 16.123 10.243 -19.026 1.00 69.06 331 VAL A CA 1
ATOM 2537 C C . VAL A 1 331 ? 15.600 10.837 -20.336 1.00 69.06 331 VAL A C 1
ATOM 2539 O O . VAL A 1 331 ? 16.064 10.466 -21.416 1.00 69.06 331 VAL A O 1
ATOM 2542 N N . ALA A 1 332 ? 14.675 11.798 -20.274 1.00 68.94 332 ALA A N 1
ATOM 2543 C CA . ALA A 1 332 ? 14.128 12.449 -21.463 1.00 68.94 332 ALA A CA 1
ATOM 2544 C C . ALA A 1 332 ? 15.207 13.199 -22.262 1.00 68.94 332 ALA A C 1
ATOM 2546 O O . ALA A 1 332 ? 15.265 13.076 -23.487 1.00 68.94 332 ALA A O 1
ATOM 2547 N N . ARG A 1 333 ? 16.098 13.932 -21.583 1.00 66.88 333 ARG A N 1
ATOM 2548 C CA . ARG A 1 333 ? 17.244 14.624 -22.185 1.00 66.88 333 ARG A CA 1
ATOM 2549 C C . ARG A 1 333 ? 18.225 13.634 -22.797 1.00 66.88 333 ARG A C 1
ATOM 2551 O O . ARG A 1 333 ? 18.705 13.896 -23.895 1.00 66.88 333 ARG A O 1
ATOM 2558 N N . PHE A 1 334 ? 18.502 12.511 -22.132 1.00 69.25 334 PHE A N 1
ATOM 2559 C CA . PHE A 1 334 ? 19.347 11.456 -22.682 1.00 69.25 334 PHE A CA 1
ATOM 2560 C C . PHE A 1 334 ? 18.771 10.940 -24.001 1.00 69.25 334 PHE A C 1
ATOM 2562 O O . PHE A 1 334 ? 19.451 10.998 -25.020 1.00 69.25 334 PHE A O 1
ATOM 2569 N N . PHE A 1 335 ? 17.500 10.532 -24.030 1.00 64.81 335 PHE A N 1
ATOM 2570 C CA . PHE A 1 335 ? 16.869 10.061 -25.265 1.00 64.81 335 PHE A CA 1
ATOM 2571 C C . PHE A 1 335 ? 16.730 11.161 -26.326 1.00 64.81 335 PHE A C 1
ATOM 2573 O O . PHE A 1 335 ? 16.858 10.876 -27.514 1.00 64.81 335 PHE A O 1
ATOM 2580 N N . GLY A 1 336 ? 16.509 12.416 -25.936 1.00 62.69 336 GLY A N 1
ATOM 2581 C CA . GLY A 1 336 ? 16.478 13.548 -26.863 1.00 62.69 336 GLY A CA 1
ATOM 2582 C C . GLY A 1 336 ? 17.845 13.841 -27.491 1.00 62.69 336 GLY A C 1
ATOM 2583 O O . GLY A 1 336 ? 17.942 14.020 -28.703 1.00 62.69 336 GLY A O 1
ATOM 2584 N N . GLY A 1 337 ? 18.906 13.847 -26.683 1.00 60.25 337 GLY A N 1
ATOM 2585 C CA . GLY A 1 337 ? 20.275 14.149 -27.107 1.00 60.25 337 GLY A CA 1
ATOM 2586 C C . GLY A 1 337 ? 20.957 12.995 -27.839 1.00 60.25 337 GLY A C 1
ATOM 2587 O O . GLY A 1 337 ? 21.604 13.216 -28.858 1.00 60.25 337 GLY A O 1
ATOM 2588 N N . ALA A 1 338 ? 20.742 11.754 -27.394 1.00 56.44 338 ALA A N 1
ATOM 2589 C CA . ALA A 1 338 ? 21.271 10.545 -28.029 1.00 56.44 338 ALA A CA 1
ATOM 2590 C C . ALA A 1 338 ? 20.674 10.284 -29.420 1.00 56.44 338 ALA A C 1
ATOM 2592 O O . ALA A 1 338 ? 20.973 9.271 -30.032 1.00 56.44 338 ALA A O 1
ATOM 2593 N N . THR A 1 339 ? 19.759 11.123 -29.905 1.00 54.41 339 THR A N 1
ATOM 2594 C CA . THR A 1 339 ? 18.978 10.829 -31.107 1.00 54.41 339 THR A CA 1
ATOM 2595 C C . THR A 1 339 ? 18.798 12.036 -32.021 1.00 54.41 339 THR A C 1
ATOM 2597 O O . THR A 1 339 ? 17.942 12.049 -32.911 1.00 54.41 339 THR A O 1
ATOM 2600 N N . ALA A 1 340 ? 19.645 13.052 -31.827 1.00 56.47 340 ALA A N 1
ATOM 2601 C CA . ALA A 1 340 ? 19.888 14.054 -32.849 1.00 56.47 340 ALA A CA 1
ATOM 2602 C C . ALA A 1 340 ? 20.298 13.339 -34.152 1.00 56.47 340 ALA A C 1
ATOM 2604 O O . ALA A 1 340 ? 21.114 12.414 -34.135 1.00 56.47 340 ALA A O 1
ATOM 2605 N N . GLY A 1 341 ? 19.664 13.706 -35.269 1.00 52.97 341 GLY A N 1
ATOM 2606 C CA . GLY A 1 341 ? 19.847 13.016 -36.546 1.00 52.97 341 GLY A CA 1
ATOM 2607 C C . GLY A 1 341 ? 21.323 12.939 -36.939 1.00 52.97 341 GLY A C 1
ATOM 2608 O O . GLY A 1 341 ? 22.049 13.920 -36.813 1.00 52.97 341 GLY A O 1
ATOM 2609 N N . GLY A 1 342 ? 21.760 11.764 -37.394 1.00 56.62 342 GLY A N 1
ATOM 2610 C CA . GLY A 1 342 ? 23.139 11.539 -37.840 1.00 56.62 342 GLY A CA 1
ATOM 2611 C C . GLY A 1 342 ? 24.127 11.107 -36.753 1.00 56.62 342 GLY A C 1
ATOM 2612 O O . GLY A 1 342 ? 25.246 10.745 -37.098 1.00 56.62 342 GLY A O 1
ATOM 2613 N N . VAL A 1 343 ? 23.739 11.062 -35.473 1.00 62.97 343 VAL A N 1
ATOM 2614 C CA . VAL A 1 343 ? 24.607 10.544 -34.401 1.00 62.97 343 VAL A CA 1
ATOM 2615 C C . VAL A 1 343 ? 24.576 9.005 -34.402 1.00 62.97 343 VAL A C 1
ATOM 2617 O O . VAL A 1 343 ? 23.510 8.431 -34.180 1.00 62.97 343 VAL A O 1
ATOM 2620 N N . PRO A 1 344 ? 25.700 8.300 -34.654 1.00 67.25 344 PRO A N 1
ATOM 2621 C CA . PRO A 1 344 ? 25.716 6.840 -34.751 1.00 67.25 344 PRO A CA 1
ATOM 2622 C C . PRO A 1 344 ? 25.874 6.123 -33.409 1.00 67.25 344 PRO A C 1
ATOM 2624 O O . PRO A 1 344 ? 25.620 4.921 -33.334 1.00 67.25 344 PRO A O 1
ATOM 2627 N N . GLU A 1 345 ? 26.274 6.838 -32.359 1.00 71.44 345 GLU A N 1
ATOM 2628 C CA . GLU A 1 345 ? 26.585 6.281 -31.045 1.00 71.44 345 GLU A CA 1
ATOM 2629 C C . GLU A 1 345 ? 26.101 7.200 -29.920 1.00 71.44 345 GLU A C 1
ATOM 2631 O O . GLU A 1 345 ? 26.186 8.420 -30.030 1.00 71.44 345 GLU A O 1
ATOM 2636 N N . PHE A 1 346 ? 25.630 6.628 -28.813 1.00 69.12 346 PHE A N 1
ATOM 2637 C CA . PHE A 1 346 ? 25.359 7.382 -27.586 1.00 69.12 346 PHE A CA 1
ATOM 2638 C C . PHE A 1 346 ? 26.552 7.300 -26.629 1.00 69.12 346 PHE A C 1
ATOM 2640 O O . PHE A 1 346 ? 27.357 6.372 -26.713 1.00 69.12 346 PHE A O 1
ATOM 2647 N N . LYS A 1 347 ? 26.641 8.261 -25.702 1.00 66.44 347 LYS A N 1
ATOM 2648 C CA . LYS A 1 347 ? 27.656 8.331 -24.640 1.00 66.44 347 LYS A CA 1
ATOM 2649 C C . LYS A 1 347 ? 26.998 8.778 -23.327 1.00 66.44 347 LYS A C 1
ATOM 2651 O O . LYS A 1 347 ? 26.272 9.770 -23.331 1.00 66.44 347 LYS A O 1
ATOM 2656 N N . ILE A 1 348 ? 27.241 8.066 -22.227 1.00 61.62 348 ILE A N 1
ATOM 2657 C CA . ILE A 1 348 ? 26.732 8.356 -20.877 1.00 61.62 348 ILE A CA 1
ATOM 2658 C C . ILE A 1 348 ? 27.922 8.385 -19.912 1.00 61.62 348 ILE A C 1
ATOM 2660 O O . ILE A 1 348 ? 28.604 7.370 -19.797 1.00 61.62 348 ILE A O 1
ATOM 2664 N N . PRO A 1 349 ? 28.196 9.500 -19.222 1.00 58.88 349 PRO A N 1
ATOM 2665 C CA . PRO A 1 349 ? 29.226 9.536 -18.190 1.00 58.88 349 PRO A CA 1
ATOM 2666 C C . PRO A 1 349 ? 28.797 8.708 -16.969 1.00 58.88 349 PRO A C 1
ATOM 2668 O O . PRO A 1 349 ? 27.638 8.757 -16.558 1.00 58.88 349 PRO A O 1
ATOM 2671 N N . ALA A 1 350 ? 29.730 7.960 -16.397 1.00 49.78 350 ALA A N 1
ATOM 2672 C CA . ALA A 1 350 ? 29.554 7.164 -15.193 1.00 49.78 350 ALA A CA 1
ATOM 2673 C C . ALA A 1 350 ? 30.145 7.884 -13.962 1.00 49.78 350 ALA A C 1
ATOM 2675 O O . ALA A 1 350 ? 30.983 8.780 -14.113 1.00 49.78 350 ALA A O 1
ATOM 2676 N N . PRO A 1 351 ? 29.723 7.516 -12.736 1.00 45.59 351 PRO A N 1
ATOM 2677 C CA . PRO A 1 351 ? 30.170 8.179 -11.505 1.00 45.59 351 PRO A CA 1
ATOM 2678 C C . PRO A 1 351 ? 31.678 8.090 -11.240 1.00 45.59 351 PRO A C 1
ATOM 2680 O O . PRO A 1 351 ? 32.236 8.964 -10.586 1.00 45.59 351 PRO A O 1
ATOM 2683 N N . ASP A 1 352 ? 32.335 7.054 -11.757 1.00 64.94 352 ASP A N 1
ATOM 2684 C CA . ASP A 1 352 ? 33.784 6.837 -11.669 1.00 64.94 352 ASP A CA 1
ATOM 2685 C C . ASP A 1 352 ? 34.582 7.646 -12.712 1.00 64.94 352 ASP A C 1
ATOM 2687 O O . ASP A 1 352 ? 35.798 7.502 -12.820 1.00 64.94 352 ASP A O 1
ATOM 2691 N N . GLY A 1 353 ? 33.906 8.494 -13.493 1.00 58.69 353 GLY A N 1
ATOM 2692 C CA . GLY A 1 353 ? 34.502 9.266 -14.581 1.00 58.69 353 GLY A CA 1
ATOM 2693 C C . GLY A 1 353 ? 34.642 8.491 -15.894 1.00 58.69 353 GLY A C 1
ATOM 2694 O O . GLY A 1 353 ? 35.042 9.086 -16.897 1.00 58.69 353 GLY A O 1
ATOM 2695 N N . SER A 1 354 ? 34.284 7.201 -15.934 1.00 59.31 354 SER A N 1
ATOM 2696 C CA . SER A 1 354 ? 34.230 6.430 -17.178 1.00 59.31 354 SER A CA 1
ATOM 2697 C C . SER A 1 354 ? 33.042 6.861 -18.049 1.00 59.31 354 SER A C 1
ATOM 2699 O O . SER A 1 354 ? 32.165 7.614 -17.625 1.00 59.31 354 SER A O 1
ATOM 2701 N N . VAL A 1 355 ? 33.009 6.436 -19.314 1.00 58.47 355 VAL A N 1
ATOM 2702 C CA . VAL A 1 355 ? 31.905 6.753 -20.231 1.00 58.47 355 VAL A CA 1
ATOM 2703 C C . VAL A 1 355 ? 31.385 5.478 -20.864 1.00 58.47 355 VAL A C 1
ATOM 2705 O O . VAL A 1 355 ? 32.091 4.763 -21.574 1.00 58.47 355 VAL A O 1
ATOM 2708 N N . PHE A 1 356 ? 30.101 5.241 -20.667 1.00 60.00 356 PHE A N 1
ATOM 2709 C CA . PHE A 1 356 ? 29.365 4.169 -21.289 1.00 60.00 356 PHE A CA 1
ATOM 2710 C C . PHE A 1 356 ? 28.873 4.588 -22.671 1.00 60.00 356 PHE A C 1
ATOM 2712 O O . PHE A 1 356 ? 28.089 5.527 -22.807 1.00 60.00 356 PHE A O 1
ATOM 2719 N N . ARG A 1 357 ? 29.332 3.901 -23.716 1.00 70.12 357 ARG A N 1
ATOM 2720 C CA . ARG A 1 357 ? 28.959 4.197 -25.102 1.00 70.12 357 ARG A CA 1
ATOM 2721 C C . ARG A 1 357 ? 28.450 2.973 -25.838 1.00 70.12 357 ARG A C 1
ATOM 2723 O O . ARG A 1 357 ? 28.763 1.842 -25.478 1.00 70.12 357 ARG A O 1
ATOM 2730 N N . GLY A 1 358 ? 27.687 3.202 -26.895 1.00 71.31 358 GLY A N 1
ATOM 2731 C CA . GLY A 1 358 ? 27.219 2.128 -27.757 1.00 71.31 358 GLY A CA 1
ATOM 2732 C C . GLY A 1 358 ? 26.605 2.642 -29.046 1.00 71.31 358 GLY A C 1
ATOM 2733 O O . GLY A 1 358 ? 26.210 3.803 -29.151 1.00 71.31 358 GLY A O 1
ATOM 2734 N N . ARG A 1 359 ? 26.511 1.756 -30.037 1.00 75.19 359 ARG A N 1
ATOM 2735 C CA . ARG A 1 359 ? 25.940 2.080 -31.343 1.00 75.19 359 ARG A CA 1
ATOM 2736 C C . ARG A 1 359 ? 24.427 2.227 -31.258 1.00 75.19 359 ARG A C 1
ATOM 2738 O O . ARG A 1 359 ? 23.732 1.342 -30.769 1.00 75.19 359 ARG A O 1
ATOM 2745 N N . LEU A 1 360 ? 23.904 3.326 -31.780 1.00 70.75 360 LEU A N 1
ATOM 2746 C CA . LEU A 1 360 ? 22.471 3.565 -31.867 1.00 70.75 360 LEU A CA 1
ATOM 2747 C C . LEU A 1 360 ? 21.857 2.708 -32.977 1.00 70.75 360 LEU A C 1
ATOM 2749 O O . LEU A 1 360 ? 22.380 2.635 -34.095 1.00 70.75 360 LEU A O 1
ATOM 2753 N N . HIS A 1 361 ? 20.710 2.088 -32.691 1.00 72.69 361 HIS A N 1
ATOM 2754 C CA . HIS A 1 361 ? 19.924 1.407 -33.722 1.00 72.69 361 HIS A CA 1
ATOM 2755 C C . HIS A 1 361 ? 19.561 2.376 -34.854 1.00 72.69 361 HIS A C 1
ATOM 2757 O O . HIS A 1 361 ? 19.364 3.570 -34.611 1.00 72.69 361 HIS A O 1
ATOM 2763 N N . ASP A 1 362 ? 19.383 1.862 -36.073 1.00 72.12 362 ASP A N 1
ATOM 2764 C CA . ASP A 1 362 ? 18.980 2.671 -37.232 1.00 72.12 362 ASP A CA 1
ATOM 2765 C C . ASP A 1 362 ? 17.707 3.491 -36.981 1.00 72.12 362 ASP A C 1
ATOM 2767 O O . ASP A 1 362 ? 17.607 4.629 -37.430 1.00 72.12 362 ASP A O 1
ATOM 2771 N N . ASP A 1 363 ? 16.757 2.960 -36.210 1.00 68.19 363 ASP A N 1
ATOM 2772 C CA . ASP A 1 363 ? 15.541 3.694 -35.831 1.00 68.19 363 ASP A CA 1
ATOM 2773 C C . ASP A 1 363 ? 15.844 4.981 -35.046 1.00 68.19 363 ASP A C 1
ATOM 2775 O O . ASP A 1 363 ? 15.244 6.024 -35.311 1.00 68.19 363 ASP A O 1
ATOM 2779 N N . PHE A 1 364 ? 16.792 4.934 -34.105 1.00 68.38 364 PHE A N 1
ATOM 2780 C CA . PHE A 1 364 ? 17.196 6.107 -33.327 1.00 68.38 364 PHE A CA 1
ATOM 2781 C C . PHE A 1 364 ? 17.967 7.105 -34.199 1.00 68.38 364 PHE A C 1
ATOM 2783 O O . PHE A 1 364 ? 17.693 8.301 -34.133 1.00 68.38 364 PHE A O 1
ATOM 2790 N N . ARG A 1 365 ? 18.849 6.614 -35.084 1.00 67.12 365 ARG A N 1
ATOM 2791 C CA . ARG A 1 365 ? 19.613 7.439 -36.041 1.00 67.12 365 ARG A CA 1
ATOM 2792 C C . ARG A 1 365 ? 18.725 8.189 -37.034 1.00 67.12 365 ARG A C 1
ATOM 2794 O O . ARG A 1 365 ? 19.020 9.325 -37.394 1.00 67.12 365 ARG A O 1
ATOM 2801 N N . LYS A 1 366 ? 17.623 7.561 -37.456 1.00 67.06 366 LYS A N 1
ATOM 2802 C CA . LYS A 1 366 ? 16.615 8.130 -38.367 1.00 67.06 366 LYS A CA 1
ATOM 2803 C C . LYS A 1 366 ? 15.614 9.054 -37.655 1.00 67.06 366 LYS A C 1
ATOM 2805 O O . LYS A 1 366 ? 14.588 9.401 -38.232 1.00 67.06 366 LYS A O 1
ATOM 2810 N N . GLY A 1 367 ? 15.865 9.423 -36.394 1.00 59.22 367 GLY A N 1
ATOM 2811 C CA . GLY A 1 367 ? 15.031 10.355 -35.628 1.00 59.22 367 GLY A CA 1
ATOM 2812 C C . GLY A 1 367 ? 13.689 9.786 -35.152 1.00 59.22 367 GLY A C 1
ATOM 2813 O O . GLY A 1 367 ? 12.866 10.538 -34.626 1.00 59.22 367 GLY A O 1
ATOM 2814 N N . ARG A 1 368 ? 13.446 8.468 -35.279 1.00 60.53 368 ARG A N 1
ATOM 2815 C CA . ARG A 1 368 ? 12.216 7.822 -34.765 1.00 60.53 368 ARG A CA 1
ATOM 2816 C C . ARG A 1 368 ? 12.176 7.759 -33.241 1.00 60.53 368 ARG A C 1
ATOM 2818 O O . ARG A 1 368 ? 11.127 7.507 -32.662 1.00 60.53 368 ARG A O 1
ATOM 2825 N N . SER A 1 369 ? 13.287 8.041 -32.580 1.00 56.56 369 SER A N 1
ATOM 2826 C CA . SER A 1 369 ? 13.369 8.310 -31.144 1.00 56.56 369 SER A CA 1
ATOM 2827 C C . SER A 1 369 ? 12.416 9.396 -30.646 1.00 56.56 369 SER A C 1
ATOM 2829 O O . SER A 1 369 ? 11.925 9.310 -29.527 1.00 56.56 369 SER A O 1
ATOM 2831 N N . ARG A 1 370 ? 12.100 10.393 -31.484 1.00 55.44 370 ARG A N 1
ATOM 2832 C CA . ARG A 1 370 ? 11.109 11.438 -31.188 1.00 55.44 370 ARG A CA 1
ATOM 2833 C C . ARG A 1 370 ? 9.691 10.868 -31.054 1.00 55.44 370 ARG A C 1
ATOM 2835 O O . ARG A 1 370 ? 8.794 11.557 -30.584 1.00 55.44 370 ARG A O 1
ATOM 2842 N N . LEU A 1 371 ? 9.490 9.609 -31.455 1.00 57.47 371 LEU A N 1
ATOM 2843 C CA . LEU A 1 371 ? 8.254 8.848 -31.273 1.00 57.47 371 LEU A CA 1
ATOM 2844 C C . LEU A 1 371 ? 8.237 8.048 -29.965 1.00 57.47 371 LEU A C 1
ATOM 2846 O O . LEU A 1 371 ? 7.233 7.387 -29.690 1.00 57.47 371 LEU A O 1
ATOM 2850 N N . LEU A 1 372 ? 9.312 8.068 -29.165 1.00 60.16 372 LEU A N 1
ATOM 2851 C CA . LEU A 1 372 ? 9.306 7.451 -27.844 1.00 60.16 372 LEU A CA 1
ATOM 2852 C C . LEU A 1 372 ? 8.209 8.095 -27.003 1.00 60.16 372 LEU A C 1
ATOM 2854 O O . LEU A 1 372 ? 8.200 9.297 -26.751 1.00 60.16 372 LEU A O 1
ATOM 2858 N N . ARG A 1 373 ? 7.273 7.263 -26.558 1.00 62.69 373 ARG A N 1
ATOM 2859 C CA . ARG A 1 373 ? 6.212 7.669 -25.644 1.00 62.69 373 ARG A CA 1
ATOM 2860 C C . ARG A 1 373 ? 6.515 7.093 -24.273 1.00 62.69 373 ARG A C 1
ATOM 2862 O O . ARG A 1 373 ? 6.644 5.878 -24.129 1.00 62.69 373 ARG A O 1
ATOM 2869 N N . GLY A 1 374 ? 6.594 7.965 -23.276 1.00 62.81 374 GLY A N 1
ATOM 2870 C CA . GLY A 1 374 ? 6.523 7.557 -21.879 1.00 62.81 374 GLY A CA 1
ATOM 2871 C C . GLY A 1 374 ? 5.090 7.183 -21.503 1.00 62.81 374 GLY A C 1
ATOM 2872 O O . GLY A 1 374 ? 4.125 7.718 -22.055 1.00 62.81 374 GLY A O 1
ATOM 2873 N N . ARG A 1 375 ? 4.941 6.265 -20.549 1.00 67.25 375 ARG A N 1
ATOM 2874 C CA . ARG A 1 375 ? 3.667 5.994 -19.880 1.00 67.25 375 ARG A CA 1
ATOM 2875 C C . ARG A 1 375 ? 3.925 5.979 -18.382 1.00 67.25 375 ARG A C 1
ATOM 2877 O O . ARG A 1 375 ? 4.734 5.186 -17.921 1.00 67.25 375 ARG A O 1
ATOM 2884 N N . ALA A 1 376 ? 3.221 6.834 -17.651 1.00 68.81 376 ALA A N 1
ATOM 2885 C CA . ALA A 1 376 ? 3.112 6.709 -16.207 1.00 68.81 376 ALA A CA 1
ATOM 2886 C C . ALA A 1 376 ? 1.976 5.731 -15.889 1.00 68.81 376 ALA A C 1
ATOM 2888 O O . ALA A 1 376 ? 0.920 5.776 -16.530 1.00 68.81 376 ALA A O 1
ATOM 2889 N N . LEU A 1 377 ? 2.207 4.841 -14.931 1.00 74.38 377 LEU A N 1
ATOM 2890 C CA . LEU A 1 377 ? 1.195 3.936 -14.403 1.00 74.38 377 LEU A CA 1
ATOM 2891 C C . LEU A 1 377 ? 0.862 4.388 -12.985 1.00 74.38 377 LEU A C 1
ATOM 2893 O O . LEU A 1 377 ? 1.762 4.599 -12.180 1.00 74.38 377 LEU A O 1
ATOM 2897 N N . ASP A 1 378 ? -0.426 4.537 -12.703 1.00 78.88 378 ASP A N 1
ATOM 2898 C CA . ASP A 1 378 ? -0.934 4.826 -11.365 1.00 78.88 378 ASP A CA 1
ATOM 2899 C C . ASP A 1 378 ? -1.633 3.574 -10.835 1.00 78.88 378 ASP A C 1
ATOM 2901 O O . ASP A 1 378 ? -2.588 3.072 -11.443 1.00 78.88 378 ASP A O 1
ATOM 2905 N N . LEU A 1 379 ? -1.133 3.032 -9.724 1.00 80.94 379 LEU A N 1
ATOM 2906 C CA . LEU A 1 379 ? -1.751 1.883 -9.077 1.00 80.94 379 LEU A CA 1
ATOM 2907 C C . LEU A 1 379 ? -2.939 2.355 -8.247 1.00 80.94 379 LEU A C 1
ATOM 2909 O O . LEU A 1 379 ? -2.800 2.895 -7.149 1.00 80.94 379 LEU A O 1
ATOM 2913 N N . LYS A 1 380 ? -4.139 2.086 -8.760 1.00 82.06 380 LYS A N 1
ATOM 2914 C CA . LYS A 1 380 ? -5.379 2.398 -8.054 1.00 82.06 380 LYS A CA 1
ATOM 2915 C C . LYS A 1 380 ? -5.398 1.720 -6.681 1.00 82.06 380 LYS A C 1
ATOM 2917 O O . LYS A 1 380 ? -5.334 0.495 -6.592 1.00 82.06 380 LYS A O 1
ATOM 2922 N N . SER A 1 381 ? -5.539 2.522 -5.626 1.00 84.38 381 SER A N 1
ATOM 2923 C CA . SER A 1 381 ? -5.676 2.048 -4.241 1.00 84.38 381 SER A CA 1
ATOM 2924 C C . SER A 1 381 ? -4.550 1.092 -3.811 1.00 84.38 381 SER A C 1
ATOM 2926 O O . SER A 1 381 ? -4.836 0.077 -3.188 1.00 84.38 381 SER A O 1
ATOM 2928 N N . ALA A 1 382 ? -3.295 1.395 -4.170 1.00 84.88 382 ALA A N 1
ATOM 2929 C CA . ALA A 1 382 ? -2.137 0.499 -4.036 1.00 84.88 382 ALA A CA 1
ATOM 2930 C C . ALA A 1 382 ? -2.067 -0.275 -2.702 1.00 84.88 382 ALA A C 1
ATOM 2932 O O . ALA A 1 382 ? -2.087 -1.501 -2.716 1.00 84.88 382 ALA A O 1
ATOM 2933 N N . TYR A 1 383 ? -2.093 0.416 -1.559 1.00 87.31 383 TYR A N 1
ATOM 2934 C CA . TYR A 1 383 ? -2.037 -0.205 -0.226 1.00 87.31 383 TYR A CA 1
ATOM 2935 C C . TYR A 1 383 ? -3.257 -1.092 0.078 1.00 87.31 383 TYR A C 1
ATOM 2937 O O . TYR A 1 383 ? -3.114 -2.163 0.655 1.00 87.31 383 TYR A O 1
ATOM 2945 N N . LYS A 1 384 ? -4.464 -0.736 -0.392 1.00 90.00 384 LYS A N 1
ATOM 2946 C CA . LYS A 1 384 ? -5.671 -1.572 -0.209 1.00 90.00 384 LYS A CA 1
ATOM 2947 C C . LYS A 1 384 ? -5.623 -2.885 -0.987 1.00 90.00 384 LYS A C 1
ATOM 2949 O O . LYS A 1 384 ? -6.486 -3.738 -0.808 1.00 90.00 384 LYS A O 1
ATOM 2954 N N . GLN A 1 385 ? -4.640 -3.051 -1.864 1.00 91.00 385 GLN A N 1
ATOM 2955 C CA . GLN A 1 385 ? -4.416 -4.307 -2.557 1.00 91.00 385 GLN A CA 1
ATOM 2956 C C . GLN A 1 385 ? -3.571 -5.298 -1.750 1.00 91.00 385 GLN A C 1
ATOM 2958 O O . GLN A 1 385 ? -3.406 -6.425 -2.208 1.00 91.00 385 GLN A O 1
ATOM 2963 N N . LEU A 1 386 ? -3.024 -4.887 -0.606 1.00 94.88 386 LEU A N 1
ATOM 2964 C CA . LEU A 1 386 ? -2.168 -5.700 0.247 1.00 94.88 386 LEU A CA 1
ATOM 2965 C C . LEU A 1 386 ? -2.909 -6.029 1.540 1.00 94.88 386 LEU A C 1
ATOM 2967 O O . LEU A 1 386 ? -3.560 -5.163 2.128 1.00 94.88 386 LEU A O 1
ATOM 2971 N N . ALA A 1 387 ? -2.841 -7.290 1.955 1.00 97.12 387 ALA A N 1
ATOM 2972 C CA . ALA A 1 387 ? -3.478 -7.761 3.175 1.00 97.12 387 ALA A CA 1
ATOM 2973 C C . ALA A 1 387 ? -2.730 -7.276 4.422 1.00 97.12 387 ALA A C 1
ATOM 2975 O O . ALA A 1 387 ? -1.505 -7.236 4.431 1.00 97.12 387 ALA A O 1
ATOM 2976 N N . CYS A 1 388 ? -3.464 -6.979 5.488 1.00 97.06 388 CYS A N 1
ATOM 2977 C CA . CYS A 1 388 ? -2.901 -6.825 6.823 1.00 97.06 388 CYS A CA 1
ATOM 2978 C C . CYS A 1 388 ? -2.574 -8.210 7.406 1.00 97.06 388 CYS A C 1
ATOM 2980 O O . CYS A 1 388 ? -3.310 -9.175 7.172 1.00 97.06 388 CYS A O 1
ATOM 2982 N N . HIS A 1 389 ? -1.492 -8.312 8.174 1.00 97.25 389 HIS A N 1
ATOM 2983 C CA . HIS A 1 389 ? -1.126 -9.547 8.859 1.00 97.25 389 HIS A CA 1
ATOM 2984 C C . HIS A 1 389 ? -2.172 -9.900 9.938 1.00 97.25 389 HIS A C 1
ATOM 2986 O O . HIS A 1 389 ? -2.551 -9.030 10.729 1.00 97.25 389 HIS A O 1
ATOM 2992 N N . PRO A 1 390 ? -2.634 -11.163 10.035 1.00 96.62 390 PRO A N 1
ATOM 2993 C CA . PRO A 1 390 ? -3.667 -11.568 10.993 1.00 96.62 390 PRO A CA 1
ATOM 2994 C C . PRO A 1 390 ? -3.338 -11.279 12.465 1.00 96.62 390 PRO A C 1
ATOM 2996 O O . PRO A 1 390 ? -4.248 -11.033 13.256 1.00 96.62 390 PRO A O 1
ATOM 2999 N N . GLU A 1 391 ? -2.057 -11.277 12.841 1.00 95.56 391 GLU A N 1
ATOM 3000 C CA . GLU A 1 391 ? -1.626 -10.952 14.213 1.00 95.56 391 GLU A CA 1
ATOM 3001 C C . GLU A 1 391 ? -1.901 -9.501 14.616 1.00 95.56 391 GLU A C 1
ATOM 3003 O O . GLU A 1 391 ? -2.032 -9.218 15.806 1.00 95.56 391 GLU A O 1
ATOM 3008 N N . ASP A 1 392 ? -2.035 -8.593 13.648 1.00 96.44 392 ASP A N 1
ATOM 3009 C CA . ASP A 1 392 ? -2.246 -7.168 13.901 1.00 96.44 392 ASP A CA 1
ATOM 3010 C C . ASP A 1 392 ? -3.732 -6.772 13.800 1.00 96.44 392 ASP A C 1
ATOM 3012 O O . ASP A 1 392 ? -4.071 -5.592 13.880 1.00 96.44 392 ASP A O 1
ATOM 3016 N N . ARG A 1 393 ? -4.656 -7.744 13.698 1.00 95.31 393 ARG A N 1
ATOM 3017 C CA . ARG A 1 393 ? -6.116 -7.500 13.632 1.00 95.31 393 ARG A CA 1
ATOM 3018 C C . ARG A 1 393 ? -6.652 -6.650 14.782 1.00 95.31 393 ARG A C 1
ATOM 3020 O O . ARG A 1 393 ? -7.554 -5.842 14.588 1.00 95.31 393 ARG A O 1
ATOM 3027 N N . TRP A 1 394 ? -6.088 -6.816 15.975 1.00 95.81 394 TRP A N 1
ATOM 3028 C CA . TRP A 1 394 ? -6.449 -6.035 17.162 1.00 95.81 394 TRP A CA 1
ATOM 3029 C C . TRP A 1 394 ? -6.092 -4.543 17.020 1.00 95.81 394 TRP A C 1
ATOM 3031 O O . TRP A 1 394 ? -6.697 -3.717 17.695 1.00 95.81 394 TRP A O 1
ATOM 3041 N N . ALA A 1 395 ? -5.145 -4.191 16.145 1.00 96.00 395 ALA A N 1
ATOM 3042 C CA . ALA A 1 395 ? -4.718 -2.821 15.854 1.00 96.00 395 ALA A CA 1
ATOM 3043 C C . ALA A 1 395 ? -5.215 -2.311 14.486 1.00 96.00 395 ALA A C 1
ATOM 3045 O O . ALA A 1 395 ? -4.937 -1.171 14.121 1.00 96.00 395 ALA A O 1
ATOM 3046 N N . SER A 1 396 ? -5.955 -3.124 13.720 1.00 96.06 396 SER A N 1
ATOM 3047 C CA . SER A 1 396 ? -6.497 -2.751 12.405 1.00 96.06 396 SER A CA 1
ATOM 3048 C C . SER A 1 396 ? -8.001 -2.442 12.430 1.00 96.06 396 SER A C 1
ATOM 3050 O O . SER A 1 396 ? -8.668 -2.480 11.393 1.00 96.06 396 SER A O 1
ATOM 3052 N N . VAL A 1 397 ? -8.557 -2.115 13.602 1.00 97.12 397 VAL A N 1
ATOM 3053 C CA . VAL A 1 397 ? -9.969 -1.732 13.751 1.00 97.12 397 VAL A CA 1
ATOM 3054 C C . VAL A 1 397 ? -10.160 -0.263 13.368 1.00 97.12 397 VAL A C 1
ATOM 3056 O O . VAL A 1 397 ? -9.402 0.613 13.777 1.00 97.12 397 VAL A O 1
ATOM 3059 N N . LEU A 1 398 ? -11.198 0.030 12.592 1.00 97.38 398 LEU A N 1
ATOM 3060 C CA . LEU A 1 398 ? -11.565 1.376 12.163 1.00 97.38 398 LEU A CA 1
ATOM 3061 C C . LEU A 1 398 ? -12.903 1.769 12.777 1.00 97.38 398 LEU A C 1
ATOM 3063 O O . LEU A 1 398 ? -13.882 1.043 12.636 1.00 97.38 398 LEU A O 1
ATOM 3067 N N . ALA A 1 399 ? -12.957 2.932 13.416 1.00 97.50 399 ALA A N 1
ATOM 3068 C CA . ALA A 1 399 ? -14.176 3.524 13.946 1.00 97.50 399 ALA A CA 1
ATOM 3069 C C . ALA A 1 399 ? -14.697 4.597 12.983 1.00 97.50 399 ALA A C 1
ATOM 3071 O O . ALA A 1 399 ? -13.954 5.498 12.582 1.00 97.50 399 ALA A O 1
ATOM 3072 N N . VAL A 1 400 ? -15.974 4.514 12.617 1.00 97.44 400 VAL A N 1
ATOM 3073 C CA . VAL A 1 400 ? -16.614 5.414 11.651 1.00 97.44 400 VAL A CA 1
ATOM 3074 C C . VAL A 1 400 ? -17.960 5.869 12.201 1.00 97.44 400 VAL A C 1
ATOM 3076 O O . VAL A 1 400 ? -18.743 5.053 12.684 1.00 97.44 400 VAL A O 1
ATOM 3079 N N . LEU A 1 401 ? -18.242 7.171 12.130 1.00 96.56 401 LEU A N 1
ATOM 3080 C CA . LEU A 1 401 ? -19.553 7.706 12.498 1.00 96.56 401 LEU A CA 1
ATOM 3081 C C . LEU A 1 401 ? -20.556 7.457 11.363 1.00 96.56 401 LEU A C 1
ATOM 3083 O O . LEU A 1 401 ? -20.391 7.997 10.268 1.00 96.56 401 LEU A O 1
ATOM 3087 N N . ASP A 1 402 ? -21.612 6.698 11.647 1.00 95.31 402 ASP A N 1
ATOM 3088 C CA . ASP A 1 402 ? -22.834 6.698 10.849 1.00 95.31 402 ASP A CA 1
ATOM 3089 C C . ASP A 1 402 ? -23.638 7.946 11.230 1.00 95.31 402 ASP A C 1
ATOM 3091 O O . ASP A 1 402 ? -24.223 8.034 12.309 1.00 95.31 402 ASP A O 1
ATOM 3095 N N . VAL A 1 403 ? -23.614 8.950 10.353 1.00 91.62 403 VAL A N 1
ATOM 3096 C CA . VAL A 1 403 ? -24.259 10.248 10.602 1.00 91.62 403 VAL A CA 1
ATOM 3097 C C . VAL A 1 403 ? -25.781 10.140 10.629 1.00 91.62 403 VAL A C 1
ATOM 3099 O O . VAL A 1 403 ? -26.424 10.952 11.289 1.00 91.62 403 VAL A O 1
ATOM 3102 N N . ASP A 1 404 ? -26.361 9.173 9.918 1.00 91.12 404 ASP A N 1
ATOM 3103 C CA . ASP A 1 404 ? -27.814 9.035 9.823 1.00 91.12 404 ASP A CA 1
ATOM 3104 C C . ASP A 1 404 ? -28.382 8.330 11.061 1.00 91.12 404 ASP A C 1
ATOM 3106 O O . ASP A 1 404 ? -29.443 8.710 11.551 1.00 91.12 404 ASP A O 1
ATOM 3110 N N . ARG A 1 405 ? -27.651 7.351 11.610 1.00 92.38 405 ARG A N 1
ATOM 3111 C CA . ARG A 1 405 ? -28.006 6.674 12.874 1.00 92.38 405 ARG A CA 1
ATOM 3112 C C . ARG A 1 405 ? -27.451 7.359 14.124 1.00 92.38 405 ARG A C 1
ATOM 3114 O O . ARG A 1 405 ? -27.755 6.938 15.236 1.00 92.38 405 ARG A O 1
ATOM 3121 N N . ASP A 1 406 ? -26.616 8.375 13.932 1.00 92.38 406 ASP A N 1
ATOM 3122 C CA . ASP A 1 406 ? -25.859 9.079 14.966 1.00 92.38 406 ASP A CA 1
ATOM 3123 C C . ASP A 1 406 ? -25.093 8.146 15.925 1.00 92.38 406 ASP A C 1
ATOM 3125 O O . ASP A 1 406 ? -24.998 8.381 17.133 1.00 92.38 406 ASP A O 1
ATOM 3129 N N . CYS A 1 407 ? -24.509 7.074 15.388 1.00 94.44 407 CYS A N 1
ATOM 3130 C CA . CYS A 1 407 ? -23.755 6.093 16.162 1.00 94.44 407 CYS A CA 1
ATOM 3131 C C . CYS A 1 407 ? -22.398 5.789 15.522 1.00 94.44 407 CYS A C 1
ATOM 3133 O O . CYS A 1 407 ? -22.202 5.922 14.315 1.00 94.44 407 CYS A O 1
ATOM 3135 N N . VAL A 1 408 ? -21.423 5.416 16.350 1.00 96.31 408 VAL A N 1
ATOM 3136 C CA . VAL A 1 408 ? -20.101 5.002 15.869 1.00 96.31 408 VAL A CA 1
ATOM 3137 C C . VAL A 1 408 ? -20.103 3.493 15.708 1.00 96.31 408 VAL A C 1
ATOM 3139 O O . VAL A 1 408 ? -20.382 2.767 16.660 1.00 96.31 408 VAL A O 1
ATOM 3142 N N . MET A 1 409 ? -19.780 3.050 14.499 1.00 97.50 409 MET A N 1
ATOM 3143 C CA . MET A 1 409 ? -19.671 1.646 14.128 1.00 97.50 409 MET A CA 1
ATOM 3144 C C . MET A 1 409 ? -18.218 1.311 13.801 1.00 97.50 409 MET A C 1
ATOM 3146 O O . MET A 1 409 ? -17.424 2.184 13.439 1.00 97.50 409 MET A O 1
ATOM 3150 N N . PHE A 1 410 ? -17.878 0.035 13.914 1.00 97.88 410 PHE A N 1
ATOM 3151 C CA . PHE A 1 410 ? -16.519 -0.464 13.779 1.00 97.88 410 PHE A CA 1
ATOM 3152 C C . PHE A 1 410 ? -16.374 -1.392 12.576 1.00 97.88 410 PHE A C 1
ATOM 3154 O O . PHE A 1 410 ? -17.300 -2.116 12.211 1.00 97.88 410 PHE A O 1
ATOM 3161 N N . PHE A 1 411 ? -15.192 -1.384 11.971 1.00 98.19 411 PHE A N 1
ATOM 3162 C CA . PHE A 1 411 ? -14.824 -2.261 10.867 1.00 98.19 411 PHE A CA 1
ATOM 3163 C C . PHE A 1 411 ? -13.452 -2.869 11.137 1.00 98.19 411 PHE A C 1
ATOM 3165 O O . PHE A 1 411 ? -12.537 -2.163 11.545 1.00 98.19 411 PHE A O 1
ATOM 3172 N N . GLU A 1 412 ? -13.274 -4.157 10.863 1.00 97.56 412 GLU A N 1
ATOM 3173 C CA . GLU A 1 412 ? -11.938 -4.757 10.803 1.00 97.56 412 GLU A CA 1
ATOM 3174 C C . GLU A 1 412 ? -11.325 -4.447 9.427 1.00 97.56 412 GLU A C 1
ATOM 3176 O O . GLU A 1 412 ? -11.931 -4.767 8.398 1.00 97.56 412 GLU A O 1
ATOM 3181 N N . SER A 1 413 ? -10.137 -3.837 9.379 1.00 96.75 413 SER A N 1
ATOM 3182 C CA . SER A 1 413 ? -9.398 -3.630 8.129 1.00 96.75 413 SER A CA 1
ATOM 3183 C C . SER A 1 413 ? -8.601 -4.882 7.779 1.00 96.75 413 SER A C 1
ATOM 3185 O O . SER A 1 413 ? -7.635 -5.225 8.462 1.00 96.75 413 SER A O 1
ATOM 3187 N N . LEU A 1 414 ? -9.013 -5.559 6.702 1.00 97.25 414 LEU A N 1
ATOM 3188 C CA . LEU A 1 414 ? -8.337 -6.746 6.168 1.00 97.25 414 LEU A CA 1
ATOM 3189 C C . LEU A 1 414 ? -7.195 -6.368 5.222 1.00 97.25 414 LEU A C 1
ATOM 3191 O O . LEU A 1 414 ? -6.240 -7.123 5.076 1.00 97.25 414 LEU A O 1
ATOM 3195 N N . ALA A 1 415 ? -7.291 -5.202 4.582 1.00 96.00 415 ALA A N 1
ATOM 3196 C CA . ALA A 1 415 ? -6.226 -4.617 3.775 1.00 96.00 415 ALA A CA 1
ATOM 3197 C C . ALA A 1 415 ? -5.467 -3.525 4.545 1.00 96.00 415 ALA A C 1
ATOM 3199 O O . ALA A 1 415 ? -5.987 -2.988 5.530 1.00 96.00 415 ALA A O 1
ATOM 3200 N N . LEU A 1 416 ? -4.275 -3.144 4.075 1.00 95.06 416 LEU A N 1
ATOM 3201 C CA . LEU A 1 416 ? -3.474 -2.106 4.725 1.00 95.06 416 LEU A CA 1
ATOM 3202 C C . LEU A 1 416 ? -4.248 -0.769 4.853 1.00 95.06 416 LEU A C 1
ATOM 3204 O O . LEU A 1 416 ? -4.901 -0.311 3.900 1.00 95.06 416 LEU A O 1
ATOM 3208 N N . PRO A 1 417 ? -4.241 -0.128 6.035 1.00 92.06 417 PRO A N 1
ATOM 3209 C CA . PRO A 1 417 ? -4.899 1.156 6.256 1.00 92.06 417 PRO A CA 1
ATOM 3210 C C . PRO A 1 417 ? -4.110 2.311 5.628 1.00 92.06 417 PRO A C 1
ATOM 3212 O O . PRO A 1 417 ? -2.886 2.270 5.529 1.00 92.06 417 PRO A O 1
ATOM 3215 N N . PHE A 1 418 ? -4.807 3.362 5.182 1.00 86.12 418 PHE A N 1
ATOM 3216 C CA . PHE A 1 418 ? -4.155 4.452 4.437 1.00 86.12 418 PHE A CA 1
ATOM 3217 C C . PHE A 1 418 ? -3.187 5.269 5.303 1.00 86.12 418 PHE A C 1
ATOM 3219 O O . PHE A 1 418 ? -2.175 5.742 4.800 1.00 86.12 418 PHE A O 1
ATOM 3226 N N . GLY A 1 419 ? -3.492 5.441 6.591 1.00 87.81 419 GLY A N 1
ATOM 3227 C CA . GLY A 1 419 ? -2.657 6.217 7.511 1.00 87.81 419 GLY A CA 1
ATOM 3228 C C . GLY A 1 419 ? -1.654 5.398 8.32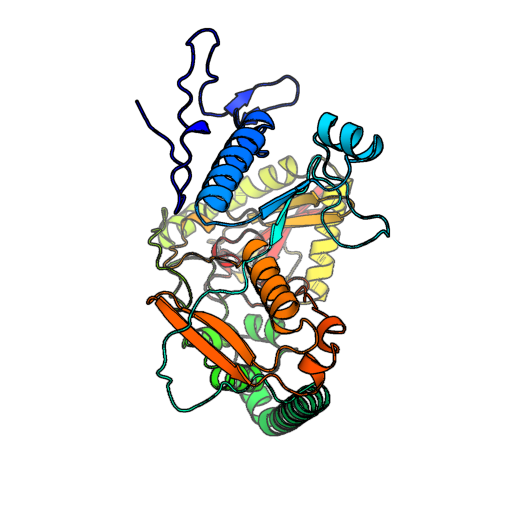2 1.00 87.81 419 GLY A C 1
ATOM 3229 O O . GLY A 1 419 ? -1.091 5.946 9.268 1.00 87.81 419 GLY A O 1
ATOM 3230 N N . ALA A 1 420 ? -1.437 4.118 7.993 1.00 89.88 420 ALA A N 1
ATOM 3231 C CA . ALA A 1 420 ? -0.341 3.348 8.583 1.00 89.88 420 ALA A CA 1
ATOM 3232 C C . ALA A 1 420 ? 1.007 3.882 8.099 1.00 89.88 420 ALA A C 1
ATOM 3234 O O . ALA A 1 420 ? 1.207 4.055 6.897 1.00 89.88 420 ALA A O 1
ATOM 3235 N N . THR A 1 421 ? 1.949 4.039 9.028 1.00 88.19 421 THR A N 1
ATOM 3236 C CA . THR A 1 421 ? 3.367 4.240 8.706 1.00 88.19 421 THR A CA 1
ATOM 3237 C C . THR A 1 421 ? 3.859 3.133 7.772 1.00 88.19 421 THR A C 1
ATOM 3239 O O . THR A 1 421 ? 4.386 3.439 6.710 1.00 88.19 421 THR A O 1
ATOM 3242 N N . SER A 1 422 ? 3.561 1.867 8.087 1.00 85.56 422 SER A N 1
ATOM 3243 C CA . SER A 1 422 ? 3.979 0.702 7.292 1.00 85.56 422 SER A CA 1
ATOM 3244 C C . SER A 1 422 ? 3.368 0.615 5.888 1.00 85.56 422 SER A C 1
ATOM 3246 O O . SER A 1 422 ? 3.817 -0.178 5.069 1.00 85.56 422 SER A O 1
ATOM 3248 N N . SER A 1 423 ? 2.361 1.434 5.564 1.00 83.25 423 SER A N 1
ATOM 3249 C CA . SER A 1 423 ? 1.842 1.537 4.193 1.00 83.25 423 SER A CA 1
ATOM 3250 C C . SER A 1 423 ? 2.732 2.391 3.281 1.00 83.25 423 SER A C 1
ATOM 3252 O O . SER A 1 423 ? 2.487 2.437 2.073 1.00 83.25 423 SER A O 1
ATOM 3254 N N . VAL A 1 424 ? 3.694 3.133 3.845 1.00 74.75 424 VAL A N 1
ATOM 3255 C CA . VAL A 1 424 ? 4.493 4.155 3.145 1.00 74.75 424 VAL A CA 1
ATOM 3256 C C . VAL A 1 424 ? 5.976 4.161 3.547 1.00 74.75 424 VAL A C 1
ATOM 3258 O O . VAL A 1 424 ? 6.661 5.154 3.285 1.00 74.75 424 VAL A O 1
ATOM 3261 N N . THR A 1 425 ? 6.467 3.096 4.183 1.00 58.12 425 THR A N 1
ATOM 3262 C CA . THR A 1 425 ? 7.849 2.977 4.681 1.00 58.12 425 THR A CA 1
ATOM 3263 C C . THR A 1 425 ? 8.492 1.678 4.281 1.00 58.12 425 THR A C 1
ATOM 3265 O O . THR A 1 425 ? 7.753 0.670 4.299 1.00 58.12 425 THR A O 1
#

Organism: Symbiodinium pilosum (NCBI:txid2952)

Secondary structure (DSSP, 8-state):
--------SS--GGG-PPP-S-SPPPPSSEEEETTEEEETTTTTTS--HHHHHHHHHHHHHHHHHTT-EEEEPPPPPHHHHHHHHTT-PPP--S--SS----S--EEEE--S--PPP----S---S--SHHHHHHHHHHHHHHHHHHHHHHTHHHHHHHHHHS-HHHHHHHTTS-HHHHHHHHHHTT---SSHHHHHHH-B-SSEEPPP-SSS-EEEE--SS-HHHHHHHHHHHHHHHHHHHHHH--SHHHHHHHHHHHHHHHHTTSEEEEE-HHHHHHHH-S---EEEEEEEEETTEEEEEE-STTTTGGGGEEEEE------HHHHHHHHHHHHHTTSTT--EEEEE-TTS-EEEEEPPHHHHTTGGGG--------TTGGGGSBBPGGGGGG-EEEEEETTTTEEEEEEE-BPPTT-GGG--

Sequence (425 aa):
QKKTGLLSTIPLPGMHKVCSGRHVHLRWGPIKSKQGWSFATSQETAYPPEFCKAVAQDIAIALQKKGFSLTQEPEATQASHAAIAAQKQPRKGRGPVGPSEYATKVAVTIPAAVDPPQEIPTKAPQGLQGVEGIKAKRTAALDYYCARKVALQKDELALKAKMHPDVRGVMQPKNLLLFKEMLRDACVGDDNLFHDFTSGFRITGELEPSGKFPPKCKVAALSVADLRKTAKWAKHLVASSCRRAAKDKAVAKAVWKESLDQVQRGWLRGPFSSSEIDARLGPEWVASKRFGIIQGEKIRAVDDLSEYMINSTVSESEKIVLDGVDEILAVARFFGGATAGGVPEFKIPAPDGSVFRGRLHDDFRKGRSRLLRGRALDLKSAYKQLACHPEDRWASVLAVLDVDRDCVMFFESLALPFGATSSVT